Protein AF-A0A016VTB4-F1 (afdb_monomer)

pLDDT: mean 75.88, std 27.32, range [20.5, 98.12]

Solvent-accessible surface area (backbone atoms only — not comparable to full-atom values): 26942 Å² total; per-residue (Å²): 142,83,86,75,59,82,89,83,84,87,86,77,84,86,82,84,78,63,79,58,79,62,71,51,81,66,57,40,64,95,68,80,57,71,54,81,51,83,53,92,98,43,82,51,82,48,83,57,94,70,83,91,84,75,78,78,77,90,66,83,86,87,84,82,86,87,85,87,85,84,90,88,88,87,88,88,86,80,92,77,76,79,89,65,86,78,78,70,79,73,78,67,79,74,75,89,76,74,67,73,46,71,68,57,44,50,54,46,12,61,67,71,72,37,88,86,52,40,67,62,50,49,50,52,42,33,52,48,57,72,40,31,90,77,45,93,84,50,52,61,51,53,48,54,43,64,73,40,40,42,87,98,46,82,29,23,29,55,61,47,50,52,53,46,44,40,60,57,24,38,54,85,83,34,76,56,40,41,64,24,54,53,45,50,52,68,60,49,83,78,52,101,63,98,68,69,61,62,26,45,64,67,59,41,36,64,24,41,56,79,28,42,68,61,53,51,35,54,70,48,49,67,42,94,60,61,55,34,62,61,53,51,52,53,52,49,51,51,51,57,59,55,66,68,62,76,77,54,46,66,46,65,92,38,71,74,47,48,68,53,67,81,84,63,50,30,38,27,47,26,43,51,71,48,31,49,54,72,43,77,49,17,78,54,73,43,60,49,32,81,63,36,28,61,55,53,44,52,53,44,27,71,75,64,35,55,71,59,53,49,74,45,21,44,83,48,83,76,91,61,63,93,86,59,90,70,58,41,100,85,48,24,25,32,20,44,82,42,71,64,12,30,40,47,50,47,49,60,47,60,62,92,52,54,72,67,60,37,50,52,53,51,54,51,50,51,22,56,40,24,75,70,42,82,66,52,70,39,64,71,51,25,55,46,50,61,77,66,36,63,68,60,52,55,47,50,54,55,37,53,78,55,61,40,60,62,88,82,70,87,51,71,65,58,40,48,50,53,42,37,46,57,28,16,27,22,33,24,36,57,36,48,17,34,34,48,18,12,57,59,44,77,69,38,47,50,71,60,76,126

Radius of gyration: 27.77 Å; Cα contacts (8 Å, |Δi|>4): 540; chains: 1; bounding box: 71×55×86 Å

InterPro domains:
  IPR012338 Beta-lactamase/transpeptidase-like [G3DSA:3.40.710.10] (221-445)
  IPR012338 Beta-lactamase/transpeptidase-like [SSF56601] (241-444)
  IPR015868 Glutaminase [PF04960] (248-444)
  IPR015868 Glutaminase [PTHR12544] (130-443)
  IPR041541 Glutaminase, EF-hand domain [PF17959] (141-226)

Organism: NCBI:txid53326

Foldseek 3Di:
DDDDADDDDDDDDDDDDDQPPPWPFDFDDPDQDFDFDDDPNDTDGDRDPDPPPDDDPPPDDDDDDDDDDDDDDDDDDDDDDDPDDPDPPPPDDDDPPQFFDPVLQCQLCVLLVNRPCSSVLLVVLLVCLVCVVVDPPDHNLRSVQVSQDDPPDQWGFVVSLQSSVVSLQAHCPQPQLVQLVVLLVVVVVVDPDPPRSTGHSVSSSVSCVSNSVLSSCLSSLVDPDSNLVVVLVVVVVVQVVVLPPLDGAFDDLFPVRNPDDSSFTKAWAAALLGRIDIDGNQQDKDFCALVLLVVLLVLLCVVPNPVVLCVQAAPDDPVDDLPDLDPDPLLHHHHSSRLLSVLQSLLSQPVVDDLVVSLVSSLVSLCVLLVNDDKAFDPSQLVRCLVSVVVSVVSLVSSVVSVSHDPPNPDSSSSVSSSSRSSRIMDGNHSVNSSSNCVSNVNDRSSDPD

Secondary structure (DSSP, 8-state):
-------------SS--------SS---S----EEEEEETTEEEEEE--S-SS---------------------------------------------SPPHHHHHHHHHHHT-SSSHHHHHHHHHHHHHSTTT-TT--HHHHHHHHHBPTTSSEEEHHHHHHHHHHTT--TT-GGGHHHHHHHHHTTTT----STTEEEHHHHHHHHGGGHHHHHHHHTT-SSSS-HHHHHHHHHHHHHHHHT---S----SSHHHHTS-TT--EEEEE-TT--EEEEESTT--EE-GGGHHHHHHHHHHHHH-HHHHHTTS--S--SS-TT-----TTSS-S-TTSHHHHHHHHHHTTTTS-HHHHHHHHHHHHHHHTTT---EE-HHHHHHHHHT-HHHHHHHHHHHHTT-SPTT---HHHHHHHHHHHHTEEE-HHHHHHHHHHHHTTT--TT---

Mean predicted aligned error: 13.34 Å

Nearest PDB structures (foldseek):
  5w2j-assembly1_A  TM=9.713E-01  e=1.534E-25  Mus musculus
  8jub-assembly1_A  TM=9.696E-01  e=2.447E-25  Homo sapiens
  3uo9-assembly1_A  TM=9.655E-01  e=2.949E-25  Homo sapiens
  8jue-assembly1_A  TM=9.695E-01  e=5.164E-25  Homo sapiens
  8gwr-assembly1_B  TM=9.672E-01  e=4.489E-25  Homo sapiens

Structure (mmCIF, N/CA/C/O backbone):
data_AF-A0A016VTB4-F1
#
_entry.id   AF-A0A016VTB4-F1
#
loop_
_atom_site.group_PDB
_atom_site.id
_atom_site.type_symbol
_atom_site.label_atom_id
_atom_site.label_alt_id
_atom_site.label_comp_id
_atom_site.label_asym_id
_atom_site.label_entity_id
_atom_site.label_seq_id
_atom_site.pdbx_PDB_ins_code
_atom_site.Cartn_x
_atom_site.Cartn_y
_atom_site.Cartn_z
_atom_site.occupancy
_atom_site.B_iso_or_equiv
_atom_site.auth_seq_id
_atom_site.auth_comp_id
_atom_site.auth_asym_id
_atom_site.auth_atom_id
_atom_site.pdbx_PDB_model_num
ATOM 1 N N . MET A 1 1 ? 6.601 -22.824 -27.323 1.00 24.61 1 MET A N 1
ATOM 2 C CA . MET A 1 1 ? 5.830 -23.151 -26.105 1.00 24.61 1 MET A CA 1
ATOM 3 C C . MET A 1 1 ? 6.145 -22.096 -25.063 1.00 24.61 1 MET A C 1
ATOM 5 O O . MET A 1 1 ? 7.293 -21.993 -24.660 1.00 24.61 1 MET A O 1
ATOM 9 N N . GLY A 1 2 ? 5.178 -21.255 -24.713 1.00 29.14 2 GLY A N 1
ATOM 10 C CA . GLY A 1 2 ? 5.397 -20.142 -23.793 1.00 29.14 2 GLY A CA 1
ATOM 11 C C . GLY A 1 2 ? 4.200 -19.207 -23.803 1.00 29.14 2 GLY A C 1
ATOM 12 O O . GLY A 1 2 ? 4.287 -18.110 -24.342 1.00 29.14 2 GLY A O 1
ATOM 13 N N . GLU A 1 3 ? 3.075 -19.673 -23.266 1.00 24.16 3 GLU A N 1
ATOM 14 C CA . GLU A 1 3 ? 1.908 -18.825 -23.034 1.00 24.16 3 GLU A CA 1
ATOM 15 C C . GLU A 1 3 ? 2.013 -18.095 -21.690 1.00 24.16 3 GLU A C 1
ATOM 17 O O . GLU A 1 3 ? 2.706 -18.498 -20.752 1.00 24.16 3 GLU A O 1
ATOM 22 N N . VAL A 1 4 ? 1.386 -16.930 -21.672 1.00 27.09 4 VAL A N 1
ATOM 23 C CA . VAL A 1 4 ? 1.760 -15.736 -20.925 1.00 27.09 4 VAL A CA 1
ATOM 24 C C . VAL A 1 4 ? 0.678 -15.428 -19.898 1.00 27.09 4 VAL A C 1
ATOM 26 O O . VAL A 1 4 ? -0.499 -15.399 -20.239 1.00 27.09 4 VAL A O 1
ATOM 29 N N . GLY A 1 5 ? 1.074 -15.154 -18.653 1.00 24.75 5 GLY A N 1
ATOM 30 C CA . GLY A 1 5 ? 0.175 -14.598 -17.641 1.00 24.75 5 GLY A CA 1
ATOM 31 C C . GLY A 1 5 ? -0.123 -13.131 -17.946 1.00 24.75 5 GLY A C 1
ATOM 32 O O . GLY A 1 5 ? 0.800 -12.341 -18.139 1.00 24.75 5 GLY A O 1
ATOM 33 N N . VAL A 1 6 ? -1.405 -12.785 -18.010 1.00 23.91 6 VAL A N 1
ATOM 34 C CA . VAL A 1 6 ? -1.883 -11.425 -18.259 1.00 23.91 6 VAL A CA 1
ATOM 35 C C . VAL A 1 6 ? -2.179 -10.751 -16.918 1.00 23.91 6 VAL A C 1
ATOM 37 O O . VAL A 1 6 ? -3.010 -11.244 -16.162 1.00 23.91 6 VAL A O 1
ATOM 40 N N . SER A 1 7 ? -1.524 -9.624 -16.627 1.00 24.56 7 SER A N 1
ATOM 41 C CA . SER A 1 7 ? -1.943 -8.710 -15.555 1.00 24.56 7 SER A CA 1
ATOM 42 C C . SER A 1 7 ? -2.880 -7.664 -16.152 1.00 24.56 7 SER A C 1
ATOM 44 O O . SER A 1 7 ? -2.448 -6.847 -16.961 1.00 24.56 7 SER A O 1
ATOM 46 N N . PHE A 1 8 ? -4.152 -7.685 -15.754 1.00 22.67 8 PHE A N 1
ATOM 47 C CA . PHE A 1 8 ? -5.107 -6.607 -16.016 1.00 22.67 8 PHE A CA 1
ATOM 48 C C . PHE A 1 8 ? -5.340 -5.823 -14.720 1.00 22.67 8 PHE A C 1
ATOM 50 O O . PHE A 1 8 ? -5.770 -6.395 -13.721 1.00 22.67 8 PHE A O 1
ATOM 57 N N . GLN A 1 9 ? -5.081 -4.515 -14.744 1.00 26.67 9 GLN A N 1
ATOM 58 C CA . GLN A 1 9 ? -5.595 -3.562 -13.759 1.00 26.67 9 GLN A CA 1
ATOM 59 C C . GLN A 1 9 ? -6.748 -2.799 -14.414 1.00 26.67 9 GLN A C 1
ATOM 61 O O . GLN A 1 9 ? -6.544 -2.062 -15.374 1.00 26.67 9 GLN A O 1
ATOM 66 N N . LEU A 1 10 ? -7.964 -3.002 -13.910 1.00 22.45 10 LEU A N 1
ATOM 67 C CA . LEU A 1 10 ? -9.119 -2.164 -14.217 1.00 22.45 10 LEU A CA 1
ATOM 68 C C . LEU A 1 10 ? -9.136 -1.005 -13.213 1.00 22.45 10 LEU A C 1
ATOM 70 O O . LEU A 1 10 ? -9.395 -1.213 -12.031 1.00 22.45 10 LEU A O 1
ATOM 74 N N . LEU A 1 11 ? -8.839 0.204 -13.686 1.00 24.03 11 LEU A N 1
ATOM 75 C CA . LEU A 1 11 ? -9.132 1.460 -12.995 1.00 24.03 11 LEU A CA 1
ATOM 76 C C . LEU A 1 11 ? -10.415 2.017 -13.617 1.00 24.03 11 LEU A C 1
ATOM 78 O O . LEU A 1 11 ? -10.395 2.444 -14.767 1.00 24.03 11 LEU A O 1
ATOM 82 N N . PHE A 1 12 ? -11.518 2.015 -12.869 1.00 23.56 12 PHE A N 1
ATOM 83 C CA . PHE A 1 12 ? -12.698 2.800 -13.224 1.00 23.56 12 PHE A CA 1
ATOM 84 C C . PHE A 1 12 ? -13.004 3.801 -12.119 1.00 23.56 12 PHE A C 1
ATOM 86 O O . PHE A 1 12 ? -13.130 3.445 -10.951 1.00 23.56 12 PHE A O 1
ATOM 93 N N . GLY A 1 13 ? -13.061 5.066 -12.535 1.00 25.20 13 GLY A N 1
ATOM 94 C CA . GLY A 1 13 ? -13.389 6.213 -11.709 1.00 25.20 13 GLY A CA 1
ATOM 95 C C . GLY A 1 13 ? -14.847 6.262 -11.276 1.00 25.20 13 GLY A C 1
ATOM 96 O O . GLY A 1 13 ? -15.732 5.740 -11.947 1.00 25.20 13 GLY A O 1
ATOM 97 N N . CYS A 1 14 ? -15.024 7.002 -10.180 1.00 25.20 14 CYS A N 1
ATOM 98 C CA . CYS A 1 14 ? -16.266 7.400 -9.523 1.00 25.20 14 CYS A CA 1
ATOM 99 C C . CYS A 1 14 ? -16.942 6.265 -8.731 1.00 25.20 14 CYS A C 1
ATOM 101 O O . CYS A 1 14 ? -17.506 5.343 -9.301 1.00 25.20 14 CYS A O 1
ATOM 103 N N . TYR A 1 15 ? -16.906 6.417 -7.397 1.00 24.52 15 TYR A N 1
ATOM 104 C CA . TYR A 1 15 ? -17.363 5.510 -6.326 1.00 24.52 15 TYR A CA 1
ATOM 105 C C . TYR A 1 15 ? -16.358 4.405 -5.950 1.00 24.52 15 TYR A C 1
ATOM 107 O O . TYR A 1 15 ? -16.385 3.290 -6.456 1.00 24.52 15 TYR A O 1
ATOM 115 N N . TRP A 1 16 ? -15.437 4.731 -5.034 1.00 28.91 16 TRP A N 1
ATOM 116 C CA . TRP A 1 16 ? -14.280 3.889 -4.718 1.00 28.91 16 TRP A CA 1
ATOM 117 C C . TRP A 1 16 ? -14.431 3.119 -3.397 1.00 28.91 16 TRP A C 1
ATOM 119 O O . TRP A 1 16 ? -14.261 3.677 -2.315 1.00 28.91 16 TRP A O 1
ATOM 129 N N . VAL A 1 17 ? -14.624 1.801 -3.496 1.00 25.34 17 VAL A N 1
ATOM 130 C CA . VAL A 1 17 ? -13.932 0.836 -2.627 1.00 25.34 17 VAL A CA 1
ATOM 131 C C . VAL A 1 17 ? -12.827 0.236 -3.488 1.00 25.34 17 VAL A C 1
ATOM 133 O O . VAL A 1 17 ? -13.103 -0.524 -4.414 1.00 25.34 17 VAL A O 1
ATOM 136 N N . ALA A 1 18 ? -11.567 0.580 -3.222 1.00 26.72 18 ALA A N 1
ATOM 137 C CA . ALA A 1 18 ? -10.459 -0.120 -3.856 1.00 26.72 18 ALA A CA 1
ATOM 138 C C . ALA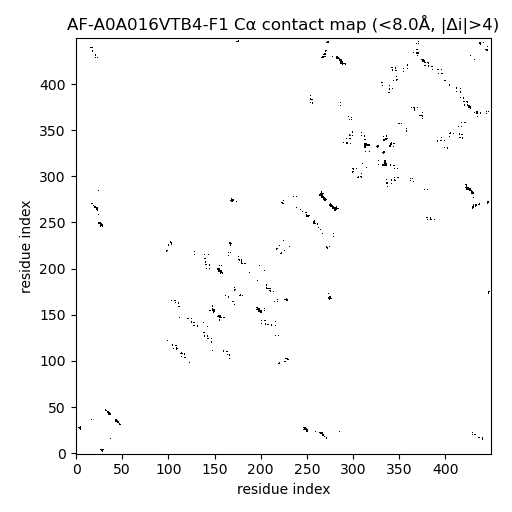 A 1 18 ? -10.285 -1.483 -3.186 1.00 26.72 18 ALA A C 1
ATOM 140 O O . ALA A 1 18 ? -9.655 -1.604 -2.136 1.00 26.72 18 ALA A O 1
ATOM 141 N N . VAL A 1 19 ? -10.826 -2.531 -3.801 1.00 27.44 19 VAL A N 1
ATOM 142 C CA . VAL A 1 19 ? -10.370 -3.891 -3.513 1.00 27.44 19 VAL A CA 1
ATOM 143 C C . VAL A 1 19 ? -9.121 -4.128 -4.350 1.00 27.44 19 VAL A C 1
ATOM 145 O O . VAL A 1 19 ? -9.171 -4.634 -5.468 1.00 27.44 19 VAL A O 1
ATOM 148 N N . GLY A 1 20 ? -7.974 -3.728 -3.803 1.00 27.30 20 GLY A N 1
ATOM 149 C CA . GLY A 1 20 ? -6.691 -4.231 -4.267 1.00 27.30 20 GLY A CA 1
ATOM 150 C C . GLY A 1 20 ? -6.580 -5.705 -3.892 1.00 27.30 20 GLY A C 1
ATOM 151 O O . GLY A 1 20 ? -6.100 -6.031 -2.811 1.00 27.30 20 GLY A O 1
ATOM 152 N N . LEU A 1 21 ? -7.030 -6.607 -4.765 1.00 26.52 21 LEU A N 1
ATOM 153 C CA . LEU A 1 21 ? -6.626 -8.012 -4.711 1.00 26.52 21 LEU A CA 1
ATOM 154 C C . LEU A 1 21 ? -5.139 -8.073 -5.085 1.00 26.52 21 LEU A C 1
ATOM 156 O O . LEU A 1 21 ? -4.773 -8.258 -6.243 1.00 26.52 21 LEU A O 1
ATOM 160 N N . LEU A 1 22 ? -4.271 -7.878 -4.093 1.00 29.36 22 LEU A N 1
ATOM 161 C CA . LEU A 1 22 ? -2.884 -8.320 -4.168 1.00 29.36 22 LEU A CA 1
ATOM 162 C C . LEU A 1 22 ? -2.903 -9.843 -4.115 1.00 29.36 22 LEU A C 1
ATOM 164 O O . LEU A 1 22 ? -2.883 -10.451 -3.049 1.00 29.36 22 LEU A O 1
ATOM 168 N N . LEU A 1 23 ? -3.020 -10.455 -5.289 1.00 29.34 23 LEU A N 1
ATOM 169 C CA . LEU A 1 23 ? -2.802 -11.881 -5.437 1.00 29.34 23 LEU A CA 1
ATOM 170 C C . LEU A 1 23 ? -1.332 -12.155 -5.095 1.00 29.34 23 LEU A C 1
ATOM 172 O O . LEU A 1 23 ? -0.429 -11.555 -5.682 1.00 29.34 23 LEU A O 1
ATOM 176 N N . GLY A 1 24 ? -1.116 -13.048 -4.124 1.00 27.47 24 GLY A N 1
ATOM 177 C CA . GLY A 1 24 ? 0.184 -13.656 -3.836 1.00 27.47 24 GLY A CA 1
ATOM 178 C C . GLY A 1 24 ? 0.817 -14.295 -5.083 1.00 27.47 24 GLY A C 1
ATOM 179 O O . GLY A 1 24 ? 0.216 -14.307 -6.159 1.00 27.47 24 GLY A O 1
ATOM 180 N N . PRO A 1 25 ? 2.055 -14.800 -4.963 1.00 26.14 25 PRO A N 1
ATOM 181 C CA . PRO A 1 25 ? 3.050 -14.806 -6.030 1.00 26.14 25 PRO A CA 1
ATOM 182 C C . PRO A 1 25 ? 2.494 -15.316 -7.365 1.00 26.14 25 PRO A C 1
ATOM 184 O O . PRO A 1 25 ? 2.031 -16.449 -7.476 1.00 26.14 25 PRO A O 1
ATOM 187 N N . TYR A 1 26 ? 2.563 -14.419 -8.354 1.00 40.44 26 TYR A N 1
ATOM 188 C CA . TYR A 1 26 ? 2.346 -14.594 -9.792 1.00 40.44 26 TYR A CA 1
ATOM 189 C C . TYR A 1 26 ? 2.201 -16.057 -10.248 1.00 40.44 26 TYR A C 1
ATOM 191 O O . TYR A 1 26 ? 3.192 -16.776 -10.391 1.00 40.44 26 TYR A O 1
ATOM 199 N N . ARG A 1 27 ? 0.965 -16.468 -10.557 1.00 36.56 27 ARG A N 1
ATOM 200 C CA . ARG A 1 27 ? 0.660 -17.754 -11.196 1.00 36.56 27 ARG A CA 1
ATOM 201 C C . ARG A 1 27 ? 0.261 -17.549 -12.665 1.00 36.56 27 ARG A C 1
ATOM 203 O O . ARG A 1 27 ? -0.539 -16.672 -12.976 1.00 36.56 27 ARG A O 1
ATOM 210 N N . LYS A 1 28 ? 0.834 -18.344 -13.578 1.00 34.91 28 LYS A N 1
ATOM 211 C CA . LYS A 1 28 ? 0.542 -18.334 -15.033 1.00 34.91 28 LYS A CA 1
ATOM 212 C C . LYS A 1 28 ? -0.555 -19.349 -15.411 1.00 34.91 28 LYS A C 1
ATOM 214 O O . LYS A 1 28 ? -0.455 -20.493 -14.984 1.00 34.91 28 LYS A O 1
ATOM 219 N N . GLY A 1 29 ? -1.516 -18.968 -16.265 1.00 34.00 29 GLY A N 1
ATOM 220 C CA . GLY A 1 29 ? -2.509 -19.854 -16.910 1.00 34.00 29 GLY A CA 1
ATOM 221 C C . GLY A 1 29 ? -3.745 -19.093 -17.439 1.00 34.00 29 GLY A C 1
ATOM 222 O O . GLY A 1 29 ? -3.950 -17.949 -17.026 1.00 34.00 29 GLY A O 1
ATOM 223 N N . PRO A 1 30 ? -4.563 -19.666 -18.349 1.00 27.83 30 PRO A N 1
ATOM 224 C CA . PRO A 1 30 ? -5.821 -19.058 -18.781 1.00 27.83 30 PRO A CA 1
ATOM 225 C C . PRO A 1 30 ? -6.853 -19.158 -17.648 1.00 27.83 30 PRO A C 1
ATOM 227 O O . PRO A 1 30 ? -7.612 -20.117 -17.561 1.00 27.83 30 PRO A O 1
ATOM 230 N N . CYS A 1 31 ? -6.865 -18.173 -16.751 1.00 31.36 31 CYS A N 1
ATOM 231 C CA . CYS A 1 31 ? -7.886 -18.079 -15.712 1.00 31.36 31 CYS A CA 1
ATOM 232 C C . CYS A 1 31 ? -9.256 -17.769 -16.327 1.00 31.36 31 CYS A C 1
ATOM 234 O O . CYS A 1 31 ? -9.394 -16.838 -17.124 1.00 31.36 31 CYS A O 1
ATOM 236 N N . LEU A 1 32 ? -10.293 -18.461 -15.849 1.00 28.86 32 LEU A N 1
ATOM 237 C CA . LEU A 1 32 ? -11.642 -17.899 -15.810 1.00 28.86 32 LEU A CA 1
ATOM 238 C C . LEU A 1 32 ? -11.569 -16.541 -15.097 1.00 28.86 32 LEU A C 1
ATOM 240 O O . LEU A 1 32 ? -11.292 -16.463 -13.900 1.00 28.86 32 LEU A O 1
ATOM 244 N N . GLN A 1 33 ? -11.777 -15.460 -15.846 1.00 29.53 33 GLN A N 1
ATOM 245 C CA . GLN A 1 33 ? -11.780 -14.107 -15.304 1.00 29.53 33 GLN A CA 1
ATOM 246 C C . GLN A 1 33 ? -13.085 -13.891 -14.532 1.00 29.53 33 GLN A C 1
ATOM 248 O O . GLN A 1 33 ? -14.138 -13.661 -15.123 1.00 29.53 33 GLN A O 1
ATOM 253 N N . LYS A 1 34 ? -13.021 -13.973 -13.200 1.00 29.03 34 LYS A N 1
ATOM 254 C CA . LYS A 1 34 ? -14.077 -13.456 -12.322 1.00 29.03 34 LYS A CA 1
ATOM 255 C C . LYS A 1 34 ? -13.751 -12.000 -12.005 1.00 29.03 34 LYS A C 1
ATOM 257 O O . LYS A 1 34 ? -12.851 -11.722 -11.218 1.00 29.03 34 LYS A O 1
ATOM 262 N N . VAL A 1 35 ? -14.469 -11.076 -12.636 1.00 30.56 35 VAL A N 1
ATOM 263 C CA . VAL A 1 35 ? -14.423 -9.652 -12.281 1.00 30.56 35 VAL A CA 1
ATOM 264 C C . VAL A 1 35 ? -15.498 -9.415 -11.226 1.00 30.56 35 VAL A C 1
ATOM 266 O O . VAL A 1 35 ? -16.677 -9.667 -11.474 1.00 30.56 35 VAL A O 1
ATOM 269 N N . VAL A 1 36 ? -15.090 -8.965 -10.040 1.00 31.92 36 VAL A N 1
ATOM 270 C CA . VAL A 1 36 ? -16.014 -8.532 -8.986 1.00 31.92 36 VAL A CA 1
ATOM 271 C C . VAL A 1 36 ? -16.207 -7.030 -9.142 1.00 31.92 36 VAL A C 1
ATOM 273 O O . VAL A 1 36 ? -15.283 -6.257 -8.899 1.00 31.92 36 VAL A O 1
ATOM 276 N N . LEU A 1 37 ? -17.395 -6.626 -9.587 1.00 29.72 37 LEU A N 1
ATOM 277 C CA . LEU A 1 37 ? -17.797 -5.223 -9.640 1.00 29.72 37 LEU A CA 1
ATOM 278 C C . LEU A 1 37 ? -18.577 -4.889 -8.367 1.00 29.72 37 LEU A C 1
ATOM 280 O O . LEU A 1 37 ? -19.498 -5.618 -7.994 1.00 29.72 37 LEU A O 1
ATOM 284 N N . PHE A 1 38 ? -18.204 -3.789 -7.715 1.00 34.38 38 PHE A N 1
ATOM 285 C CA . PHE A 1 38 ? -18.934 -3.237 -6.578 1.00 34.38 38 PHE A CA 1
ATOM 286 C C . PHE A 1 38 ? -19.823 -2.102 -7.082 1.00 34.38 38 PHE A C 1
ATOM 288 O O . PHE A 1 38 ? -19.328 -1.029 -7.413 1.00 34.38 38 PHE A O 1
ATOM 295 N N . GLU A 1 39 ? -21.132 -2.336 -7.139 1.00 30.42 39 GLU A N 1
ATOM 296 C CA . GLU A 1 39 ? -22.120 -1.304 -7.456 1.00 30.42 39 GLU A CA 1
ATOM 297 C C . GLU A 1 39 ? -23.162 -1.283 -6.333 1.00 30.42 39 GLU A C 1
ATOM 299 O O . GLU A 1 39 ? -23.810 -2.295 -6.078 1.00 30.42 39 GLU A O 1
ATOM 304 N N . ASN A 1 40 ? -23.284 -0.155 -5.620 1.00 31.72 40 ASN A N 1
ATOM 305 C CA . ASN A 1 40 ? -24.328 0.112 -4.619 1.00 31.72 40 ASN A CA 1
ATOM 306 C C . ASN A 1 40 ? -24.716 -1.104 -3.756 1.00 31.72 40 ASN A C 1
ATOM 308 O O . ASN A 1 40 ? -25.847 -1.586 -3.818 1.00 31.72 40 ASN A O 1
ATOM 312 N N . THR A 1 41 ? -23.784 -1.611 -2.939 1.00 34.06 41 THR A N 1
ATOM 313 C CA . THR A 1 41 ? -23.999 -2.732 -1.992 1.00 34.06 41 THR A CA 1
ATOM 314 C C . THR A 1 41 ? -24.398 -4.084 -2.612 1.00 34.06 41 THR A C 1
ATOM 316 O O . THR A 1 41 ? -24.688 -5.026 -1.880 1.00 34.06 41 THR A O 1
ATOM 319 N N . GLN A 1 42 ? -24.364 -4.230 -3.939 1.00 26.25 42 GLN A N 1
ATOM 320 C CA . GLN A 1 42 ? -24.649 -5.481 -4.645 1.00 26.25 42 GLN A CA 1
ATOM 321 C C . GLN A 1 42 ? -23.359 -6.067 -5.233 1.00 26.25 42 GLN A C 1
ATOM 323 O O . GLN A 1 42 ? -22.642 -5.408 -5.986 1.00 26.25 42 GLN A O 1
ATOM 328 N N . ILE A 1 43 ? -23.075 -7.331 -4.907 1.00 32.47 43 ILE A N 1
ATOM 329 C CA . ILE A 1 43 ? -22.000 -8.106 -5.535 1.00 32.47 43 ILE A CA 1
ATOM 330 C C . ILE A 1 43 ? -22.587 -8.789 -6.772 1.00 32.47 43 ILE A C 1
ATOM 332 O O . ILE A 1 43 ? -23.381 -9.722 -6.648 1.00 32.47 43 ILE A O 1
ATOM 336 N N . LYS A 1 44 ? -22.187 -8.361 -7.973 1.00 29.12 44 LYS A N 1
ATOM 337 C CA . LYS A 1 44 ? -22.453 -9.122 -9.204 1.00 29.12 44 LYS A CA 1
ATOM 338 C C . LYS A 1 44 ? -21.222 -9.937 -9.576 1.00 29.12 44 LYS A C 1
ATOM 340 O O . LYS A 1 44 ? -20.184 -9.384 -9.932 1.00 29.12 44 LYS A O 1
ATOM 345 N N . LEU A 1 45 ? -21.359 -11.261 -9.520 1.00 27.70 45 LEU A N 1
ATOM 346 C CA . LEU A 1 45 ? -20.359 -12.195 -10.027 1.00 27.70 45 LEU A CA 1
ATOM 347 C C . LEU A 1 45 ? -20.612 -12.410 -11.528 1.00 27.70 45 LEU A C 1
ATOM 349 O O . LEU A 1 45 ? -21.530 -13.133 -11.910 1.00 27.70 45 LEU A O 1
ATOM 353 N N . LEU A 1 46 ? -19.828 -11.763 -12.389 1.00 29.06 46 LEU A N 1
ATOM 354 C CA . LEU A 1 46 ? -19.877 -12.017 -13.830 1.00 29.06 46 LEU A CA 1
ATOM 355 C C . LEU A 1 46 ? -18.929 -13.170 -14.177 1.00 29.06 46 LEU A C 1
ATOM 357 O O . LEU A 1 46 ? -17.714 -13.066 -14.015 1.00 29.06 46 LEU A O 1
ATOM 361 N N . LEU A 1 47 ? -19.503 -14.277 -14.650 1.00 27.52 47 LEU A N 1
ATOM 362 C CA . LEU A 1 47 ? -18.771 -15.370 -15.285 1.00 27.52 47 LEU A CA 1
ATOM 363 C C . LEU A 1 47 ? -18.660 -15.049 -16.778 1.00 27.52 47 LEU A C 1
ATOM 365 O O . LEU A 1 47 ? -19.656 -15.122 -17.493 1.00 27.52 47 LEU A O 1
ATOM 369 N N . LEU A 1 48 ? -17.471 -14.670 -17.246 1.00 30.00 48 LEU A N 1
ATOM 370 C CA . LEU A 1 48 ? -17.222 -14.453 -18.672 1.00 30.00 48 LEU A CA 1
ATOM 371 C C . LEU A 1 48 ? -16.717 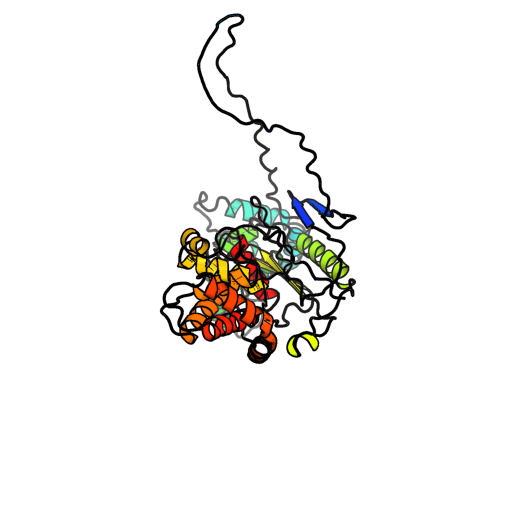-15.754 -19.314 1.00 30.00 48 LEU A C 1
ATOM 373 O O . LEU A 1 48 ? -15.652 -16.243 -18.929 1.00 30.00 48 LEU A O 1
ATOM 377 N N . PRO A 1 49 ? -17.429 -16.324 -20.302 1.00 26.84 49 PRO A N 1
ATOM 378 C CA . PRO A 1 49 ? -16.994 -17.529 -20.984 1.00 26.84 49 PRO A CA 1
ATOM 379 C C . PRO A 1 49 ? -16.359 -17.154 -22.330 1.00 26.84 49 PRO A C 1
ATOM 381 O O . PRO A 1 49 ? -17.030 -17.292 -23.342 1.00 26.84 49 PRO A O 1
ATOM 384 N N . THR A 1 50 ? -15.136 -16.596 -22.368 1.00 29.41 50 THR A N 1
ATOM 385 C CA . THR A 1 50 ? -14.194 -16.573 -23.533 1.00 29.41 50 THR A CA 1
ATOM 386 C C . THR A 1 50 ? -13.061 -15.541 -23.357 1.00 29.41 50 THR A C 1
ATOM 388 O O . THR A 1 50 ? -13.244 -14.547 -22.653 1.00 29.41 50 THR A O 1
ATOM 391 N N . PRO A 1 51 ? -11.887 -15.726 -24.007 1.00 29.59 51 PRO A N 1
ATOM 392 C CA . PRO A 1 51 ? -10.850 -14.698 -24.060 1.00 29.59 51 PRO A CA 1
ATOM 393 C C . PRO A 1 51 ? -11.352 -13.489 -24.862 1.00 29.59 51 PRO A C 1
ATOM 395 O O . PRO A 1 51 ? -11.776 -13.639 -26.009 1.00 29.59 51 PRO A O 1
ATOM 398 N N . LEU A 1 52 ? -11.277 -12.295 -24.265 1.00 34.34 52 LEU A N 1
ATOM 399 C CA . LEU A 1 52 ? -11.607 -10.985 -24.852 1.00 34.34 52 LEU A CA 1
ATOM 400 C C . LEU A 1 52 ? -10.709 -10.654 -26.067 1.00 34.34 52 LEU A C 1
ATOM 402 O O . LEU A 1 52 ? -9.848 -9.785 -26.020 1.00 34.34 52 LEU A O 1
ATOM 406 N N . SER A 1 53 ? -10.902 -11.369 -27.172 1.00 28.47 53 SER A N 1
ATOM 407 C CA . SER A 1 53 ? -10.359 -11.047 -28.500 1.00 28.47 53 SER A CA 1
ATOM 408 C C . SER A 1 53 ? -11.461 -10.719 -29.513 1.00 28.47 53 SER A C 1
ATOM 410 O O . SER A 1 53 ? -11.166 -10.317 -30.635 1.00 28.47 53 SER A O 1
ATOM 412 N N . ARG A 1 54 ? -12.737 -10.821 -29.117 1.00 28.48 54 ARG A N 1
ATOM 413 C CA . ARG A 1 54 ? -13.890 -10.333 -29.882 1.00 28.48 54 ARG A CA 1
ATOM 414 C C . ARG A 1 54 ? -14.974 -9.824 -28.938 1.00 28.48 54 ARG A C 1
ATOM 416 O O . ARG A 1 54 ? -15.886 -10.556 -28.579 1.00 28.48 54 ARG A O 1
ATOM 423 N N . PHE A 1 55 ? -14.871 -8.559 -28.556 1.00 24.89 55 PHE A N 1
ATOM 424 C CA . PHE A 1 55 ? -16.060 -7.760 -28.290 1.00 24.89 55 PHE A CA 1
ATOM 425 C C . PHE A 1 55 ? -16.129 -6.734 -29.418 1.00 24.89 55 PHE A C 1
ATOM 427 O O . PHE A 1 55 ? -15.410 -5.737 -29.412 1.00 24.89 55 PHE A O 1
ATOM 434 N N . GLU A 1 56 ? -16.936 -7.028 -30.436 1.00 23.50 56 GLU A N 1
ATOM 435 C CA . GLU A 1 56 ? -17.457 -5.977 -31.299 1.00 23.50 56 GLU A CA 1
ATOM 436 C C . GLU A 1 56 ? -18.345 -5.099 -30.417 1.00 23.50 56 GLU A C 1
ATOM 438 O O . GLU A 1 56 ? -19.333 -5.558 -29.841 1.00 23.50 56 GLU A O 1
ATOM 443 N N . LEU A 1 57 ? -17.961 -3.832 -30.277 1.00 26.58 57 LEU A N 1
ATOM 444 C CA . LEU A 1 57 ? -18.866 -2.779 -29.846 1.00 26.58 57 LEU A CA 1
ATOM 445 C C . LEU A 1 57 ? -20.051 -2.774 -30.816 1.00 26.58 57 LEU A C 1
ATOM 447 O O . LEU A 1 57 ? -19.966 -2.250 -31.924 1.00 26.58 57 LEU A O 1
ATOM 451 N N . LEU A 1 58 ? -21.171 -3.350 -30.387 1.00 23.62 58 LEU A N 1
ATOM 452 C CA . LEU A 1 58 ? -22.482 -3.125 -30.985 1.00 23.62 58 LEU A CA 1
ATOM 453 C C . LEU A 1 58 ? -22.949 -1.710 -30.606 1.00 23.62 58 LEU A C 1
ATOM 455 O O . LEU A 1 58 ? -23.871 -1.508 -29.825 1.00 23.62 58 LEU A O 1
ATOM 459 N N . LEU A 1 59 ? -22.263 -0.716 -31.166 1.00 27.11 59 LEU A N 1
ATOM 460 C CA . LEU A 1 59 ? -22.763 0.634 -31.372 1.00 27.11 59 LEU A CA 1
ATOM 461 C C . LEU A 1 59 ? -22.482 0.959 -32.842 1.00 27.11 59 LEU A C 1
ATOM 463 O O . LEU A 1 59 ? -21.358 1.268 -33.230 1.00 27.11 59 LEU A O 1
ATOM 467 N N . GLY A 1 60 ? -23.513 0.785 -33.670 1.00 22.28 60 GLY A N 1
ATOM 468 C CA . GLY A 1 60 ? -23.499 1.152 -35.084 1.00 22.28 60 GLY A CA 1
ATOM 469 C C . GLY A 1 60 ? -23.290 2.660 -35.316 1.00 22.28 60 GLY A C 1
ATOM 470 O O . GLY A 1 60 ? -23.303 3.450 -34.373 1.00 22.28 60 GLY A O 1
ATOM 471 N N . PRO A 1 61 ? -23.075 3.067 -36.578 1.00 29.23 61 PRO A N 1
ATOM 472 C CA . PRO A 1 61 ? -22.035 4.020 -36.944 1.00 29.23 61 PRO A CA 1
ATOM 473 C C . PRO A 1 61 ? -22.553 5.447 -37.134 1.00 29.23 61 PRO A C 1
ATOM 475 O O . PRO A 1 61 ? -23.608 5.650 -37.721 1.00 29.23 61 PRO A O 1
ATOM 478 N N . PHE A 1 62 ? -21.730 6.437 -36.788 1.00 23.33 62 PHE A N 1
ATOM 479 C CA . PHE A 1 62 ? -21.704 7.715 -37.503 1.00 23.33 62 PHE A CA 1
ATOM 480 C C . PHE A 1 62 ? -20.252 8.173 -37.669 1.00 23.33 62 PHE A C 1
ATOM 482 O O . PHE A 1 62 ? -19.685 8.868 -36.833 1.00 23.33 62 PHE A O 1
ATOM 489 N N . LEU A 1 63 ? -19.651 7.753 -38.783 1.00 24.55 63 LEU A N 1
ATOM 490 C CA . LEU A 1 63 ? -18.550 8.463 -39.425 1.00 24.55 63 LEU A CA 1
ATOM 491 C C . LEU A 1 63 ? -19.134 9.228 -40.614 1.00 24.55 63 LEU A C 1
ATOM 493 O O . LEU A 1 63 ? -19.782 8.621 -41.462 1.00 24.55 63 LEU A O 1
ATOM 497 N N . SER A 1 64 ? -18.842 10.523 -40.723 1.00 23.14 64 SER A N 1
ATOM 498 C CA . SER A 1 64 ? -18.596 11.151 -42.024 1.00 23.14 64 SER A CA 1
ATOM 499 C C . SER A 1 64 ? -17.824 12.456 -41.858 1.00 23.14 64 SER A C 1
ATOM 501 O O . SER A 1 64 ? -18.175 13.321 -41.062 1.00 23.14 64 SER A O 1
ATOM 503 N N . PHE A 1 65 ? -16.771 12.559 -42.658 1.00 23.52 65 PHE A N 1
ATOM 504 C CA . PHE A 1 65 ? -15.871 13.688 -42.842 1.00 23.52 65 PHE A CA 1
ATOM 505 C C . PHE A 1 65 ? -16.512 14.891 -43.567 1.00 23.52 65 PHE A C 1
ATOM 507 O O . PHE A 1 65 ? -17.435 14.734 -44.365 1.00 23.52 65 PHE A O 1
ATOM 514 N N . SER A 1 66 ? -15.817 16.030 -43.430 1.00 23.17 66 SER A N 1
ATOM 515 C CA . SER A 1 66 ? -15.511 17.062 -44.447 1.00 23.17 66 SER A CA 1
ATOM 516 C C . SER A 1 66 ? -16.278 18.401 -44.482 1.00 23.17 66 SER A C 1
ATOM 518 O O . SER A 1 66 ? -17.408 18.553 -44.039 1.00 23.17 66 SER A O 1
ATOM 520 N N . HIS A 1 67 ? -15.509 19.380 -44.966 1.00 24.95 67 HIS A N 1
ATOM 521 C CA . HIS A 1 67 ? -15.584 20.841 -44.937 1.00 24.95 67 HIS A CA 1
ATOM 522 C C . HIS A 1 67 ? -16.806 21.556 -45.571 1.00 24.95 67 HIS A C 1
ATOM 524 O O . HIS A 1 67 ? -17.356 21.114 -46.570 1.00 24.95 67 HIS A O 1
ATOM 530 N N . HIS A 1 68 ? -16.994 22.800 -45.087 1.00 24.33 68 HIS A N 1
ATOM 531 C CA . HIS A 1 68 ? -17.408 24.042 -45.781 1.00 24.33 68 HIS A CA 1
ATOM 532 C C . HIS A 1 68 ? -18.903 24.419 -46.008 1.00 24.33 68 HIS A C 1
ATOM 534 O O . HIS A 1 68 ? -19.637 23.795 -46.762 1.00 24.33 68 HIS A O 1
ATOM 540 N N . THR A 1 69 ? -19.214 25.636 -45.510 1.00 22.77 69 THR A N 1
ATOM 541 C CA . THR A 1 69 ? -20.080 26.732 -46.046 1.00 22.77 69 THR A CA 1
ATOM 542 C C . THR A 1 69 ? -21.616 26.785 -45.854 1.00 22.77 69 THR A C 1
ATOM 544 O O . THR A 1 69 ? -22.353 25.972 -46.383 1.00 22.77 69 THR A O 1
ATOM 547 N N . LEU A 1 70 ? -22.029 27.907 -45.222 1.00 22.86 70 LEU A N 1
ATOM 548 C CA . LEU A 1 70 ? -23.141 28.855 -45.503 1.00 22.86 70 LEU A CA 1
ATOM 549 C C . LEU A 1 70 ? -24.642 28.446 -45.398 1.00 22.86 70 LEU A C 1
ATOM 551 O O . LEU A 1 70 ? -25.118 27.514 -46.027 1.00 22.86 70 LEU A O 1
ATOM 555 N N . LEU A 1 71 ? -25.373 29.283 -44.629 1.00 20.50 71 LEU A N 1
ATOM 556 C CA . LEU A 1 71 ? -26.835 29.555 -44.540 1.00 20.50 71 LEU A CA 1
ATOM 557 C C . LEU A 1 71 ? -27.567 29.708 -45.907 1.00 20.50 71 LEU A C 1
ATOM 559 O O . LEU A 1 71 ? -26.875 29.859 -46.912 1.00 20.50 71 LEU A O 1
ATOM 563 N N . PRO A 1 72 ? -28.901 29.990 -45.974 1.00 40.16 72 PRO A N 1
ATOM 564 C CA . PRO A 1 72 ? -30.077 29.656 -45.129 1.00 40.16 72 PRO A CA 1
ATOM 565 C C . PRO A 1 72 ? -31.290 29.164 -45.977 1.00 40.16 72 PRO A C 1
ATOM 567 O O . PRO A 1 72 ? -31.209 29.173 -47.196 1.00 40.16 72 PRO A O 1
ATOM 570 N N . LEU A 1 73 ? -32.441 28.828 -45.363 1.00 24.73 73 LEU A N 1
ATOM 571 C CA . LEU A 1 73 ? -33.805 29.189 -45.835 1.00 24.73 73 LEU A CA 1
ATOM 572 C C . LEU A 1 73 ? -34.875 28.823 -44.766 1.00 24.73 73 LEU A C 1
ATOM 574 O O . LEU A 1 73 ? -34.920 27.709 -44.255 1.00 24.73 73 LEU A O 1
ATOM 578 N N . LEU A 1 74 ? -35.688 29.823 -44.405 1.00 22.42 74 LEU A N 1
ATOM 579 C CA . LEU A 1 74 ? -36.793 29.904 -43.414 1.00 22.42 74 LEU A CA 1
ATOM 580 C C . LEU A 1 74 ? -38.171 29.542 -44.065 1.00 22.42 74 LEU A C 1
ATOM 582 O O . LEU A 1 74 ? -38.197 29.410 -45.286 1.00 22.42 74 LEU A O 1
ATOM 586 N N . PRO A 1 75 ? -39.356 29.682 -43.406 1.00 29.73 75 PRO A N 1
ATOM 587 C CA . PRO A 1 75 ? -39.913 29.128 -42.145 1.00 29.73 75 PRO A CA 1
ATOM 588 C C . PRO A 1 75 ? -41.416 28.712 -42.364 1.00 29.73 75 PRO A C 1
ATOM 590 O O . PRO A 1 75 ? -41.775 28.422 -43.502 1.00 29.73 75 PRO A O 1
ATOM 593 N N . PRO A 1 76 ? -42.386 28.863 -41.423 1.00 32.47 76 PRO A N 1
ATOM 594 C CA . PRO A 1 76 ? -42.473 28.584 -39.976 1.00 32.47 76 PRO A CA 1
ATOM 595 C C . PRO A 1 76 ? -43.607 27.570 -39.659 1.00 32.47 76 PRO A C 1
ATOM 597 O O . PRO A 1 76 ? -44.483 27.361 -40.487 1.00 32.47 76 PRO A O 1
ATOM 600 N N . LEU A 1 77 ? -43.689 27.038 -38.430 1.00 24.02 77 LEU A N 1
ATOM 601 C CA . LEU A 1 77 ? -44.953 26.940 -37.668 1.00 24.02 77 LEU A CA 1
ATOM 602 C C . LEU A 1 77 ? -44.706 26.415 -36.241 1.00 24.02 77 LEU A C 1
ATOM 604 O O . LEU A 1 77 ? -43.936 25.488 -36.026 1.00 24.02 77 LEU A O 1
ATOM 608 N N . LEU A 1 78 ? -45.443 27.023 -35.306 1.00 25.22 78 LEU A N 1
ATOM 609 C CA . LEU A 1 78 ? -45.631 26.693 -33.885 1.00 25.22 78 LEU A CA 1
ATOM 610 C C . LEU A 1 78 ? -44.563 27.186 -32.889 1.00 25.22 78 LEU A C 1
ATOM 612 O O . LEU A 1 78 ? -43.592 26.522 -32.541 1.00 25.22 78 LEU A O 1
ATOM 616 N N . ARG A 1 79 ? -44.867 28.374 -32.343 1.00 23.31 79 ARG A N 1
ATOM 617 C CA . ARG A 1 79 ? -44.429 28.868 -31.031 1.00 23.31 79 ARG A CA 1
ATOM 618 C C . ARG A 1 79 ? -44.636 27.793 -29.957 1.00 23.31 79 ARG A C 1
ATOM 620 O O . ARG A 1 79 ? -45.775 27.417 -29.688 1.00 23.31 79 ARG A O 1
ATOM 627 N N . ALA A 1 80 ? -43.568 27.430 -29.257 1.00 25.73 80 ALA A N 1
ATOM 628 C CA . ALA A 1 80 ? -43.637 26.809 -27.942 1.00 25.73 80 ALA A CA 1
ATOM 629 C C . ALA A 1 80 ? -42.697 27.531 -26.967 1.00 25.73 80 ALA A C 1
ATOM 631 O O . ALA A 1 80 ? -41.690 28.124 -27.345 1.00 25.73 80 ALA A O 1
ATOM 632 N N . ARG A 1 81 ? -43.163 27.548 -25.724 1.00 24.50 81 ARG A N 1
ATOM 633 C CA . ARG A 1 81 ? -42.761 28.363 -24.578 1.00 24.50 81 ARG A CA 1
ATOM 634 C C . ARG A 1 81 ? -41.314 28.115 -24.124 1.00 24.50 81 ARG A C 1
ATOM 636 O O . ARG A 1 81 ? -40.741 27.071 -24.405 1.00 24.50 81 ARG A O 1
ATOM 643 N N . HIS A 1 82 ? -40.793 29.088 -23.370 1.00 24.58 82 HIS A N 1
ATOM 644 C CA . HIS A 1 82 ? -39.649 28.990 -22.453 1.00 24.58 82 HIS A CA 1
ATOM 645 C C . HIS A 1 82 ? -39.351 27.551 -21.987 1.00 24.58 82 HIS A C 1
ATOM 647 O O . HIS A 1 82 ? -40.286 26.893 -21.517 1.00 24.58 82 HIS A O 1
ATOM 653 N N . PRO A 1 83 ? -38.083 27.092 -21.992 1.00 26.78 83 PRO A N 1
ATOM 654 C CA . PRO A 1 83 ? -37.713 25.883 -21.278 1.00 26.78 83 PRO A CA 1
ATOM 655 C C . PRO A 1 83 ? -37.853 26.161 -19.781 1.00 26.78 83 PRO A C 1
ATOM 657 O O . PRO A 1 83 ? -36.988 26.729 -19.118 1.00 26.78 83 PRO A O 1
ATOM 660 N N . SER A 1 84 ? -39.027 25.800 -19.280 1.00 24.11 84 SER A N 1
ATOM 661 C CA . SER A 1 84 ? -39.260 25.480 -17.886 1.00 24.11 84 SER A CA 1
ATOM 662 C C . SER A 1 84 ? -38.334 24.320 -17.543 1.00 24.11 84 SER A C 1
ATOM 664 O O . SER A 1 84 ? -38.140 23.425 -18.365 1.00 24.11 84 SER A O 1
ATOM 666 N N . GLN A 1 85 ? -37.764 24.378 -16.344 1.00 28.48 85 GLN A N 1
ATOM 667 C CA . GLN A 1 85 ? -37.050 23.308 -15.656 1.00 28.48 85 GLN A CA 1
ATOM 668 C C . GLN A 1 85 ? -37.489 21.911 -16.128 1.00 28.48 85 GLN A C 1
ATOM 670 O O . GLN A 1 85 ? -38.514 21.388 -15.692 1.00 28.48 85 GLN A O 1
ATOM 675 N N . MET A 1 86 ? -36.706 21.294 -17.016 1.00 23.67 86 MET A N 1
ATOM 676 C CA . MET A 1 86 ? -36.745 19.847 -17.163 1.00 23.67 86 MET A CA 1
ATOM 677 C C . MET A 1 86 ? -35.963 19.285 -15.988 1.00 23.67 86 MET A C 1
ATOM 679 O O . MET A 1 86 ? -34.734 19.304 -15.960 1.00 23.67 86 MET A O 1
ATOM 683 N N . ASN A 1 87 ? -36.732 18.846 -14.996 1.00 25.88 87 ASN A N 1
ATOM 684 C CA . ASN A 1 87 ? -36.306 17.960 -13.931 1.00 25.88 87 ASN A CA 1
ATOM 685 C C . ASN A 1 87 ? -35.572 16.761 -14.541 1.00 25.88 87 ASN A C 1
ATOM 687 O O . ASN A 1 87 ? -36.194 15.801 -14.993 1.00 25.88 87 ASN A O 1
ATOM 691 N N . MET A 1 88 ? -34.242 16.811 -14.512 1.00 24.02 88 MET A N 1
ATOM 692 C CA . MET A 1 88 ? -33.456 15.597 -14.348 1.00 24.02 88 MET A CA 1
ATOM 693 C C . MET A 1 88 ? -33.937 14.963 -13.040 1.00 24.02 88 MET A C 1
ATOM 695 O O . MET A 1 88 ? -33.967 15.668 -12.025 1.00 24.02 88 MET A O 1
ATOM 699 N N . PRO A 1 89 ? -34.363 13.690 -13.027 1.00 26.30 89 PRO A N 1
ATOM 700 C CA . PRO A 1 89 ? -34.627 13.024 -11.769 1.00 26.30 89 PRO A CA 1
ATOM 701 C C . PRO A 1 89 ? -33.319 13.068 -10.985 1.00 26.30 89 PRO A C 1
ATOM 703 O O . PRO A 1 89 ? -32.317 12.489 -11.404 1.00 26.30 89 PRO A O 1
ATOM 706 N N . PHE A 1 90 ? -33.326 13.813 -9.877 1.00 26.88 90 PHE A N 1
ATOM 707 C CA . PHE A 1 90 ? -32.373 13.617 -8.799 1.00 26.88 90 PHE A CA 1
ATOM 708 C C . PHE A 1 90 ? -32.368 12.113 -8.536 1.00 26.88 90 PHE A C 1
ATOM 710 O O . PHE A 1 90 ? -33.351 11.568 -8.030 1.00 26.88 90 PHE A O 1
ATOM 717 N N . LEU A 1 91 ? -31.301 11.439 -8.970 1.00 28.34 91 LEU A N 1
ATOM 718 C CA . LEU A 1 91 ? -30.997 10.090 -8.529 1.00 28.34 91 LEU A CA 1
ATOM 719 C C . LEU A 1 91 ? -31.032 10.154 -7.009 1.00 28.34 91 LEU A C 1
ATOM 721 O O . LEU A 1 91 ? -30.326 10.961 -6.403 1.00 28.34 91 LEU A O 1
ATOM 725 N N . GLY A 1 92 ? -32.004 9.425 -6.466 1.00 28.38 92 GLY A N 1
ATOM 726 C CA . GLY A 1 92 ? -32.531 9.628 -5.133 1.00 28.38 92 GLY A CA 1
ATOM 727 C C . GLY A 1 92 ? -31.431 9.737 -4.094 1.00 28.38 92 GLY A C 1
ATOM 728 O O . GLY A 1 92 ? -30.431 9.022 -4.139 1.00 28.38 92 GLY A O 1
ATOM 729 N N . GLN A 1 93 ? -31.671 10.627 -3.134 1.00 29.11 93 GLN A N 1
ATOM 730 C CA . GLN A 1 93 ? -31.103 10.497 -1.805 1.00 29.11 93 GLN A CA 1
ATOM 731 C C . GLN A 1 93 ? -31.134 9.017 -1.420 1.00 29.11 93 GLN A C 1
ATOM 733 O O . GLN A 1 93 ? -32.193 8.383 -1.461 1.00 29.11 93 GLN A O 1
ATOM 738 N N . SER A 1 94 ? -29.969 8.467 -1.085 1.00 29.45 94 SER A N 1
ATOM 739 C CA . SER A 1 94 ? -29.891 7.206 -0.365 1.00 29.45 94 SER A CA 1
ATOM 740 C C . SER A 1 94 ? -30.910 7.261 0.780 1.00 29.45 94 SER A C 1
ATOM 742 O O . SER A 1 94 ? -30.967 8.286 1.470 1.00 29.45 94 SER A O 1
ATOM 744 N N . PRO A 1 95 ? -31.737 6.224 1.002 1.00 29.06 95 PRO A N 1
ATOM 745 C CA . PRO A 1 95 ? -32.563 6.194 2.200 1.00 29.06 95 PRO A CA 1
ATOM 746 C C . PRO A 1 95 ? -31.631 6.284 3.421 1.00 29.06 95 PRO A C 1
ATOM 748 O O . PRO A 1 95 ? -30.483 5.836 3.334 1.00 29.06 95 PRO A O 1
ATOM 751 N N . PRO A 1 96 ? -32.072 6.859 4.551 1.00 33.75 96 PRO A N 1
ATOM 752 C CA . PRO A 1 96 ? -31.222 6.993 5.723 1.00 33.75 96 PRO A CA 1
ATOM 753 C C . PRO A 1 96 ? -30.901 5.590 6.240 1.00 33.75 96 PRO A C 1
ATOM 755 O O . PRO A 1 96 ? -31.730 4.951 6.881 1.00 33.75 96 PRO A O 1
ATOM 758 N N . SER A 1 97 ? -29.705 5.076 5.961 1.00 46.69 97 SER A N 1
ATOM 759 C CA . SER A 1 97 ? -29.188 3.900 6.661 1.00 46.69 97 SER A CA 1
ATOM 760 C C . SER A 1 97 ? -28.293 4.358 7.815 1.00 46.69 97 SER A C 1
ATOM 762 O O . SER A 1 97 ? -27.126 3.989 7.901 1.00 46.69 97 SER A O 1
ATOM 764 N N . GLU A 1 98 ? -28.838 5.205 8.690 1.00 53.19 98 GLU A N 1
ATOM 765 C CA . GLU A 1 98 ? -28.162 5.688 9.907 1.00 53.19 98 GLU A CA 1
ATOM 766 C C . GLU A 1 98 ? -28.132 4.625 11.023 1.00 53.19 98 GLU A C 1
ATOM 768 O O . GLU A 1 98 ? -27.431 4.774 12.021 1.00 53.19 98 GLU A O 1
ATOM 773 N N . ALA A 1 99 ? -28.857 3.513 10.864 1.00 64.19 99 ALA A N 1
ATOM 774 C CA . ALA A 1 99 ? -28.891 2.440 11.849 1.00 64.19 99 ALA A CA 1
ATOM 775 C C . ALA A 1 99 ? -27.731 1.448 11.659 1.00 64.19 99 ALA A C 1
ATOM 777 O O . ALA A 1 99 ? -27.489 0.941 10.562 1.00 64.19 99 ALA A O 1
ATOM 778 N N . HIS A 1 100 ? -27.040 1.113 12.752 1.00 74.88 100 HIS A N 1
ATOM 779 C CA . HIS A 1 100 ? -26.099 -0.007 12.774 1.00 74.88 100 HIS A CA 1
ATOM 780 C C . HIS A 1 100 ? -26.792 -1.313 12.361 1.00 74.88 100 HIS A C 1
ATOM 782 O O . HIS A 1 100 ? -27.930 -1.574 12.758 1.00 74.88 100 HIS A O 1
ATOM 788 N N . SER A 1 101 ? -26.085 -2.176 11.624 1.00 78.19 101 SER A N 1
ATOM 789 C CA . SER A 1 101 ? -26.602 -3.504 11.286 1.00 78.19 101 SER A CA 1
ATOM 790 C C . SER A 1 101 ? -26.894 -4.322 12.550 1.00 78.19 101 SER A C 1
ATOM 792 O O . SER A 1 101 ? -26.218 -4.177 13.574 1.00 78.19 101 SER A O 1
ATOM 794 N N . GLN A 1 102 ? -27.869 -5.235 12.482 1.00 77.44 102 GLN A N 1
ATOM 795 C CA . GLN A 1 102 ? -28.206 -6.103 13.618 1.00 77.44 102 GLN A CA 1
ATOM 796 C C . GLN A 1 102 ? -26.992 -6.916 14.094 1.00 77.44 102 GLN A C 1
ATOM 798 O O . GLN A 1 102 ? -26.822 -7.138 15.290 1.00 77.44 102 GLN A O 1
ATOM 803 N N . HIS A 1 103 ? -26.120 -7.323 13.168 1.00 76.75 103 HIS A N 1
ATOM 804 C CA . HIS A 1 103 ? -24.876 -8.013 13.493 1.00 76.75 103 HIS A CA 1
ATOM 805 C C . HIS A 1 103 ? -23.922 -7.126 14.309 1.00 76.75 103 HIS A C 1
ATOM 807 O O . HIS A 1 103 ? -23.437 -7.560 15.354 1.00 76.75 103 HIS A O 1
ATOM 813 N N . ASN A 1 104 ? -23.715 -5.870 13.891 1.00 79.25 104 ASN A N 1
ATOM 814 C CA . ASN A 1 104 ? -22.887 -4.911 14.627 1.00 79.25 104 ASN A CA 1
ATOM 815 C C . ASN A 1 104 ? -23.475 -4.621 16.017 1.00 79.25 104 ASN A C 1
ATOM 817 O O . ASN A 1 104 ? -22.751 -4.634 17.009 1.00 79.25 104 ASN A O 1
ATOM 821 N N . LEU A 1 105 ? -24.793 -4.414 16.113 1.00 82.69 105 LEU A N 1
ATOM 822 C CA . LEU A 1 105 ? -25.476 -4.181 17.389 1.00 82.69 105 LEU A CA 1
ATOM 823 C C . LEU A 1 105 ? -25.352 -5.371 18.346 1.00 82.69 105 LEU A C 1
ATOM 825 O O . LEU A 1 105 ? -25.127 -5.167 19.539 1.00 82.69 105 LEU A O 1
ATOM 829 N N . ASN A 1 106 ? -25.456 -6.601 17.835 1.00 81.25 106 ASN A N 1
ATOM 830 C CA . ASN A 1 106 ? -25.259 -7.810 18.632 1.00 81.25 106 ASN A CA 1
ATOM 831 C C . ASN A 1 106 ? -23.814 -7.904 19.145 1.00 81.25 106 ASN A C 1
ATOM 833 O O . ASN A 1 106 ? -23.613 -8.112 20.340 1.00 81.25 106 ASN A O 1
ATOM 837 N N . ALA A 1 107 ? -22.818 -7.673 18.281 1.00 82.19 107 ALA A N 1
ATOM 838 C CA . ALA A 1 107 ? -21.405 -7.689 18.666 1.00 82.19 107 ALA A CA 1
ATOM 839 C C . ALA A 1 107 ? -21.087 -6.628 19.735 1.00 82.19 107 ALA A C 1
ATOM 841 O O . ALA A 1 107 ? -20.462 -6.927 20.753 1.00 82.19 107 ALA A O 1
ATOM 842 N N . ILE A 1 108 ? -21.576 -5.396 19.554 1.00 83.31 108 ILE A N 1
ATOM 843 C CA . ILE A 1 108 ? -21.438 -4.324 20.550 1.00 83.31 108 ILE A CA 1
ATOM 844 C C . ILE A 1 108 ? -22.148 -4.716 21.849 1.00 83.31 108 ILE A C 1
ATOM 846 O O . ILE A 1 108 ? -21.602 -4.513 22.933 1.00 83.31 108 ILE A O 1
ATOM 850 N N . GLY A 1 109 ? -23.342 -5.307 21.771 1.00 82.38 109 GLY A N 1
ATOM 851 C CA . GLY A 1 109 ? -24.091 -5.706 22.958 1.00 82.38 109 GLY A CA 1
ATOM 852 C C . GLY A 1 109 ? -23.446 -6.822 23.763 1.00 82.38 109 GLY A C 1
ATOM 853 O O . GLY A 1 109 ? -23.489 -6.783 24.996 1.00 82.38 109 GLY A O 1
ATOM 854 N N . GLU A 1 110 ? -22.767 -7.751 23.098 1.00 83.31 110 GLU A N 1
ATOM 855 C CA . GLU A 1 110 ? -21.907 -8.735 23.749 1.00 83.31 110 GLU A CA 1
ATOM 856 C C . GLU A 1 110 ? -20.704 -8.068 24.425 1.00 83.31 110 GLU A C 1
ATOM 858 O O . GLU A 1 110 ? -20.466 -8.312 25.605 1.00 83.31 110 GLU A O 1
ATOM 863 N N . ILE A 1 111 ? -19.998 -7.158 23.742 1.00 83.06 111 ILE A N 1
ATOM 864 C CA . ILE A 1 111 ? -18.833 -6.449 24.308 1.00 83.06 111 ILE A CA 1
ATOM 865 C C . ILE A 1 111 ? -19.225 -5.599 25.527 1.00 83.06 111 ILE A C 1
ATOM 867 O O . ILE A 1 111 ? -18.509 -5.556 26.535 1.00 83.06 111 ILE A O 1
ATOM 871 N N . LEU A 1 112 ? -20.366 -4.912 25.456 1.00 83.25 112 LEU A N 1
ATOM 872 C CA . LEU A 1 112 ? -20.856 -4.057 26.533 1.00 83.25 112 LEU A CA 1
ATOM 873 C C . LEU A 1 112 ? -21.502 -4.848 27.680 1.00 83.25 112 LEU A C 1
ATOM 875 O O . LEU A 1 112 ? -21.664 -4.277 28.762 1.00 83.25 112 LEU A O 1
ATOM 879 N N . ASN A 1 113 ? -21.794 -6.143 27.495 1.00 80.69 113 ASN A N 1
ATOM 880 C CA . ASN A 1 113 ? -22.632 -6.975 28.369 1.00 80.69 113 ASN A CA 1
ATOM 881 C C . AS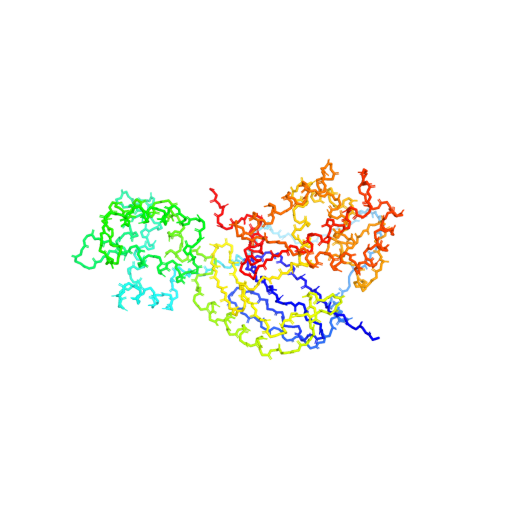N A 1 113 ? -24.053 -6.403 28.553 1.00 80.69 113 ASN A C 1
ATOM 883 O O . ASN A 1 113 ? -24.595 -6.393 29.657 1.00 80.69 113 ASN A O 1
ATOM 887 N N . ARG A 1 114 ? -24.663 -5.899 27.474 1.00 73.44 114 ARG A N 1
ATOM 888 C CA . ARG A 1 114 ? -26.007 -5.296 27.462 1.00 73.44 114 ARG A CA 1
ATOM 889 C C . ARG A 1 114 ? -26.805 -5.895 26.294 1.00 73.44 114 ARG A C 1
ATOM 891 O O . ARG A 1 114 ? -26.711 -5.426 25.170 1.00 73.44 114 ARG A O 1
ATOM 898 N N . LYS A 1 115 ? -27.573 -6.966 26.528 1.00 56.66 115 LYS A N 1
ATOM 899 C CA . LYS A 1 115 ? -28.194 -7.746 25.433 1.00 56.66 115 LYS A CA 1
ATOM 900 C C . LYS A 1 115 ? -29.512 -7.177 24.880 1.00 56.66 115 LYS A C 1
ATOM 902 O O . LYS A 1 115 ? -29.866 -7.507 23.758 1.00 56.66 115 LYS A O 1
ATOM 907 N N . THR A 1 116 ? -30.232 -6.332 25.623 1.00 56.38 116 THR A N 1
ATOM 908 C CA . THR A 1 116 ? -31.614 -5.926 25.272 1.00 56.38 116 THR A CA 1
ATOM 909 C C . THR A 1 116 ? -31.829 -4.431 25.018 1.00 56.38 116 THR A C 1
ATOM 911 O O . THR A 1 116 ? -32.893 -4.062 24.535 1.00 56.38 116 THR A O 1
ATOM 914 N N . SER A 1 117 ? -30.845 -3.560 25.271 1.00 67.38 117 SER A N 1
ATOM 915 C CA . SER A 1 117 ? -31.006 -2.095 25.136 1.00 67.38 117 SER A CA 1
ATOM 916 C C . SER A 1 117 ? -29.949 -1.398 24.275 1.00 67.38 117 SER A C 1
ATOM 918 O O . SER A 1 117 ? -29.968 -0.177 24.145 1.00 67.38 117 SER A O 1
ATOM 920 N N . VAL A 1 118 ? -29.024 -2.138 23.660 1.00 78.94 118 VAL A N 1
ATOM 921 C CA . VAL A 1 118 ? -27.864 -1.529 22.985 1.00 78.94 118 VAL A CA 1
ATOM 922 C C . VAL A 1 118 ? -28.234 -0.745 21.742 1.00 78.94 118 VAL A C 1
ATOM 924 O O . VAL A 1 118 ? -27.657 0.313 21.536 1.00 78.94 118 VAL A O 1
ATOM 927 N N . ALA A 1 119 ? -29.249 -1.167 20.988 1.00 75.88 119 ALA A N 1
ATOM 928 C CA . ALA A 1 119 ? -29.760 -0.374 19.872 1.00 75.88 119 ALA A CA 1
ATOM 929 C C . ALA A 1 119 ? -30.247 1.014 20.327 1.00 75.88 119 ALA A C 1
ATOM 931 O O . ALA A 1 119 ? -29.878 2.022 19.736 1.00 75.88 119 ALA A O 1
ATOM 932 N N . GLN A 1 120 ? -31.012 1.077 21.422 1.00 77.50 120 GLN A N 1
ATOM 933 C CA . GLN A 1 120 ? -31.516 2.340 21.972 1.00 77.50 120 GLN A CA 1
ATOM 934 C C . GLN A 1 120 ? -30.392 3.205 22.552 1.00 77.50 120 GLN A C 1
ATOM 936 O O . GLN A 1 120 ? -30.393 4.416 22.357 1.00 77.50 120 GLN A O 1
ATOM 941 N N . ILE A 1 121 ? -29.436 2.598 23.262 1.00 80.12 121 ILE A N 1
ATOM 942 C CA . ILE A 1 121 ? -28.295 3.319 23.844 1.00 80.12 121 ILE A CA 1
ATOM 943 C C . ILE A 1 121 ? -27.406 3.882 22.731 1.00 80.12 121 ILE A C 1
ATOM 945 O O . ILE A 1 121 ? -27.103 5.068 22.757 1.00 80.12 121 ILE A O 1
ATOM 949 N N . MET A 1 122 ? -27.050 3.063 21.736 1.00 83.75 122 MET A N 1
ATOM 950 C CA . MET A 1 122 ? -26.275 3.508 20.576 1.00 83.75 122 MET A CA 1
ATOM 951 C C . MET A 1 122 ? -27.008 4.619 19.829 1.00 83.75 122 MET A C 1
ATOM 953 O O . MET A 1 122 ? -26.400 5.644 19.563 1.00 83.75 122 MET A O 1
ATOM 957 N N . SER A 1 123 ? -28.314 4.476 19.572 1.00 82.44 123 SER A N 1
ATOM 958 C CA . SER A 1 123 ? -29.114 5.518 18.915 1.00 82.44 123 SER A CA 1
ATOM 959 C C . SER A 1 123 ? -29.055 6.851 19.665 1.00 82.44 123 SER A C 1
ATOM 961 O O . SER A 1 123 ? -28.830 7.879 19.039 1.00 82.44 123 SER A O 1
ATOM 963 N N . LYS A 1 124 ? -29.192 6.840 20.999 1.00 82.25 124 LYS A N 1
ATOM 964 C CA . LYS A 1 124 ? -29.079 8.054 21.825 1.00 82.25 124 LYS A CA 1
ATOM 965 C C . LYS A 1 124 ? -27.677 8.655 21.789 1.00 82.25 124 LYS A C 1
ATOM 967 O O . LYS A 1 124 ? -27.537 9.870 21.703 1.00 82.25 124 LYS A O 1
ATOM 972 N N . THR A 1 125 ? -26.637 7.823 21.859 1.00 83.44 125 THR A N 1
ATOM 973 C CA . THR A 1 125 ? -25.251 8.296 21.756 1.00 83.44 125 THR A CA 1
ATOM 974 C C . THR A 1 125 ? -24.985 8.901 20.378 1.00 83.44 125 THR A C 1
ATOM 976 O O . THR A 1 125 ? -24.375 9.958 20.300 1.00 83.44 125 THR A O 1
ATOM 979 N N . VAL A 1 126 ? -25.468 8.282 19.300 1.00 83.31 126 VAL A N 1
ATOM 980 C CA . VAL A 1 126 ? -25.327 8.789 17.925 1.00 83.31 126 VAL A CA 1
ATOM 981 C C . VAL A 1 126 ? -26.054 10.118 17.743 1.00 83.31 126 VAL A C 1
ATOM 983 O O . VAL A 1 126 ? -25.456 11.058 17.227 1.00 83.31 126 VAL A O 1
ATOM 986 N N . GLU A 1 127 ? -27.294 10.224 18.221 1.00 83.25 127 GLU A N 1
ATOM 987 C CA . GLU A 1 127 ? -28.065 11.472 18.216 1.00 83.25 127 GLU A CA 1
ATOM 988 C C . GLU A 1 127 ? -27.318 12.578 18.978 1.00 83.25 127 GLU A C 1
ATOM 990 O O . GLU A 1 127 ? -27.071 13.653 18.434 1.00 83.25 127 GLU A O 1
ATOM 995 N N . GLY A 1 128 ? -26.834 12.279 20.188 1.00 80.19 128 GLY A N 1
ATOM 996 C CA . GLY A 1 128 ? -26.012 13.209 20.962 1.00 80.19 128 GLY A CA 1
ATOM 997 C C . GLY A 1 128 ? -24.730 13.626 20.234 1.00 80.19 128 GLY A C 1
ATOM 998 O O . GLY A 1 128 ? -24.394 14.804 20.223 1.00 80.19 128 GLY A O 1
ATOM 999 N N . LEU A 1 129 ? -24.026 12.691 19.587 1.00 82.50 129 LEU A N 1
ATOM 1000 C CA . LEU A 1 129 ? -22.797 12.978 18.837 1.00 82.50 129 LEU A CA 1
ATOM 1001 C C . LEU A 1 129 ? -23.057 13.818 17.578 1.00 82.50 129 LEU A C 1
ATOM 1003 O O . LEU A 1 129 ? -22.186 14.588 17.176 1.00 82.50 129 LEU A O 1
ATOM 1007 N N . ASN A 1 130 ? -24.227 13.685 16.953 1.00 81.56 130 ASN A N 1
ATOM 1008 C CA . ASN A 1 130 ? -24.629 14.509 15.812 1.00 81.56 130 ASN A CA 1
ATOM 1009 C C . ASN A 1 130 ? -24.972 15.946 16.231 1.00 81.56 130 ASN A C 1
ATOM 1011 O O . ASN A 1 130 ? -24.626 16.878 15.508 1.00 81.56 130 ASN A O 1
ATOM 1015 N N . HIS A 1 131 ? -25.562 16.125 17.415 1.00 79.75 131 HIS A N 1
ATOM 1016 C CA . HIS A 1 131 ? -25.970 17.428 17.956 1.00 79.75 131 HIS A CA 1
ATOM 1017 C C . HIS A 1 131 ? -24.997 18.008 18.996 1.00 79.75 131 HIS A C 1
ATOM 1019 O O . HIS A 1 131 ? -25.301 19.014 19.635 1.00 79.75 131 HIS A O 1
ATOM 1025 N N . ALA A 1 132 ? -23.808 17.422 19.165 1.00 68.12 132 ALA A N 1
ATOM 1026 C CA . ALA A 1 132 ? -22.857 17.815 20.210 1.00 68.12 132 ALA A CA 1
ATOM 1027 C C . ALA A 1 132 ? -22.386 19.280 20.104 1.00 68.12 132 ALA A C 1
ATOM 1029 O O . ALA A 1 132 ? -21.964 19.863 21.096 1.00 68.12 132 ALA A O 1
ATOM 1030 N N . TYR A 1 133 ? -22.468 19.889 18.915 1.00 60.62 133 TYR A N 1
ATOM 1031 C CA . TYR A 1 133 ? -22.155 21.309 18.705 1.00 60.62 133 TYR A CA 1
ATOM 1032 C C . TYR A 1 133 ? -23.337 22.253 18.994 1.00 60.62 133 TYR A C 1
ATOM 1034 O O . TYR A 1 133 ? -23.136 23.455 19.158 1.00 60.62 133 TYR A O 1
ATOM 1042 N N . GLU A 1 134 ? -24.561 21.725 19.052 1.00 64.12 134 GLU A N 1
ATOM 1043 C CA . GLU A 1 134 ? -25.800 22.472 19.310 1.00 64.12 134 GLU A CA 1
ATOM 1044 C C . GLU A 1 134 ? -26.210 22.390 20.790 1.00 64.12 134 GLU A C 1
ATOM 1046 O O . GLU A 1 134 ? -26.779 23.332 21.347 1.00 64.12 134 GLU A O 1
ATOM 1051 N N . LEU A 1 135 ? -25.876 21.276 21.446 1.00 56.88 135 LEU A N 1
ATOM 1052 C CA . LEU A 1 135 ? -26.121 21.021 22.860 1.00 56.88 135 LEU A CA 1
ATOM 1053 C C . LEU A 1 135 ? -25.007 21.650 23.712 1.00 56.88 135 LEU A C 1
ATOM 1055 O O . LEU A 1 135 ? -23.851 21.248 23.644 1.00 56.88 135 LEU A O 1
ATOM 1059 N N . ARG A 1 136 ? -25.353 22.629 24.557 1.00 55.72 136 ARG A N 1
ATOM 1060 C CA . ARG A 1 136 ? -24.391 23.314 25.447 1.00 55.72 136 ARG A CA 1
ATOM 1061 C C . ARG A 1 136 ? -23.892 22.462 26.624 1.00 55.72 136 ARG A C 1
ATOM 1063 O O . ARG A 1 136 ? -22.918 22.856 27.259 1.00 55.72 136 ARG A O 1
ATOM 1070 N N . ASP A 1 137 ? -24.528 21.323 26.903 1.00 58.72 137 ASP A N 1
ATOM 1071 C CA . ASP A 1 137 ? -24.409 20.648 28.203 1.00 58.72 137 ASP A CA 1
ATOM 1072 C C . ASP A 1 137 ? -23.569 19.354 28.203 1.00 58.72 137 ASP A C 1
ATOM 1074 O O . ASP A 1 137 ? -23.309 18.806 29.274 1.00 58.72 137 ASP A O 1
ATOM 1078 N N . SER A 1 138 ? -23.130 18.814 27.057 1.00 72.56 138 SER A N 1
ATOM 1079 C CA . SER A 1 138 ? -22.328 17.571 27.035 1.00 72.56 138 SER A CA 1
ATOM 1080 C C . SER A 1 138 ? -21.366 17.493 25.852 1.00 72.56 138 SER A C 1
ATOM 1082 O O . SER A 1 138 ? -21.779 17.600 24.700 1.00 72.56 138 SER A O 1
ATOM 1084 N N . SER A 1 139 ? -20.080 17.265 26.140 1.00 87.75 139 SER A N 1
ATOM 1085 C CA . SER A 1 139 ? -19.055 17.062 25.107 1.00 87.75 139 SER A CA 1
ATOM 1086 C C . SER A 1 139 ? -19.180 15.677 24.443 1.00 87.75 139 SER A C 1
ATOM 1088 O O . SER A 1 139 ? -19.715 14.751 25.066 1.00 87.75 139 SER A O 1
ATOM 1090 N N . PRO A 1 140 ? -18.669 15.477 23.210 1.00 90.06 140 PRO A N 1
ATOM 1091 C CA . PRO A 1 140 ? -18.579 14.149 22.599 1.00 90.06 140 PRO A CA 1
ATOM 1092 C C . PRO A 1 140 ? -17.920 13.112 23.517 1.00 90.06 140 PRO A C 1
ATOM 1094 O O . PRO A 1 140 ? -18.356 11.965 23.585 1.00 90.06 140 PRO A O 1
ATOM 1097 N N . GLU A 1 141 ? -16.903 13.520 24.274 1.00 94.31 141 GLU A N 1
ATOM 1098 C CA . GLU A 1 141 ? -16.205 12.667 25.225 1.00 94.31 141 GLU A CA 1
ATOM 1099 C C . GLU A 1 141 ? -17.103 12.233 26.391 1.00 94.31 141 GLU A C 1
ATOM 1101 O O . GLU A 1 141 ? -17.001 11.088 26.831 1.00 94.31 141 GLU A O 1
ATOM 1106 N N . ASP A 1 142 ? -18.007 13.101 26.865 1.00 92.19 142 ASP A N 1
ATOM 1107 C CA . ASP A 1 142 ? -18.985 12.754 27.908 1.00 92.19 142 ASP A CA 1
ATOM 1108 C C . ASP A 1 142 ? -19.982 11.702 27.411 1.00 92.19 142 ASP A C 1
ATOM 1110 O O . ASP A 1 142 ? -20.236 10.713 28.099 1.00 92.19 142 ASP A O 1
ATOM 1114 N N . LEU A 1 143 ? -20.485 11.867 26.185 1.00 91.75 143 LEU A N 1
ATOM 1115 C CA . LEU A 1 143 ? -21.411 10.917 25.563 1.00 91.75 143 LEU A CA 1
ATOM 1116 C C . LEU A 1 143 ? -20.762 9.543 25.354 1.00 91.75 143 LEU A C 1
ATOM 1118 O O . LEU A 1 143 ? -21.390 8.505 25.584 1.00 91.75 143 LEU A O 1
ATOM 1122 N N . ILE A 1 144 ? -19.494 9.528 24.933 1.00 93.94 144 ILE A N 1
ATOM 1123 C CA . ILE A 1 144 ? -18.719 8.294 24.775 1.00 93.94 144 ILE A CA 1
ATOM 1124 C C . ILE A 1 144 ? -18.449 7.669 26.148 1.00 93.94 144 ILE A C 1
ATOM 1126 O O . ILE A 1 144 ? -18.616 6.460 26.303 1.00 93.94 144 ILE A O 1
ATOM 1130 N N . PHE A 1 145 ? -18.086 8.457 27.162 1.00 94.38 145 PHE A N 1
ATOM 1131 C CA . PHE A 1 145 ? -17.915 7.948 28.523 1.00 94.38 145 PHE A CA 1
ATOM 1132 C C . PHE A 1 145 ? -19.182 7.243 29.021 1.00 94.38 145 PHE A C 1
ATOM 1134 O O . PHE A 1 145 ? -19.114 6.097 29.466 1.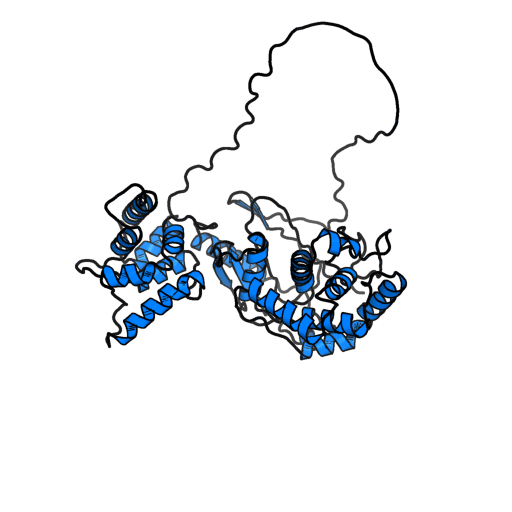00 94.38 145 PHE A O 1
ATOM 1141 N N . ASP A 1 146 ? -20.348 7.879 28.887 1.00 91.56 146 ASP A N 1
ATOM 1142 C CA . ASP A 1 146 ? -21.618 7.324 29.364 1.00 91.56 146 ASP A CA 1
ATOM 1143 C C . ASP A 1 146 ? -22.000 6.020 28.638 1.00 91.56 146 ASP A C 1
ATOM 1145 O O . ASP A 1 146 ? -22.550 5.096 29.252 1.00 91.56 146 ASP A O 1
ATOM 1149 N N . LEU A 1 147 ? -21.636 5.884 27.356 1.00 91.12 147 LEU A N 1
ATOM 1150 C CA . LEU A 1 147 ? -21.802 4.638 26.602 1.00 91.12 147 LEU A CA 1
ATOM 1151 C C . LEU A 1 147 ? -21.006 3.481 27.234 1.00 91.12 147 LEU A C 1
ATOM 1153 O O . LEU A 1 147 ? -21.539 2.374 27.382 1.00 91.12 147 LEU A O 1
ATOM 1157 N N . PHE A 1 148 ? -19.760 3.740 27.642 1.00 92.44 148 PHE A N 1
ATOM 1158 C CA . PHE A 1 148 ? -18.828 2.740 28.183 1.00 92.44 148 PHE A CA 1
ATOM 1159 C C . PHE A 1 148 ? -18.790 2.661 29.720 1.00 92.44 148 PHE A C 1
ATOM 1161 O O . PHE A 1 148 ? -18.062 1.824 30.269 1.00 92.44 148 PHE A O 1
ATOM 1168 N N . LYS A 1 149 ? -19.600 3.470 30.414 1.00 92.00 149 LYS A N 1
ATOM 1169 C CA . LYS A 1 149 ? -19.743 3.484 31.874 1.00 92.00 149 LYS A CA 1
ATOM 1170 C C . LYS A 1 149 ? -20.200 2.129 32.417 1.00 92.00 149 LYS A C 1
ATOM 1172 O O . LYS A 1 149 ? -21.140 1.502 31.910 1.00 92.00 149 LYS A O 1
ATOM 1177 N N . MET A 1 150 ? -19.546 1.665 33.476 1.00 88.00 150 MET A N 1
ATOM 1178 C CA . MET A 1 150 ? -19.900 0.422 34.153 1.00 88.00 150 MET A CA 1
ATOM 1179 C C . MET A 1 150 ? -21.156 0.600 35.022 1.00 88.00 150 MET A C 1
ATOM 1181 O O . MET A 1 150 ? -21.330 1.643 35.651 1.00 88.00 150 MET A O 1
ATOM 1185 N N . PRO A 1 151 ? -22.048 -0.406 35.101 1.00 83.12 151 PRO A N 1
ATOM 1186 C CA . PRO A 1 151 ? -23.185 -0.346 36.015 1.00 83.12 151 PRO A CA 1
ATOM 1187 C C . PRO A 1 151 ? -22.711 -0.156 37.461 1.00 83.12 151 PRO A C 1
ATOM 1189 O O . PRO A 1 151 ? -21.810 -0.863 37.908 1.00 83.12 151 PRO A O 1
ATOM 1192 N N . ASN A 1 152 ? -23.337 0.772 38.189 1.00 81.25 152 ASN A N 1
ATOM 1193 C CA . ASN A 1 152 ? -23.073 1.056 39.608 1.00 81.25 152 ASN A CA 1
ATOM 1194 C C . ASN A 1 152 ? -21.654 1.563 39.937 1.00 81.25 152 ASN A C 1
ATOM 1196 O O . ASN A 1 152 ? -21.256 1.541 41.099 1.00 81.25 152 ASN A O 1
ATOM 1200 N N . LYS A 1 153 ? -20.897 2.034 38.940 1.00 83.56 153 LYS A N 1
ATOM 1201 C CA . LYS A 1 153 ? -19.599 2.694 39.123 1.00 83.56 153 LYS A CA 1
ATOM 1202 C C . LYS A 1 153 ? -19.556 3.983 38.316 1.00 83.56 153 LYS A C 1
ATOM 1204 O O . LYS A 1 153 ? -20.126 4.032 37.228 1.00 83.56 153 LYS A O 1
ATOM 1209 N N . ASP A 1 154 ? -18.855 5.003 38.802 1.00 88.31 154 ASP A N 1
ATOM 1210 C CA . ASP A 1 154 ? -18.584 6.221 38.022 1.00 88.31 154 ASP A CA 1
ATOM 1211 C C . ASP A 1 154 ? -17.287 6.108 37.205 1.00 88.31 154 ASP A C 1
ATOM 1213 O O . ASP A 1 154 ? -16.466 7.016 37.140 1.00 88.31 154 ASP A O 1
ATOM 1217 N N . GLU A 1 155 ? -17.107 4.941 36.587 1.00 91.56 155 GLU A N 1
ATOM 1218 C CA . GLU A 1 155 ? -15.930 4.585 35.801 1.00 91.56 155 GLU A CA 1
ATOM 1219 C C . GLU A 1 155 ? -16.368 3.947 34.481 1.00 91.56 155 GLU A C 1
ATOM 1221 O O . GLU A 1 155 ? -17.353 3.197 34.436 1.00 91.56 155 GLU A O 1
ATOM 1226 N N . ALA A 1 156 ? -15.619 4.198 33.412 1.00 92.44 156 ALA A N 1
ATOM 1227 C CA . ALA A 1 156 ? -15.836 3.604 32.097 1.00 92.44 156 ALA A CA 1
ATOM 1228 C C . ALA A 1 156 ? -14.679 2.684 31.705 1.00 92.44 156 ALA A C 1
ATOM 1230 O O . ALA A 1 156 ? -13.530 2.907 32.078 1.00 92.44 156 ALA A O 1
ATOM 1231 N N . SER A 1 157 ? -14.985 1.636 30.937 1.00 92.06 157 SER A N 1
ATOM 1232 C CA . SER A 1 157 ? -13.975 0.671 30.491 1.00 92.06 157 SER A CA 1
ATOM 1233 C C . SER A 1 157 ? -13.396 1.060 29.132 1.00 92.06 157 SER A C 1
ATOM 1235 O O . SER A 1 157 ? -14.051 0.887 28.099 1.00 92.06 157 SER A O 1
ATOM 1237 N N . ILE A 1 158 ? -12.138 1.507 29.114 1.00 91.75 158 ILE A N 1
ATOM 1238 C CA . ILE A 1 158 ? -11.419 1.813 27.864 1.00 91.75 158 ILE A CA 1
ATOM 1239 C C . ILE A 1 158 ? -11.181 0.543 27.030 1.00 91.75 158 ILE A C 1
ATOM 1241 O O . ILE A 1 158 ? -11.288 0.562 25.806 1.00 91.75 158 ILE A O 1
ATOM 1245 N N . SER A 1 159 ? -10.983 -0.613 27.674 1.00 90.38 159 SER A N 1
ATOM 1246 C CA . SER A 1 159 ? -10.824 -1.890 26.969 1.00 90.38 159 SER A CA 1
ATOM 1247 C C . SER A 1 159 ? -12.082 -2.290 26.192 1.00 90.38 159 SER A C 1
ATOM 1249 O O . SER A 1 159 ? -11.979 -2.904 25.128 1.00 90.38 159 SER A O 1
ATOM 1251 N N . LYS A 1 160 ? -13.283 -1.950 26.689 1.00 92.69 160 LYS A N 1
ATOM 1252 C CA . LYS A 1 160 ? -14.530 -2.151 25.933 1.00 92.69 160 LYS A CA 1
ATOM 1253 C C . LYS A 1 160 ? -14.606 -1.220 24.726 1.00 92.69 160 LYS A C 1
ATOM 1255 O O . LYS A 1 160 ? -15.005 -1.688 23.662 1.00 92.69 160 LYS A O 1
ATOM 1260 N N . LEU A 1 161 ? -14.183 0.040 24.861 1.00 94.31 161 LEU A N 1
ATOM 1261 C CA . LEU A 1 161 ? -14.085 0.967 23.728 1.00 94.31 161 LEU A CA 1
ATOM 1262 C C . LEU A 1 161 ? -13.169 0.403 22.637 1.00 94.31 161 LEU A C 1
ATOM 1264 O O . LEU A 1 161 ? -13.590 0.303 21.489 1.00 94.31 161 LEU A O 1
ATOM 1268 N N . ILE A 1 162 ? -11.969 -0.058 22.994 1.00 94.12 162 ILE A N 1
ATOM 1269 C CA . ILE A 1 162 ? -11.017 -0.650 22.041 1.00 94.12 162 ILE A CA 1
ATOM 1270 C C . ILE A 1 162 ? -11.623 -1.864 21.323 1.00 94.12 162 ILE A C 1
ATOM 1272 O O . ILE A 1 162 ? -11.533 -1.974 20.099 1.00 94.12 162 ILE A O 1
ATOM 1276 N N . LYS A 1 163 ? -12.305 -2.757 22.055 1.00 93.44 163 LYS A N 1
ATOM 1277 C CA . LYS A 1 163 ? -13.010 -3.905 21.458 1.00 93.44 163 LYS A CA 1
ATOM 1278 C C . LYS A 1 163 ? -14.110 -3.470 20.486 1.00 93.44 163 LYS A C 1
ATOM 1280 O O . LYS A 1 163 ? -14.248 -4.082 19.428 1.00 93.44 163 LYS A O 1
ATOM 1285 N N . VAL A 1 164 ? -14.867 -2.421 20.816 1.00 94.00 164 VAL A N 1
ATOM 1286 C CA . VAL A 1 164 ? -15.889 -1.861 19.919 1.00 94.00 164 VAL A CA 1
ATOM 1287 C C . VAL A 1 164 ? -15.245 -1.267 18.660 1.00 94.00 164 VAL A C 1
ATOM 1289 O O . VAL A 1 164 ? -15.651 -1.629 17.559 1.00 94.00 164 VAL A O 1
ATOM 1292 N N . LEU A 1 165 ? -14.195 -0.449 18.780 1.00 95.44 165 LEU A N 1
ATOM 1293 C CA . LEU A 1 165 ? -13.459 0.087 17.622 1.00 95.44 165 LEU A CA 1
ATOM 1294 C C . LEU A 1 165 ? -12.910 -1.027 16.715 1.00 95.44 165 LEU A C 1
ATOM 1296 O O . LEU A 1 165 ? -13.018 -0.944 15.490 1.00 95.44 165 LEU A O 1
ATOM 1300 N N . LYS A 1 166 ? -12.412 -2.118 17.307 1.00 94.50 166 LYS A N 1
ATOM 1301 C CA . LYS A 1 166 ? -11.958 -3.307 16.573 1.00 94.50 166 LYS A CA 1
ATOM 1302 C C . LYS A 1 166 ? -13.080 -3.993 15.799 1.00 94.50 166 LYS A C 1
ATOM 1304 O O . LYS A 1 166 ? -12.843 -4.471 14.692 1.00 94.50 166 LYS A O 1
ATOM 1309 N N . SER A 1 167 ? -14.299 -4.009 16.338 1.00 93.38 167 SER A N 1
ATOM 1310 C CA . SER A 1 167 ? -15.474 -4.546 15.639 1.00 93.38 167 SER A CA 1
ATOM 1311 C C . SER A 1 167 ? -15.856 -3.725 14.397 1.00 93.38 167 SER A C 1
ATOM 1313 O O . SER A 1 167 ? -16.367 -4.284 13.431 1.00 93.38 167 SER A O 1
ATOM 1315 N N . PHE A 1 168 ? -15.506 -2.434 14.372 1.00 94.50 168 PHE A N 1
ATOM 1316 C CA . PHE A 1 168 ? -15.614 -1.568 13.192 1.00 94.50 168 PHE A CA 1
ATOM 1317 C C . PHE A 1 168 ? -14.426 -1.686 12.222 1.00 94.50 168 PHE A C 1
ATOM 1319 O O . PHE A 1 168 ? -14.408 -1.020 11.188 1.00 94.50 168 PHE A O 1
ATOM 1326 N N . GLY A 1 169 ? -13.437 -2.531 12.528 1.00 95.12 169 GLY A N 1
ATOM 1327 C CA . GLY A 1 169 ? -12.266 -2.776 11.683 1.00 95.12 169 GLY A CA 1
ATOM 1328 C C . GLY A 1 169 ? -11.059 -1.889 11.970 1.00 95.12 169 GLY A C 1
ATOM 1329 O O . GLY A 1 169 ? -10.041 -2.041 11.295 1.00 95.12 169 GLY A O 1
ATOM 1330 N N . LEU A 1 170 ? -11.133 -0.997 12.962 1.00 95.94 170 LEU A N 1
ATOM 1331 C CA . LEU A 1 170 ? -10.001 -0.167 13.376 1.00 95.94 170 LEU A CA 1
ATOM 1332 C C . LEU A 1 170 ? -9.052 -0.972 14.271 1.00 95.94 170 LEU A C 1
ATOM 1334 O O . LEU A 1 170 ? -9.477 -1.675 15.186 1.00 95.94 170 LEU A O 1
ATOM 1338 N N . ARG A 1 171 ? -7.747 -0.887 14.013 1.00 93.25 171 ARG A N 1
ATOM 1339 C CA . ARG A 1 171 ? -6.735 -1.633 14.776 1.00 93.25 171 ARG A CA 1
ATOM 1340 C C . ARG A 1 171 ? -6.174 -0.789 15.911 1.00 93.25 171 ARG A C 1
ATOM 1342 O O . ARG A 1 171 ? -6.071 0.422 15.794 1.00 93.25 171 ARG A O 1
ATOM 1349 N N . GLU A 1 172 ? -5.716 -1.442 16.973 1.00 92.12 172 GLU A N 1
ATOM 1350 C CA . GLU A 1 172 ? -5.028 -0.761 18.081 1.00 92.12 172 GLU A CA 1
ATOM 1351 C C . GLU A 1 172 ? -3.744 -0.052 17.629 1.00 92.12 172 GLU A C 1
ATOM 1353 O O . GLU A 1 172 ? -3.378 0.987 18.166 1.00 92.12 172 GLU A O 1
ATOM 1358 N N . SER A 1 173 ? -3.091 -0.596 16.600 1.00 90.88 173 SER A N 1
ATOM 1359 C CA . SER A 1 173 ? -1.906 -0.020 15.966 1.00 90.88 173 SER A CA 1
ATOM 1360 C C . SER A 1 173 ? -2.221 1.101 14.966 1.00 90.88 173 SER A C 1
ATOM 1362 O O . SER A 1 173 ? -1.328 1.502 14.224 1.00 90.88 173 SER A O 1
ATOM 1364 N N . ASP A 1 174 ? -3.473 1.566 14.869 1.00 92.62 174 ASP A N 1
ATOM 1365 C CA . ASP A 1 174 ? -3.835 2.700 14.014 1.00 92.62 174 ASP A CA 1
ATOM 1366 C C . ASP A 1 174 ? -3.086 3.960 14.486 1.00 92.62 174 ASP A C 1
ATOM 1368 O O . ASP A 1 174 ? -3.255 4.369 15.639 1.00 92.62 174 ASP A O 1
ATOM 1372 N N . PRO A 1 175 ? -2.277 4.615 13.630 1.00 90.81 175 PRO A N 1
ATOM 1373 C CA . PRO A 1 175 ? -1.516 5.799 14.026 1.00 90.81 175 PRO A CA 1
ATOM 1374 C C . PRO A 1 175 ? -2.376 6.942 14.587 1.00 90.81 175 PRO A C 1
ATOM 1376 O O . PRO A 1 175 ? -1.899 7.695 15.435 1.00 90.81 175 PRO A O 1
ATOM 1379 N N . ARG A 1 176 ? -3.650 7.051 14.178 1.00 91.81 176 ARG A N 1
ATOM 1380 C CA . ARG A 1 176 ? -4.604 8.051 14.699 1.00 91.81 176 ARG A CA 1
ATOM 1381 C C . ARG A 1 176 ? -5.052 7.763 16.133 1.00 91.81 176 ARG A C 1
ATOM 1383 O O . ARG A 1 176 ? -5.534 8.665 16.811 1.00 91.81 176 ARG A O 1
ATOM 1390 N N . LEU A 1 177 ? -4.907 6.519 16.591 1.00 94.00 177 LEU A N 1
ATOM 1391 C CA . LEU A 1 177 ? -5.184 6.090 17.964 1.00 94.00 177 LEU A CA 1
ATOM 1392 C C . LEU A 1 177 ? -3.930 6.107 18.848 1.00 94.00 177 LEU A C 1
ATOM 1394 O O . LEU A 1 177 ? -4.043 5.910 20.054 1.00 94.00 177 LEU A O 1
ATOM 1398 N N . ARG A 1 178 ? -2.739 6.366 18.288 1.00 93.44 178 ARG A N 1
ATOM 1399 C CA . ARG A 1 178 ? -1.461 6.271 19.011 1.00 93.44 178 ARG A CA 1
ATOM 1400 C C . ARG A 1 178 ? -1.444 7.085 20.305 1.00 93.44 178 ARG A C 1
ATOM 1402 O O . ARG A 1 178 ? -1.107 6.534 21.343 1.00 93.44 178 ARG A O 1
ATOM 1409 N N . HIS A 1 179 ? -1.854 8.352 20.260 1.00 93.75 179 HIS A N 1
ATOM 1410 C CA . HIS A 1 179 ? -1.846 9.217 21.445 1.00 93.75 179 HIS A CA 1
ATOM 1411 C C . HIS A 1 179 ? -2.844 8.769 22.521 1.00 93.75 179 HIS A C 1
ATOM 1413 O O . HIS A 1 179 ? -2.533 8.846 23.706 1.00 93.75 179 HIS A O 1
ATOM 1419 N N . MET A 1 180 ? -4.006 8.236 22.127 1.00 94.12 180 MET A N 1
ATOM 1420 C CA . MET A 1 180 ? -4.938 7.605 23.068 1.00 94.12 180 MET A CA 1
ATOM 1421 C C . MET A 1 180 ? -4.292 6.383 23.738 1.00 94.12 180 MET A C 1
ATOM 1423 O O . MET A 1 180 ? -4.367 6.240 24.955 1.00 94.12 180 MET A O 1
ATOM 1427 N N . MET A 1 181 ? -3.610 5.531 22.963 1.00 92.62 181 MET A N 1
ATOM 1428 C CA . MET A 1 181 ? -2.928 4.341 23.489 1.00 92.62 181 MET A CA 1
ATOM 1429 C C . MET A 1 181 ? -1.739 4.688 24.396 1.00 92.62 181 MET A C 1
ATOM 1431 O O . MET A 1 181 ? -1.525 4.016 25.400 1.00 92.62 181 MET A O 1
ATOM 1435 N N . GLU A 1 182 ? -0.974 5.733 24.076 1.00 92.38 182 GLU A N 1
ATOM 1436 C CA . GLU A 1 182 ? 0.107 6.255 24.925 1.00 92.38 182 GLU A CA 1
ATOM 1437 C C . GLU A 1 182 ? -0.439 6.766 26.266 1.00 92.38 182 GLU A C 1
ATOM 1439 O O . GLU A 1 182 ? 0.090 6.404 27.315 1.00 92.38 182 GLU A O 1
ATOM 1444 N N . LYS A 1 183 ? -1.540 7.533 26.250 1.00 90.88 183 LYS A N 1
ATOM 1445 C CA . LYS A 1 183 ? -2.207 7.994 27.477 1.00 90.88 183 LYS A CA 1
ATOM 1446 C C . LYS A 1 183 ? -2.768 6.845 28.309 1.00 90.88 183 LYS A C 1
ATOM 1448 O O . LYS A 1 183 ? -2.622 6.848 29.526 1.00 90.88 183 LYS A O 1
ATOM 1453 N N . MET A 1 184 ? -3.376 5.851 27.662 1.00 88.81 184 MET A N 1
ATOM 1454 C CA . MET A 1 184 ? -3.871 4.654 28.346 1.00 88.81 184 MET A CA 1
ATOM 1455 C C . MET A 1 184 ? -2.744 3.959 29.122 1.00 88.81 184 MET A C 1
ATOM 1457 O O . MET A 1 184 ? -2.922 3.672 30.300 1.00 88.81 184 MET A O 1
ATOM 1461 N N . LYS A 1 185 ? -1.573 3.782 28.496 1.00 86.62 185 LYS A N 1
ATOM 1462 C CA . LYS A 1 185 ? -0.385 3.212 29.149 1.00 86.62 185 LYS A CA 1
ATOM 1463 C C . LYS A 1 185 ? 0.171 4.096 30.262 1.00 86.62 185 LYS A C 1
ATOM 1465 O O . LYS A 1 185 ? 0.607 3.583 31.274 1.00 86.62 185 LYS A O 1
ATOM 1470 N N . SER A 1 186 ? 0.119 5.422 30.136 1.00 86.00 186 SER A N 1
ATOM 1471 C CA . SER A 1 186 ? 0.563 6.291 31.239 1.00 86.00 186 SER A CA 1
ATOM 1472 C C . SER A 1 186 ? -0.296 6.163 32.502 1.00 86.00 186 SER A C 1
ATOM 1474 O O . SER A 1 186 ? 0.161 6.507 33.582 1.00 86.00 186 SER A O 1
ATOM 1476 N N . PHE A 1 187 ? -1.527 5.657 32.376 1.00 82.38 187 PHE A N 1
ATOM 1477 C CA . PHE A 1 187 ? -2.394 5.352 33.513 1.00 82.38 187 PHE A CA 1
ATOM 1478 C C . PHE A 1 187 ? -2.237 3.908 34.022 1.00 82.38 187 PHE A C 1
ATOM 1480 O O . PHE A 1 187 ? -2.807 3.592 35.061 1.00 82.38 187 PHE A O 1
ATOM 1487 N N . GLU A 1 188 ? -1.500 3.044 33.306 1.00 71.06 188 GLU A N 1
ATOM 1488 C CA . GLU A 1 188 ? -1.179 1.665 33.714 1.00 71.06 188 GLU A CA 1
ATOM 1489 C C . GLU A 1 188 ? -0.171 1.626 34.864 1.00 71.06 188 GLU A C 1
ATOM 1491 O O . GLU A 1 188 ? -0.327 0.823 35.778 1.00 71.06 188 GLU A O 1
ATOM 1496 N N . ASP A 1 189 ? 0.828 2.510 34.842 1.00 58.91 189 ASP A N 1
ATOM 1497 C CA . ASP A 1 189 ? 1.938 2.498 35.804 1.00 58.91 189 ASP A CA 1
ATOM 1498 C C . ASP A 1 189 ? 1.534 2.953 37.227 1.00 58.91 189 ASP A C 1
ATOM 1500 O O . ASP A 1 189 ? 2.321 2.812 38.164 1.00 58.91 189 ASP A O 1
ATOM 1504 N N . ASP A 1 190 ? 0.309 3.465 37.406 1.00 56.69 190 ASP A N 1
ATOM 1505 C CA . ASP A 1 190 ? -0.206 3.973 38.685 1.00 56.69 190 ASP A CA 1
ATOM 1506 C C . ASP A 1 190 ? -1.000 2.931 39.511 1.00 56.69 190 ASP A C 1
ATOM 1508 O O . ASP A 1 190 ? -1.262 3.185 40.688 1.00 56.69 190 ASP A O 1
ATOM 1512 N N . ASP A 1 191 ? -1.403 1.780 38.945 1.00 53.00 191 ASP A N 1
ATOM 1513 C CA . ASP A 1 191 ? -2.293 0.810 39.617 1.00 53.00 191 ASP A CA 1
ATOM 1514 C C . ASP A 1 191 ? -1.854 -0.654 39.374 1.00 53.00 191 ASP A C 1
ATOM 1516 O O . ASP A 1 191 ? -1.977 -1.197 38.277 1.00 53.00 191 ASP A O 1
ATOM 1520 N N . ASP A 1 192 ? -1.387 -1.326 40.433 1.00 47.97 192 ASP A N 1
ATOM 1521 C CA . ASP A 1 192 ? -0.807 -2.691 40.446 1.00 47.97 192 ASP A CA 1
ATOM 1522 C C . ASP A 1 192 ? -1.854 -3.821 40.251 1.00 47.97 192 ASP A C 1
ATOM 1524 O O . ASP A 1 192 ? -1.605 -4.998 40.514 1.00 47.97 192 ASP A O 1
ATOM 1528 N N . ASP A 1 193 ? -3.072 -3.485 39.817 1.00 50.69 193 ASP A N 1
ATOM 1529 C CA . ASP A 1 193 ? -4.207 -4.404 39.786 1.00 50.69 193 ASP A CA 1
ATOM 1530 C C . ASP A 1 193 ? -4.808 -4.498 38.374 1.00 50.69 193 ASP A C 1
ATOM 1532 O O . ASP A 1 193 ? -5.542 -3.632 37.897 1.00 50.69 193 ASP A O 1
ATOM 1536 N N . ALA A 1 194 ? -4.516 -5.617 37.706 1.00 50.62 194 ALA A N 1
ATOM 1537 C CA . ALA A 1 194 ? -4.909 -5.984 36.343 1.00 50.62 194 ALA A CA 1
ATOM 1538 C C . ALA A 1 194 ? -6.433 -6.206 36.152 1.00 50.62 194 ALA A C 1
ATOM 1540 O O . ALA A 1 194 ? -6.878 -7.229 35.620 1.00 50.62 194 ALA A O 1
ATOM 1541 N N . ARG A 1 195 ? -7.277 -5.261 36.581 1.00 52.09 195 ARG A N 1
ATOM 1542 C CA . ARG A 1 195 ? -8.743 -5.356 36.542 1.00 52.09 195 ARG A CA 1
ATOM 1543 C C . ARG A 1 195 ? -9.348 -4.345 35.563 1.00 52.09 195 ARG A C 1
ATOM 1545 O O . ARG A 1 195 ? -9.912 -3.331 35.946 1.00 52.09 195 ARG A O 1
ATOM 1552 N N . ASN A 1 196 ? -9.348 -4.708 34.278 1.00 59.78 196 ASN A N 1
ATOM 1553 C CA . ASN A 1 196 ? -10.225 -4.140 33.238 1.00 59.78 196 ASN A CA 1
ATOM 1554 C C . ASN A 1 196 ? -10.177 -2.606 33.046 1.00 59.78 196 ASN A C 1
ATOM 1556 O O . ASN A 1 196 ? -11.247 -2.031 32.860 1.00 59.78 196 ASN A O 1
ATOM 1560 N N . PHE A 1 197 ? -8.999 -1.961 33.060 1.00 77.50 197 PHE A N 1
ATOM 1561 C CA . PHE A 1 197 ? -8.779 -0.534 32.723 1.00 77.50 197 PHE A CA 1
ATOM 1562 C C . PHE A 1 197 ? -10.014 0.362 32.861 1.00 77.50 197 PHE A C 1
ATOM 1564 O O . PHE A 1 197 ? -10.586 0.855 31.877 1.00 77.50 197 PHE A O 1
ATOM 1571 N N . LEU A 1 198 ? -10.479 0.467 34.103 1.00 88.19 198 LEU A N 1
ATOM 1572 C CA . LEU A 1 198 ? -11.580 1.330 34.477 1.00 88.19 198 LEU A CA 1
ATOM 1573 C C . LEU A 1 198 ? -10.993 2.707 34.746 1.00 88.19 198 LEU A C 1
ATOM 1575 O O . LEU A 1 198 ? -10.093 2.852 35.563 1.00 88.19 198 LEU A O 1
ATOM 1579 N N . LEU A 1 199 ? -11.481 3.708 34.025 1.00 90.31 199 LEU A N 1
ATOM 1580 C CA . LEU A 1 199 ? -11.033 5.084 34.174 1.00 90.31 199 LEU A CA 1
ATOM 1581 C C . LEU A 1 199 ? -12.175 5.922 34.740 1.00 90.31 199 LEU A C 1
ATOM 1583 O O . LEU A 1 199 ? -13.327 5.770 34.319 1.00 90.31 199 LEU A O 1
ATOM 1587 N N . SER A 1 200 ? -11.844 6.830 35.660 1.00 92.25 200 SER A N 1
ATOM 1588 C CA . SER A 1 200 ? -12.755 7.900 36.071 1.00 92.25 200 SER A CA 1
ATOM 1589 C C . SER A 1 200 ? -13.146 8.758 34.864 1.00 92.25 200 SER A C 1
ATOM 1591 O O . SER A 1 200 ? -12.472 8.736 33.829 1.00 92.25 200 SER A O 1
ATOM 1593 N N . ARG A 1 201 ? -14.225 9.538 34.989 1.00 93.00 201 ARG A N 1
ATOM 1594 C CA . ARG A 1 201 ? -14.704 10.419 33.911 1.00 93.00 201 ARG A CA 1
ATOM 1595 C C . ARG A 1 201 ? -13.594 11.292 33.329 1.00 93.00 201 ARG A C 1
ATOM 1597 O O . ARG A 1 201 ? -13.398 11.282 32.117 1.00 93.00 201 ARG A O 1
ATOM 1604 N N . ASP A 1 202 ? -12.833 11.974 34.176 1.00 92.19 202 ASP A N 1
ATOM 1605 C CA . ASP A 1 202 ? -11.786 12.892 33.721 1.00 92.19 202 ASP A CA 1
ATOM 1606 C C . ASP A 1 202 ? -10.637 12.157 33.018 1.00 92.19 202 ASP A C 1
ATOM 1608 O O . ASP A 1 202 ? -10.279 12.523 31.897 1.00 92.19 202 ASP A O 1
ATOM 1612 N N . LYS A 1 203 ? -10.132 11.057 33.605 1.00 92.81 203 LYS A N 1
ATOM 1613 C CA . LYS A 1 203 ? -9.066 10.240 32.994 1.00 92.81 203 LYS A CA 1
ATOM 1614 C C . LYS A 1 203 ? -9.509 9.629 31.661 1.00 92.81 203 LYS A C 1
ATOM 1616 O O . LYS A 1 203 ? -8.736 9.591 30.706 1.00 92.81 203 LYS A O 1
ATOM 1621 N N . PHE A 1 204 ? -10.758 9.168 31.562 1.00 94.06 204 PHE A N 1
ATOM 1622 C CA . PHE A 1 204 ? -11.296 8.597 30.326 1.00 94.06 204 PHE A CA 1
ATOM 1623 C C . PHE A 1 204 ? -11.391 9.649 29.220 1.00 94.06 204 PHE A C 1
ATOM 1625 O O . PHE A 1 204 ? -10.913 9.407 28.113 1.00 94.06 204 PHE A O 1
ATOM 1632 N N . LYS A 1 205 ? -11.969 10.821 29.519 1.00 94.75 205 LYS A N 1
ATOM 1633 C CA . LYS A 1 205 ? -12.075 11.934 28.564 1.00 94.75 205 LYS A CA 1
ATOM 1634 C C . LYS A 1 205 ? -10.695 12.364 28.091 1.00 94.75 205 LYS A C 1
ATOM 1636 O O . LYS A 1 205 ? -10.467 12.462 26.889 1.00 94.75 205 LYS A O 1
ATOM 1641 N N . GLU A 1 206 ? -9.761 12.539 29.023 1.00 94.31 206 GLU A N 1
ATOM 1642 C CA . GLU A 1 206 ? -8.382 12.888 28.708 1.00 94.31 206 GLU A CA 1
ATOM 1643 C C . GLU A 1 206 ? -7.715 11.853 27.782 1.00 94.31 206 GLU A C 1
ATOM 1645 O O . GLU A 1 206 ? -6.976 12.238 26.867 1.00 94.31 206 GLU A O 1
ATOM 1650 N N . CYS A 1 207 ? -7.973 10.562 28.016 1.00 94.19 207 CYS A N 1
ATOM 1651 C CA . CYS A 1 207 ? -7.447 9.458 27.219 1.00 94.19 207 CYS A CA 1
ATOM 1652 C C . CYS A 1 207 ? -7.964 9.502 25.777 1.00 94.19 207 CYS A C 1
ATOM 1654 O O . CYS A 1 207 ? -7.166 9.420 24.845 1.00 94.19 207 CYS A O 1
ATOM 1656 N N . ILE A 1 208 ? -9.278 9.655 25.578 1.00 95.50 208 ILE A N 1
ATOM 1657 C CA . ILE A 1 208 ? -9.896 9.564 24.245 1.00 95.50 208 ILE A CA 1
ATOM 1658 C C . ILE A 1 208 ? -9.835 10.864 23.443 1.00 95.50 208 ILE A C 1
ATOM 1660 O O . ILE A 1 208 ? -9.940 10.814 22.218 1.00 95.50 208 ILE A O 1
ATOM 1664 N N . HIS A 1 209 ? -9.657 12.012 24.105 1.00 95.12 209 HIS A N 1
ATOM 1665 C CA . HIS A 1 209 ? -9.683 13.337 23.482 1.00 95.12 209 HIS A CA 1
ATOM 1666 C C . HIS A 1 209 ? -8.812 13.451 22.213 1.00 95.12 209 HIS A C 1
ATOM 1668 O O . HIS A 1 209 ? -9.333 13.903 21.192 1.00 95.12 209 HIS A O 1
ATOM 1674 N N . PRO A 1 210 ? -7.550 12.959 22.175 1.00 95.12 210 PRO A N 1
ATOM 1675 C CA . PRO A 1 210 ? -6.713 13.034 20.972 1.00 95.12 210 PRO A CA 1
ATOM 1676 C C . PRO A 1 210 ? -7.289 12.319 19.740 1.00 95.12 210 PRO A C 1
ATOM 1678 O O . PRO A 1 210 ? -6.883 12.605 18.617 1.00 95.12 210 PRO A O 1
ATOM 1681 N N . SER A 1 211 ? -8.213 11.378 19.940 1.00 95.75 211 SER A N 1
ATOM 1682 C CA . SER A 1 211 ? -8.782 10.526 18.892 1.00 95.75 211 SER A CA 1
ATOM 1683 C C . SER A 1 211 ? -10.313 10.610 18.825 1.00 95.75 211 SER A C 1
ATOM 1685 O O . SER A 1 211 ? -10.945 9.814 18.123 1.00 95.75 211 SER A O 1
ATOM 1687 N N . VAL A 1 212 ? -10.928 11.573 19.526 1.00 94.56 212 VAL A N 1
ATOM 1688 C CA . VAL A 1 212 ? -12.387 11.655 19.714 1.00 94.56 212 VAL A CA 1
ATOM 1689 C C . VAL A 1 212 ? -13.148 11.748 18.394 1.00 94.56 212 VAL A C 1
ATOM 1691 O O . VAL A 1 212 ? -14.218 11.159 18.259 1.00 94.56 212 VAL A O 1
ATOM 1694 N N . GLN A 1 213 ? -12.583 12.419 17.387 1.00 92.69 213 GLN A N 1
ATOM 1695 C CA . GLN A 1 213 ? -13.208 12.562 16.071 1.00 92.69 213 GLN A CA 1
ATOM 1696 C C . GLN A 1 213 ? -13.354 11.213 15.355 1.00 92.69 213 GLN A C 1
ATOM 1698 O O . GLN A 1 213 ? -14.446 10.883 14.892 1.00 92.69 213 GLN A O 1
ATOM 1703 N N . LEU A 1 214 ? -12.286 10.405 15.324 1.00 94.25 214 LEU A N 1
ATOM 1704 C CA . LEU A 1 214 ? -12.301 9.069 14.721 1.00 94.25 214 LEU A CA 1
ATOM 1705 C C . LEU A 1 214 ? -13.243 8.132 15.484 1.00 94.25 214 LEU A C 1
ATOM 1707 O O . LEU A 1 214 ? -14.034 7.413 14.875 1.00 94.25 214 LEU A O 1
ATOM 1711 N N . ILE A 1 215 ? -13.191 8.171 16.818 1.00 95.62 215 ILE A N 1
ATOM 1712 C CA . ILE A 1 215 ? -14.075 7.373 17.676 1.00 95.62 215 ILE A CA 1
ATOM 1713 C C . ILE A 1 215 ? -15.537 7.742 17.405 1.00 95.62 215 ILE A C 1
ATOM 1715 O O . ILE A 1 215 ? -16.368 6.862 17.193 1.00 95.62 215 ILE A O 1
ATOM 1719 N N . SER A 1 216 ? -15.844 9.038 17.338 1.00 93.44 216 SER A N 1
ATOM 1720 C CA . SER A 1 216 ? -17.189 9.536 17.047 1.00 93.44 216 SER A CA 1
ATOM 1721 C C . SER A 1 216 ? -17.647 9.161 15.640 1.00 93.44 216 SER A C 1
ATOM 1723 O O . SER A 1 216 ? -18.814 8.841 15.444 1.00 93.44 216 SER A O 1
ATOM 1725 N N . GLN A 1 217 ? -16.767 9.191 14.636 1.00 92.56 217 GLN A N 1
ATOM 1726 C CA . GLN A 1 217 ? -17.093 8.732 13.281 1.00 92.56 217 GLN A CA 1
ATOM 1727 C C . GLN A 1 217 ? -17.441 7.235 13.271 1.00 92.56 217 GLN A C 1
ATOM 1729 O O . GLN A 1 217 ? -18.458 6.849 12.696 1.00 92.56 217 GLN A O 1
ATOM 1734 N N . ALA A 1 218 ? -16.645 6.405 13.951 1.00 92.88 218 ALA A N 1
ATOM 1735 C CA . ALA A 1 218 ? -16.884 4.967 14.049 1.00 92.88 218 ALA A CA 1
ATOM 1736 C C . ALA A 1 218 ? -18.194 4.647 14.788 1.00 92.88 218 ALA A C 1
ATOM 1738 O O . ALA A 1 218 ? -19.019 3.887 14.283 1.00 92.88 218 ALA A O 1
ATOM 1739 N N . LEU A 1 219 ? -18.425 5.273 15.947 1.00 91.88 219 LEU A N 1
ATOM 1740 C CA . LEU A 1 219 ? -19.641 5.069 16.742 1.00 91.88 219 LEU A CA 1
ATOM 1741 C C . LEU A 1 219 ? -20.906 5.560 16.035 1.00 91.88 219 LEU A C 1
ATOM 1743 O O . LEU A 1 219 ? -21.963 4.996 16.271 1.00 91.88 219 LEU A O 1
ATOM 1747 N N . ARG A 1 220 ? -20.803 6.552 15.144 1.00 89.12 220 ARG A N 1
ATOM 1748 C CA . ARG A 1 220 ? -21.908 7.006 14.284 1.00 89.12 220 ARG A CA 1
ATOM 1749 C C . ARG A 1 220 ? -22.121 6.152 13.037 1.00 89.12 220 ARG A C 1
ATOM 1751 O O . ARG A 1 220 ? -22.957 6.493 12.214 1.00 89.12 220 ARG A O 1
ATOM 1758 N N . ASN A 1 221 ? -21.382 5.051 12.878 1.00 88.81 221 ASN A N 1
ATOM 1759 C CA . ASN A 1 221 ? -21.463 4.194 11.693 1.00 88.81 221 ASN A CA 1
ATOM 1760 C C . ASN A 1 221 ? -21.088 4.928 10.384 1.00 88.81 221 ASN A C 1
ATOM 1762 O O . ASN A 1 221 ? -21.527 4.535 9.308 1.00 88.81 221 ASN A O 1
ATOM 1766 N N . HIS A 1 222 ? -20.276 5.989 10.470 1.00 91.56 222 HIS A N 1
ATOM 1767 C CA . HIS A 1 222 ? -19.886 6.857 9.348 1.00 91.56 222 HIS A CA 1
ATOM 1768 C C . HIS A 1 222 ? -18.525 6.478 8.735 1.00 91.56 222 HIS A C 1
ATOM 1770 O O . HIS A 1 222 ? -17.836 7.321 8.158 1.00 91.56 222 HIS A O 1
ATOM 1776 N N . LEU A 1 223 ? -18.097 5.227 8.899 1.00 91.44 223 LEU A N 1
ATOM 1777 C CA . LEU A 1 223 ? -16.980 4.680 8.128 1.00 91.44 223 LEU A CA 1
ATOM 1778 C C . LEU A 1 223 ? -17.504 4.188 6.773 1.00 91.44 223 LEU A C 1
ATOM 1780 O O . LEU A 1 223 ? -18.659 3.780 6.660 1.00 91.44 223 LEU A O 1
ATOM 1784 N N . ILE A 1 224 ? -16.644 4.181 5.761 1.00 93.00 224 ILE A N 1
ATOM 1785 C CA . ILE A 1 224 ? -16.973 3.894 4.362 1.00 93.00 224 ILE A CA 1
ATOM 1786 C C . ILE A 1 224 ? -17.599 2.511 4.169 1.00 93.00 224 ILE A C 1
ATOM 1788 O O . ILE A 1 224 ? -18.402 2.327 3.256 1.00 93.00 224 ILE A O 1
ATOM 1792 N N . ILE A 1 225 ? -17.280 1.546 5.041 1.00 93.00 225 ILE A N 1
ATOM 1793 C CA . ILE A 1 225 ? -17.984 0.263 5.139 1.00 93.00 225 ILE A CA 1
ATOM 1794 C C . ILE A 1 225 ? -18.654 0.166 6.520 1.00 93.00 225 ILE A C 1
ATOM 1796 O O . ILE A 1 225 ? -18.020 -0.285 7.480 1.00 93.00 225 ILE A O 1
ATOM 1800 N N . PRO A 1 226 ? -19.943 0.538 6.638 1.00 88.69 226 PRO A N 1
ATOM 1801 C CA . PRO A 1 226 ? -20.655 0.527 7.917 1.00 88.69 226 PRO A CA 1
ATOM 1802 C C . PRO A 1 226 ? -20.850 -0.893 8.484 1.00 88.69 226 PRO A C 1
ATOM 1804 O O . PRO A 1 226 ? -20.576 -1.172 9.653 1.00 88.69 226 PRO A O 1
ATOM 1807 N N . SER A 1 227 ? -21.254 -1.850 7.642 1.00 90.56 227 SER A N 1
ATOM 1808 C CA . SER A 1 227 ? -21.471 -3.259 8.022 1.00 90.56 227 SER A CA 1
ATOM 1809 C C . SER A 1 227 ? -20.183 -4.089 7.959 1.00 90.56 227 SER A C 1
ATOM 1811 O O . SER A 1 227 ? -20.112 -5.105 7.267 1.00 90.56 227 SER A O 1
ATOM 1813 N N . TRP A 1 228 ? -19.144 -3.654 8.679 1.00 92.75 228 TRP A N 1
ATOM 1814 C CA . TRP A 1 228 ? -17.801 -4.239 8.597 1.00 92.75 228 TRP A CA 1
ATOM 1815 C C . TRP A 1 228 ? -17.751 -5.757 8.844 1.00 92.75 228 TRP A C 1
ATOM 1817 O O . TRP A 1 228 ? -17.082 -6.476 8.102 1.00 92.75 228 TRP A O 1
ATOM 1827 N N . GLY A 1 229 ? -18.474 -6.264 9.851 1.00 90.31 229 GLY A N 1
ATOM 1828 C CA . GLY A 1 229 ? -18.492 -7.697 10.170 1.00 90.31 229 GLY A CA 1
ATOM 1829 C C . GLY A 1 229 ? -19.079 -8.563 9.049 1.00 90.31 229 GLY A C 1
ATOM 1830 O O . GLY A 1 229 ? -18.499 -9.587 8.687 1.00 90.31 229 GLY A O 1
ATOM 1831 N N . GLU A 1 230 ? -20.185 -8.119 8.447 1.00 91.62 230 GLU A N 1
ATOM 1832 C CA . GLU A 1 230 ? -20.823 -8.804 7.315 1.00 91.62 230 GLU A CA 1
ATOM 1833 C C . GLU A 1 230 ? -19.927 -8.782 6.073 1.00 91.62 230 GLU A C 1
ATOM 1835 O O . GLU A 1 230 ? -19.697 -9.823 5.454 1.00 91.62 230 GLU A O 1
ATOM 1840 N N . PHE A 1 231 ? -19.339 -7.620 5.772 1.00 94.38 231 PHE A N 1
ATOM 1841 C CA . PHE A 1 231 ? -18.355 -7.471 4.703 1.00 94.38 231 PHE A CA 1
ATOM 1842 C C . PHE A 1 231 ? -17.181 -8.444 4.884 1.00 94.38 231 PHE A C 1
ATOM 1844 O O . PHE A 1 231 ? -16.835 -9.184 3.964 1.00 94.38 231 PHE A O 1
ATOM 1851 N N . CYS A 1 232 ? -16.610 -8.525 6.090 1.00 95.94 232 CYS A N 1
ATOM 1852 C CA . CYS A 1 232 ? -15.540 -9.476 6.391 1.00 95.94 232 CYS A CA 1
ATOM 1853 C C . CYS A 1 232 ? -15.977 -10.935 6.194 1.00 95.94 232 CYS A C 1
ATOM 1855 O O . CYS A 1 232 ? -15.180 -11.741 5.715 1.00 95.94 232 CYS A O 1
ATOM 1857 N N . GLY A 1 233 ? -17.222 -11.284 6.534 1.00 95.50 233 GLY A N 1
ATOM 1858 C CA . GLY A 1 233 ? -17.786 -12.615 6.291 1.00 95.50 233 GLY A CA 1
ATOM 1859 C C . GLY A 1 233 ? -17.853 -12.971 4.801 1.00 95.50 233 GLY A C 1
ATOM 1860 O O . GLY A 1 233 ? -17.465 -14.075 4.407 1.00 95.50 233 GLY A O 1
ATOM 1861 N N . GLN A 1 234 ? -18.266 -12.022 3.959 1.00 96.62 234 GLN A N 1
ATOM 1862 C CA . GLN A 1 234 ? -18.292 -12.196 2.504 1.00 96.62 234 GLN A CA 1
ATOM 1863 C C . GLN A 1 234 ? -16.878 -12.321 1.920 1.00 96.62 234 GLN A C 1
ATOM 1865 O O . GLN A 1 234 ? -16.605 -13.262 1.175 1.00 96.62 234 GLN A O 1
ATOM 1870 N N . ILE A 1 235 ? -15.946 -11.445 2.315 1.00 97.19 235 ILE A N 1
ATOM 1871 C CA . ILE A 1 235 ? -14.543 -11.527 1.875 1.00 97.19 235 ILE A CA 1
ATOM 1872 C C . ILE A 1 235 ? -13.901 -12.844 2.319 1.00 97.19 235 ILE A C 1
ATOM 1874 O O . ILE A 1 235 ? -13.170 -13.452 1.541 1.00 97.19 235 ILE A O 1
ATOM 1878 N N . LYS A 1 236 ? -14.198 -13.329 3.531 1.00 98.00 236 LYS A N 1
ATOM 1879 C CA . LYS A 1 236 ? -13.719 -14.634 4.001 1.00 98.00 236 LYS A CA 1
ATOM 1880 C C . LYS A 1 236 ? -14.237 -15.775 3.125 1.00 98.00 236 LYS A C 1
ATOM 1882 O O . LYS A 1 236 ? -13.471 -16.672 2.798 1.00 98.00 236 LYS A O 1
ATOM 1887 N N . THR A 1 237 ? -15.505 -15.728 2.721 1.00 98.00 237 THR A N 1
ATOM 1888 C CA . THR A 1 237 ? -16.089 -16.731 1.816 1.00 98.00 237 THR A CA 1
ATOM 1889 C C . THR A 1 237 ? -15.348 -16.745 0.477 1.00 98.00 237 THR A C 1
ATOM 1891 O O . THR A 1 237 ? -14.880 -17.797 0.052 1.00 98.00 237 THR A O 1
ATOM 1894 N N . ILE A 1 238 ? -15.122 -15.569 -0.122 1.00 97.62 238 ILE A N 1
ATOM 1895 C CA . ILE A 1 238 ? -14.335 -15.426 -1.361 1.00 97.62 238 ILE A CA 1
ATOM 1896 C C . ILE A 1 238 ? -12.901 -15.940 -1.169 1.00 97.62 238 ILE A C 1
ATOM 1898 O O . ILE A 1 238 ? -12.368 -16.634 -2.032 1.00 97.62 238 ILE A O 1
ATOM 1902 N N . PHE A 1 239 ? -12.267 -15.615 -0.041 1.00 97.62 239 PHE A N 1
ATOM 1903 C CA . PHE A 1 239 ? -10.918 -16.073 0.278 1.00 97.62 239 PHE A CA 1
ATOM 1904 C C . PHE A 1 239 ? -10.830 -17.604 0.309 1.00 97.62 239 PHE A C 1
ATOM 1906 O O . PHE A 1 239 ? -9.908 -18.154 -0.295 1.00 97.62 239 PHE A O 1
ATOM 1913 N N . GLU A 1 240 ? -11.771 -18.281 0.975 1.00 97.81 240 GLU A N 1
ATOM 1914 C CA . GLU A 1 240 ? -11.791 -19.746 1.058 1.00 97.81 240 GLU A CA 1
ATOM 1915 C C . GLU A 1 240 ? -12.116 -20.389 -0.296 1.00 97.81 240 GLU A C 1
ATOM 1917 O O . GLU A 1 240 ? -11.459 -21.356 -0.672 1.00 97.81 240 GLU A O 1
ATOM 1922 N N . GLU A 1 241 ? -13.046 -19.829 -1.078 1.00 97.12 241 GLU A N 1
ATOM 1923 C CA . GLU A 1 241 ? -13.329 -20.303 -2.442 1.00 97.12 241 GLU A CA 1
ATOM 1924 C C . GLU A 1 241 ? -12.093 -20.207 -3.348 1.00 97.12 241 GLU A C 1
ATOM 1926 O O . GLU A 1 241 ? -11.730 -21.173 -4.021 1.00 97.12 241 GLU A O 1
ATOM 1931 N N . CYS A 1 242 ? -11.407 -19.061 -3.343 1.00 96.38 242 CYS A N 1
ATOM 1932 C CA . CYS A 1 242 ? -10.204 -18.845 -4.148 1.00 96.38 242 CYS A CA 1
ATOM 1933 C C . CYS A 1 242 ? -9.020 -19.700 -3.678 1.00 96.38 242 CYS A C 1
ATOM 1935 O O . CYS A 1 242 ? -8.222 -20.141 -4.503 1.00 96.38 242 CYS A O 1
ATOM 1937 N N . LYS A 1 243 ? -8.913 -19.992 -2.375 1.00 94.69 243 LYS A N 1
ATOM 1938 C CA . LYS A 1 243 ? -7.853 -20.843 -1.807 1.00 94.69 243 LYS A CA 1
ATOM 1939 C C . LYS A 1 243 ? -7.862 -22.267 -2.377 1.00 94.69 243 LYS A C 1
ATOM 1941 O O . LYS A 1 243 ? -6.813 -22.917 -2.425 1.00 94.69 243 LYS A O 1
ATOM 1946 N N . LEU A 1 244 ? -9.028 -22.753 -2.808 1.00 95.38 244 LEU A N 1
ATOM 1947 C CA . LEU A 1 244 ? -9.186 -24.071 -3.432 1.00 95.38 244 LEU A CA 1
ATOM 1948 C C . LEU A 1 244 ? -8.631 -24.124 -4.863 1.00 95.38 244 LEU A C 1
ATOM 1950 O O . LEU A 1 244 ? -8.394 -25.213 -5.383 1.00 95.38 244 LEU A O 1
ATOM 1954 N N . ILE A 1 245 ? -8.381 -22.975 -5.496 1.00 94.88 245 ILE A N 1
ATOM 1955 C CA . ILE A 1 245 ? -7.826 -22.906 -6.848 1.00 94.88 245 ILE A CA 1
ATOM 1956 C C . ILE A 1 245 ? -6.314 -23.173 -6.781 1.00 94.88 245 ILE A C 1
ATOM 1958 O O . ILE A 1 245 ? -5.496 -22.318 -6.427 1.00 94.88 245 ILE A O 1
ATOM 1962 N N . LYS A 1 246 ? -5.926 -24.401 -7.130 1.00 93.50 246 LYS A N 1
ATOM 1963 C CA . LYS A 1 246 ? -4.527 -24.871 -7.135 1.00 93.50 246 LYS A CA 1
ATOM 1964 C C . LYS A 1 246 ? -3.850 -24.796 -8.506 1.00 93.50 246 LYS A C 1
ATOM 1966 O O . LYS A 1 246 ? -2.735 -25.276 -8.666 1.00 93.50 246 LYS A O 1
ATOM 1971 N N . GLU A 1 247 ? -4.507 -24.175 -9.479 1.00 92.12 247 GLU A N 1
ATOM 1972 C CA . GLU A 1 247 ? -3.967 -23.976 -10.823 1.00 92.12 247 GLU A CA 1
ATOM 1973 C C . GLU A 1 247 ? -2.786 -22.991 -10.851 1.00 92.12 247 GLU A C 1
ATOM 1975 O O . GLU A 1 247 ? -2.615 -22.148 -9.960 1.00 92.12 247 GLU A O 1
ATOM 1980 N N . GLY A 1 248 ? -2.000 -23.097 -11.926 1.00 90.75 248 GLY A N 1
ATOM 1981 C CA . GLY A 1 248 ? -0.858 -22.250 -12.245 1.00 90.75 248 GLY A CA 1
ATOM 1982 C C . GLY A 1 248 ? 0.491 -22.785 -11.762 1.00 90.75 248 GLY A C 1
ATOM 1983 O O . GLY A 1 248 ? 0.602 -23.861 -11.182 1.00 90.75 248 GLY A O 1
ATOM 1984 N N . SER A 1 249 ? 1.557 -22.041 -12.050 1.00 89.00 249 SER A N 1
ATOM 1985 C CA . SER A 1 249 ? 2.925 -22.397 -11.655 1.00 89.00 249 SER A CA 1
ATOM 1986 C C . SER A 1 249 ? 3.656 -21.184 -11.105 1.00 89.00 249 SER A C 1
ATOM 1988 O O . SER A 1 249 ? 3.476 -20.077 -11.620 1.00 89.00 249 SER A O 1
ATOM 1990 N N . VAL A 1 250 ? 4.487 -21.411 -10.085 1.00 90.94 250 VAL A N 1
ATOM 1991 C CA . VAL A 1 250 ? 5.394 -20.390 -9.548 1.00 90.94 250 VAL A CA 1
ATOM 1992 C C . VAL A 1 250 ? 6.350 -19.902 -10.636 1.00 90.94 250 VAL A C 1
ATOM 1994 O O . VAL A 1 250 ? 6.687 -20.635 -11.569 1.00 90.94 250 VAL A O 1
ATOM 1997 N N . ALA A 1 251 ? 6.791 -18.652 -10.537 1.00 88.00 251 ALA A N 1
ATOM 1998 C CA . ALA A 1 251 ? 7.790 -18.117 -11.448 1.00 88.00 251 ALA A CA 1
ATOM 1999 C C . ALA A 1 251 ? 9.147 -18.800 -11.215 1.00 88.00 251 ALA A C 1
ATOM 2001 O O . ALA A 1 251 ? 9.664 -18.795 -10.106 1.00 88.00 251 ALA A O 1
ATOM 2002 N N . THR A 1 252 ? 9.736 -19.368 -12.268 1.00 90.25 252 THR A N 1
ATOM 2003 C CA . THR A 1 252 ? 10.960 -20.186 -12.171 1.00 90.25 252 THR A CA 1
ATOM 2004 C C . THR A 1 252 ? 12.182 -19.582 -12.858 1.00 90.25 252 THR A C 1
ATOM 2006 O O . THR A 1 252 ? 13.222 -20.228 -12.928 1.00 90.25 252 THR A O 1
ATOM 2009 N N . TYR A 1 253 ? 12.080 -18.353 -13.374 1.00 86.94 253 TYR A N 1
ATOM 2010 C CA . TYR A 1 253 ? 13.166 -17.725 -14.135 1.00 86.94 253 TYR A CA 1
ATOM 2011 C C . TYR A 1 253 ? 14.334 -17.251 -13.250 1.00 86.94 253 TYR A C 1
ATOM 2013 O O . TYR A 1 253 ? 15.444 -17.118 -13.752 1.00 86.94 253 TYR A O 1
ATOM 2021 N N . ILE A 1 254 ? 14.106 -17.078 -11.940 1.00 89.00 254 ILE A N 1
ATOM 2022 C CA . ILE A 1 254 ? 15.159 -16.912 -10.928 1.00 89.00 254 ILE A CA 1
ATOM 2023 C C . ILE A 1 254 ? 14.950 -17.858 -9.732 1.00 89.00 254 ILE A C 1
ATOM 2025 O O . ILE A 1 254 ? 13.802 -18.171 -9.387 1.00 89.00 254 ILE A O 1
ATOM 2029 N N . PRO A 1 255 ? 16.024 -18.293 -9.042 1.00 91.31 255 PRO A N 1
ATOM 2030 C CA . PRO A 1 255 ? 15.927 -19.246 -7.933 1.00 91.31 255 PRO A CA 1
ATOM 2031 C C . PRO A 1 255 ? 15.056 -18.784 -6.755 1.00 91.31 255 PRO A C 1
ATOM 2033 O O . PRO A 1 255 ? 14.388 -19.604 -6.130 1.00 91.31 255 PRO A O 1
ATOM 2036 N N . GLN A 1 256 ? 15.053 -17.488 -6.433 1.00 91.06 256 GLN A N 1
ATOM 2037 C CA . GLN A 1 256 ? 14.335 -16.914 -5.286 1.00 91.06 256 GLN A CA 1
ATOM 2038 C C . GLN A 1 256 ? 12.817 -17.015 -5.458 1.00 91.06 256 GLN A C 1
ATOM 2040 O O . GLN A 1 256 ? 12.101 -17.210 -4.476 1.00 91.06 256 GLN A O 1
ATOM 2045 N N . LEU A 1 257 ? 12.335 -16.927 -6.701 1.00 88.50 257 LEU A N 1
ATOM 2046 C CA . LEU A 1 257 ? 10.925 -17.122 -7.032 1.00 88.50 257 LEU A CA 1
ATOM 2047 C C . LEU A 1 257 ? 10.590 -18.607 -7.208 1.00 88.50 257 LEU A C 1
ATOM 2049 O O . LEU A 1 257 ? 9.540 -19.053 -6.754 1.00 88.50 257 LEU A O 1
ATOM 2053 N N . ALA A 1 258 ? 11.511 -19.394 -7.776 1.00 90.06 258 ALA A N 1
ATOM 2054 C CA . ALA A 1 258 ? 11.309 -20.826 -7.999 1.00 90.06 258 ALA A CA 1
ATOM 2055 C C . ALA A 1 258 ? 11.127 -21.618 -6.693 1.00 90.06 258 ALA A C 1
ATOM 2057 O O . ALA A 1 258 ? 10.459 -22.648 -6.677 1.00 90.06 258 ALA A O 1
ATOM 2058 N N . ARG A 1 259 ? 11.740 -21.145 -5.600 1.00 90.19 259 ARG A N 1
ATOM 2059 C CA . ARG A 1 259 ? 11.679 -21.767 -4.267 1.00 90.19 259 ARG A CA 1
ATOM 2060 C C . ARG A 1 259 ? 10.433 -21.389 -3.465 1.00 90.19 259 ARG A C 1
ATOM 2062 O O . ARG A 1 259 ? 10.280 -21.881 -2.349 1.00 90.19 259 ARG A O 1
ATOM 2069 N N . GLN A 1 260 ? 9.577 -20.507 -3.982 1.00 90.88 260 GLN A N 1
ATOM 2070 C CA . GLN A 1 260 ? 8.361 -20.112 -3.275 1.00 90.88 260 GLN A CA 1
ATOM 2071 C C . GLN A 1 260 ? 7.415 -21.303 -3.134 1.00 90.88 260 GLN A C 1
ATOM 2073 O O . GLN A 1 260 ? 7.214 -22.068 -4.077 1.00 90.88 260 GLN A O 1
ATOM 2078 N N . ASN A 1 261 ? 6.820 -21.448 -1.950 1.00 92.75 261 ASN A N 1
ATOM 2079 C CA . ASN A 1 261 ? 5.829 -22.487 -1.716 1.00 92.75 261 ASN A CA 1
ATOM 2080 C C . ASN A 1 261 ? 4.534 -22.127 -2.477 1.00 92.75 261 ASN A C 1
ATOM 2082 O O . ASN A 1 261 ? 3.940 -21.086 -2.180 1.00 92.75 261 ASN A O 1
ATOM 2086 N N . PRO A 1 262 ? 4.071 -22.960 -3.432 1.00 92.94 262 PRO A N 1
ATOM 2087 C CA . PRO A 1 262 ? 2.864 -22.679 -4.204 1.00 92.94 262 PRO A CA 1
ATOM 2088 C C . PRO A 1 262 ? 1.601 -22.614 -3.340 1.00 92.94 262 PRO A C 1
ATOM 2090 O O . PRO A 1 262 ? 0.624 -22.009 -3.769 1.00 92.94 262 PRO A O 1
ATOM 2093 N N . ASP A 1 263 ? 1.598 -23.194 -2.138 1.00 93.31 263 ASP A N 1
ATOM 2094 C CA . ASP A 1 263 ? 0.435 -23.202 -1.248 1.00 93.31 263 ASP A CA 1
ATOM 2095 C C . ASP A 1 263 ? 0.253 -21.923 -0.422 1.00 93.31 263 ASP A C 1
ATOM 2097 O O . ASP A 1 263 ? -0.786 -21.784 0.226 1.00 93.31 263 ASP A O 1
ATOM 2101 N N . ILE A 1 264 ? 1.205 -20.983 -0.476 1.00 94.31 264 ILE A N 1
ATOM 2102 C CA . ILE A 1 264 ? 1.085 -19.684 0.198 1.00 94.31 264 ILE A CA 1
ATOM 2103 C C . ILE A 1 264 ? -0.059 -18.884 -0.434 1.00 94.31 264 ILE A C 1
ATOM 2105 O O . ILE A 1 264 ? -0.060 -18.609 -1.638 1.00 94.31 264 ILE A O 1
ATOM 2109 N N . TRP A 1 265 ? -1.018 -18.474 0.395 1.00 95.75 265 TRP A N 1
ATOM 2110 C CA . TRP A 1 265 ? -2.184 -17.698 -0.019 1.00 95.75 265 TRP A CA 1
ATOM 2111 C C . TRP A 1 265 ? -2.574 -16.695 1.067 1.00 95.75 265 TRP A C 1
ATOM 2113 O O . TRP A 1 265 ? -3.026 -17.067 2.151 1.00 95.75 265 TRP A O 1
ATOM 2123 N N . GLY A 1 266 ? -2.404 -15.408 0.767 1.00 96.38 266 GLY A N 1
ATOM 2124 C CA . GLY A 1 266 ? -2.702 -14.302 1.672 1.00 96.38 266 GLY A CA 1
ATOM 2125 C C . GLY A 1 266 ? -3.618 -13.275 1.018 1.00 96.38 266 GLY A C 1
ATOM 2126 O O . GLY A 1 266 ? -3.542 -13.039 -0.186 1.00 96.38 266 GLY A O 1
ATOM 2127 N N . LEU A 1 267 ? -4.480 -12.660 1.825 1.00 97.88 267 LEU A N 1
ATOM 2128 C CA . LEU A 1 267 ? -5.343 -11.555 1.420 1.00 97.88 267 LEU A CA 1
ATOM 2129 C C . LEU A 1 267 ? -5.396 -10.522 2.542 1.00 97.88 267 LEU A C 1
ATOM 2131 O O . LEU A 1 267 ? -5.548 -10.880 3.708 1.00 97.88 267 LEU A O 1
ATOM 2135 N N . SER A 1 268 ? -5.319 -9.244 2.183 1.00 98.12 268 SER A N 1
ATOM 2136 C CA . SER A 1 268 ? -5.496 -8.126 3.108 1.00 98.12 268 SER A CA 1
ATOM 2137 C C . SER A 1 268 ? -6.335 -7.038 2.459 1.00 98.12 268 SER A C 1
ATOM 2139 O O . SER A 1 268 ? -6.147 -6.721 1.289 1.00 98.12 268 SER A O 1
ATOM 2141 N N . ILE A 1 269 ? -7.226 -6.442 3.244 1.00 97.56 269 ILE A N 1
ATOM 2142 C CA . ILE A 1 269 ? -8.024 -5.274 2.874 1.00 97.56 269 ILE A CA 1
ATOM 2143 C C . ILE A 1 269 ? -7.669 -4.130 3.820 1.00 97.56 269 ILE A C 1
ATOM 2145 O O . ILE A 1 269 ? -7.547 -4.333 5.030 1.00 97.56 269 ILE A O 1
ATOM 2149 N N . CYS A 1 270 ? -7.537 -2.930 3.259 1.00 96.62 270 CYS A N 1
ATOM 2150 C CA . CYS A 1 270 ? -7.477 -1.668 3.982 1.00 96.62 270 CYS A CA 1
ATOM 2151 C C . CYS A 1 270 ? -8.415 -0.682 3.278 1.00 96.62 270 CYS A C 1
ATOM 2153 O O . CYS A 1 270 ? -8.287 -0.478 2.072 1.00 96.62 270 CYS A O 1
ATOM 2155 N N . THR A 1 271 ? -9.386 -0.115 3.993 1.00 96.50 271 THR A N 1
ATOM 2156 C CA . THR A 1 271 ? -10.280 0.907 3.429 1.00 96.50 271 THR A CA 1
ATOM 2157 C C . THR A 1 271 ? -9.668 2.300 3.547 1.00 96.50 271 THR A C 1
ATOM 2159 O O . THR A 1 271 ? -8.723 2.518 4.306 1.00 96.50 271 THR A O 1
ATOM 2162 N N . ILE A 1 272 ? -10.246 3.274 2.838 1.00 93.12 272 ILE A N 1
ATOM 2163 C CA . ILE A 1 272 ? -9.831 4.682 2.930 1.00 93.12 272 ILE A CA 1
ATOM 2164 C C . ILE A 1 272 ? -10.032 5.286 4.330 1.00 93.12 272 ILE A C 1
ATOM 2166 O O . ILE A 1 272 ? -9.378 6.265 4.661 1.00 93.12 272 ILE A O 1
ATOM 2170 N N . ASP A 1 273 ? -10.872 4.675 5.172 1.00 93.69 273 ASP A N 1
ATOM 2171 C CA . ASP A 1 273 ? -11.059 5.069 6.574 1.00 93.69 273 ASP A CA 1
ATOM 2172 C C . ASP A 1 273 ? -10.177 4.277 7.551 1.00 93.69 273 ASP A C 1
ATOM 2174 O O . ASP A 1 273 ? -10.251 4.488 8.763 1.00 93.69 273 ASP A O 1
ATOM 2178 N N . GLY A 1 274 ? -9.325 3.374 7.057 1.00 93.50 274 GLY A N 1
ATOM 2179 C CA . GLY A 1 274 ? -8.407 2.579 7.874 1.00 93.50 274 GLY A CA 1
ATOM 2180 C C . GLY A 1 274 ? -9.012 1.307 8.474 1.00 93.50 274 GLY A C 1
ATOM 2181 O O . GLY A 1 274 ? -8.419 0.725 9.383 1.00 93.50 274 GLY A O 1
ATOM 2182 N N . GLN A 1 275 ? -10.172 0.852 7.985 1.00 96.06 275 GLN A N 1
ATOM 2183 C CA . GLN A 1 275 ? -10.734 -0.444 8.382 1.00 96.06 275 GLN A CA 1
ATOM 2184 C C . GLN A 1 275 ? -9.921 -1.567 7.732 1.00 96.06 275 GLN A C 1
ATOM 2186 O O . GLN A 1 275 ? -9.664 -1.525 6.525 1.00 96.06 275 GLN A O 1
ATOM 2191 N N . ARG A 1 276 ? -9.492 -2.565 8.515 1.00 96.75 276 ARG A N 1
ATOM 2192 C CA . ARG A 1 276 ? -8.541 -3.589 8.054 1.00 96.75 276 ARG A CA 1
ATOM 2193 C C . ARG A 1 276 ? -8.922 -5.006 8.456 1.00 96.75 276 ARG A C 1
ATOM 2195 O O . ARG A 1 276 ? -9.204 -5.279 9.621 1.00 96.75 276 ARG A O 1
ATOM 2202 N N . VAL A 1 277 ? -8.846 -5.932 7.502 1.00 97.19 277 VAL A N 1
ATOM 2203 C CA . VAL A 1 277 ? -9.018 -7.380 7.716 1.00 97.19 277 VAL A CA 1
ATOM 2204 C C . VAL A 1 277 ? -8.032 -8.146 6.843 1.00 97.19 277 VAL A C 1
ATOM 2206 O O . VAL A 1 277 ? -7.732 -7.719 5.730 1.00 97.19 277 VAL A O 1
ATOM 2209 N N . SER A 1 278 ? -7.527 -9.267 7.353 1.00 97.31 278 SER A N 1
ATOM 2210 C CA . SER A 1 278 ? -6.554 -10.102 6.652 1.00 97.31 278 SER A CA 1
ATOM 2211 C C . SER A 1 278 ? -6.835 -11.587 6.878 1.00 97.31 278 SER A C 1
ATOM 2213 O O . SER A 1 278 ? -7.309 -11.975 7.947 1.00 97.31 278 SER A O 1
ATOM 2215 N N . PHE A 1 279 ? -6.525 -12.413 5.880 1.00 97.94 279 PHE A N 1
ATOM 2216 C CA . PHE A 1 279 ? -6.741 -13.860 5.874 1.00 97.94 279 PHE A CA 1
ATOM 2217 C C . PHE A 1 279 ? -5.524 -14.590 5.289 1.00 97.94 279 PHE A C 1
ATOM 2219 O O . PHE A 1 279 ? -4.855 -14.073 4.393 1.00 97.94 279 PHE A O 1
ATOM 2226 N N . GLY A 1 280 ? -5.240 -15.792 5.796 1.00 97.75 280 GLY A N 1
ATOM 2227 C CA . GLY A 1 280 ? -4.152 -16.643 5.301 1.00 97.75 280 GLY A CA 1
ATOM 2228 C C . GLY A 1 280 ? -2.748 -16.139 5.636 1.00 97.75 280 GLY A C 1
ATOM 2229 O O . GLY A 1 280 ? -2.511 -15.603 6.717 1.00 97.75 280 GLY A O 1
ATOM 2230 N N . ASP A 1 281 ? -1.822 -16.297 4.694 1.00 97.06 281 ASP A N 1
ATOM 2231 C CA . ASP A 1 281 ? -0.388 -16.012 4.844 1.00 97.06 281 ASP A CA 1
ATOM 2232 C C . ASP A 1 281 ? -0.049 -14.521 4.654 1.00 97.06 281 ASP A C 1
ATOM 2234 O O . ASP A 1 281 ? 0.954 -14.144 4.052 1.00 97.06 281 ASP A O 1
ATOM 2238 N N . TYR A 1 282 ? -0.905 -13.631 5.156 1.00 96.56 282 TYR A N 1
ATOM 2239 C CA . TYR A 1 282 ? -0.867 -12.199 4.851 1.00 96.56 282 TYR A CA 1
ATOM 2240 C C . TYR A 1 282 ? 0.369 -11.453 5.383 1.00 96.56 282 TYR A C 1
ATOM 2242 O O . TYR A 1 282 ? 0.663 -10.357 4.901 1.00 96.56 282 TYR A O 1
ATOM 2250 N N . LYS A 1 283 ? 1.084 -12.025 6.362 1.00 95.69 283 LYS A N 1
ATOM 2251 C CA . LYS A 1 283 ? 2.333 -11.473 6.923 1.00 95.69 283 LYS A CA 1
ATOM 2252 C C . LYS A 1 283 ? 3.593 -11.992 6.236 1.00 95.69 283 LYS A C 1
ATOM 2254 O O . LYS A 1 283 ? 4.682 -11.556 6.597 1.00 95.69 283 LYS A O 1
ATOM 2259 N N . MET A 1 284 ? 3.470 -12.927 5.293 1.00 94.44 284 MET A N 1
ATOM 2260 C CA . MET A 1 284 ? 4.634 -13.431 4.573 1.00 94.44 284 MET A CA 1
ATOM 2261 C C . MET A 1 284 ? 5.200 -12.323 3.679 1.00 94.44 284 MET A C 1
ATOM 2263 O O . MET A 1 284 ? 4.447 -11.760 2.877 1.00 94.44 284 MET A O 1
ATOM 2267 N N . PRO A 1 285 ? 6.493 -11.981 3.816 1.00 94.56 285 PRO A N 1
ATOM 2268 C CA . PRO A 1 285 ? 7.112 -10.984 2.964 1.00 94.56 285 PRO A CA 1
ATOM 2269 C C . PRO A 1 285 ? 7.296 -11.528 1.544 1.00 94.56 285 PRO A C 1
ATOM 2271 O O . PRO A 1 285 ? 7.618 -12.701 1.347 1.00 94.56 285 PRO A O 1
ATOM 2274 N N . PHE A 1 286 ? 7.111 -10.663 0.553 1.00 94.31 286 PHE A N 1
ATOM 2275 C CA . PHE A 1 286 ? 7.381 -10.949 -0.853 1.00 94.31 286 PHE A CA 1
ATOM 2276 C C . PHE A 1 286 ? 7.893 -9.698 -1.573 1.00 94.31 286 PHE A C 1
ATOM 2278 O O . PHE A 1 286 ? 7.579 -8.567 -1.192 1.00 94.31 286 PHE A O 1
ATOM 2285 N N . CYS A 1 287 ? 8.673 -9.895 -2.640 1.00 94.94 287 CYS A N 1
ATOM 2286 C CA . CYS A 1 287 ? 9.122 -8.792 -3.485 1.00 94.94 287 CYS A CA 1
ATOM 2287 C C . CYS A 1 287 ? 7.944 -8.198 -4.271 1.00 94.94 287 CYS A C 1
ATOM 2289 O O . CYS A 1 287 ? 7.186 -8.932 -4.906 1.00 94.94 287 CYS A O 1
ATOM 2291 N N . VAL A 1 288 ? 7.827 -6.870 -4.279 1.00 93.94 288 VAL A N 1
ATOM 2292 C CA . VAL A 1 288 ? 6.746 -6.121 -4.941 1.00 93.94 288 VAL A CA 1
ATOM 2293 C C . VAL A 1 288 ? 6.734 -6.371 -6.456 1.00 93.94 288 VAL A C 1
ATOM 2295 O O . VAL A 1 288 ? 5.666 -6.406 -7.073 1.00 93.94 288 VAL A O 1
ATOM 2298 N N . GLN A 1 289 ? 7.903 -6.599 -7.064 1.00 93.94 289 GLN A N 1
ATOM 2299 C CA . GLN A 1 289 ? 8.037 -6.935 -8.482 1.00 93.94 289 GLN A CA 1
ATOM 2300 C C . GLN A 1 289 ? 7.333 -5.894 -9.365 1.00 93.94 289 GLN A C 1
ATOM 2302 O O . GLN A 1 289 ? 7.342 -4.709 -9.048 1.00 93.94 289 GLN A O 1
ATOM 2307 N N . SER A 1 290 ? 6.701 -6.293 -10.472 1.00 94.12 290 SER A N 1
ATOM 2308 C CA . SER A 1 290 ? 6.066 -5.352 -11.412 1.00 94.12 290 SER A CA 1
ATOM 2309 C C . SER A 1 290 ? 4.941 -4.496 -10.819 1.00 94.12 290 SER A C 1
ATOM 2311 O O . SER A 1 290 ? 4.566 -3.510 -11.447 1.00 94.12 290 SER A O 1
ATOM 2313 N N . VAL A 1 291 ? 4.429 -4.810 -9.624 1.00 94.88 291 VAL A N 1
ATOM 2314 C CA . VAL A 1 291 ? 3.488 -3.924 -8.919 1.00 94.88 291 VAL A CA 1
ATOM 2315 C C . VAL A 1 291 ? 4.153 -2.577 -8.584 1.00 94.88 291 VAL A C 1
ATOM 2317 O O . VAL A 1 291 ? 3.475 -1.552 -8.536 1.00 94.88 291 VAL A O 1
ATOM 2320 N N . SER A 1 292 ? 5.486 -2.542 -8.459 1.00 95.56 292 SER A N 1
ATOM 2321 C CA . SER A 1 292 ? 6.266 -1.331 -8.174 1.00 95.56 292 SER A CA 1
ATOM 2322 C C . SER A 1 292 ? 6.102 -0.258 -9.248 1.00 95.56 292 SER A C 1
ATOM 2324 O O . SER A 1 292 ? 6.192 0.926 -8.949 1.00 95.56 292 SER A O 1
ATOM 2326 N N . LYS A 1 293 ? 5.795 -0.647 -10.494 1.00 97.12 293 LYS A N 1
ATOM 2327 C CA . LYS A 1 293 ? 5.645 0.272 -11.631 1.00 97.12 293 LYS A CA 1
ATOM 2328 C C . LYS A 1 293 ? 4.574 1.334 -11.381 1.00 97.12 293 LYS A C 1
ATOM 2330 O O . LYS A 1 293 ? 4.811 2.507 -11.651 1.00 97.12 293 LYS A O 1
ATOM 2335 N N . ALA A 1 294 ? 3.429 0.930 -10.826 1.00 96.12 294 ALA A N 1
ATOM 2336 C CA . ALA A 1 294 ? 2.327 1.842 -10.528 1.00 96.12 294 ALA A CA 1
ATOM 2337 C C . ALA A 1 294 ? 2.704 2.845 -9.426 1.00 96.12 294 ALA A C 1
ATOM 2339 O O . ALA A 1 294 ? 2.445 4.039 -9.559 1.00 96.12 294 ALA A O 1
ATOM 2340 N N . PHE A 1 295 ? 3.370 2.373 -8.369 1.00 96.75 295 PHE A N 1
ATOM 2341 C CA . PHE A 1 295 ? 3.825 3.229 -7.274 1.00 96.75 295 PHE A CA 1
ATOM 2342 C C . PHE A 1 295 ? 4.948 4.170 -7.710 1.00 96.75 295 PHE A C 1
ATOM 2344 O O . PHE A 1 295 ? 4.885 5.358 -7.421 1.00 96.75 295 PHE A O 1
ATOM 2351 N N . ASN A 1 296 ? 5.934 3.676 -8.461 1.00 97.62 296 ASN A N 1
ATOM 2352 C CA . ASN A 1 296 ? 7.025 4.496 -8.981 1.00 97.62 296 ASN A CA 1
ATOM 2353 C C . ASN A 1 296 ? 6.485 5.586 -9.909 1.00 97.62 296 ASN A C 1
ATOM 2355 O O . ASN A 1 296 ? 6.870 6.740 -9.768 1.00 97.62 296 ASN A O 1
ATOM 2359 N N . TYR A 1 297 ? 5.550 5.251 -10.804 1.00 97.88 297 TYR A N 1
ATOM 2360 C CA . TYR A 1 297 ? 4.869 6.245 -11.630 1.00 97.88 297 TYR A CA 1
ATOM 2361 C C . TYR A 1 297 ? 4.166 7.306 -10.778 1.00 97.88 297 TYR A C 1
ATOM 2363 O O . TYR A 1 297 ? 4.419 8.488 -10.976 1.00 97.88 297 TYR A O 1
ATOM 2371 N N . ALA A 1 298 ? 3.368 6.906 -9.781 1.00 96.50 298 ALA A N 1
ATOM 2372 C CA . ALA A 1 298 ? 2.696 7.852 -8.890 1.00 96.50 298 ALA A CA 1
ATOM 2373 C C . ALA A 1 298 ? 3.686 8.775 -8.153 1.00 96.50 298 ALA A C 1
ATOM 2375 O O . ALA A 1 298 ? 3.460 9.982 -8.080 1.00 96.50 298 ALA A O 1
ATOM 2376 N N . ILE A 1 299 ? 4.802 8.225 -7.662 1.00 96.75 299 ILE A N 1
ATOM 2377 C CA . ILE A 1 299 ? 5.865 8.980 -6.985 1.00 96.75 299 ILE A CA 1
ATOM 2378 C C . ILE A 1 299 ? 6.478 10.016 -7.931 1.00 96.75 299 ILE A C 1
ATOM 2380 O O . ILE A 1 299 ? 6.522 11.198 -7.598 1.00 96.75 299 ILE A O 1
ATOM 2384 N N . VAL A 1 300 ? 6.913 9.607 -9.127 1.00 97.38 300 VAL A N 1
ATOM 2385 C CA . VAL A 1 300 ? 7.559 10.525 -10.081 1.00 97.38 300 VAL A CA 1
ATOM 2386 C C . VAL A 1 300 ? 6.580 11.569 -10.604 1.00 97.38 300 VAL A C 1
ATOM 2388 O O . VAL A 1 300 ? 6.933 12.740 -10.705 1.00 97.38 300 VAL A O 1
ATOM 2391 N N . SER A 1 301 ? 5.342 11.179 -10.904 1.00 97.06 301 SER A N 1
ATOM 2392 C CA . SER A 1 301 ? 4.307 12.112 -11.353 1.00 97.06 301 SER A CA 1
ATOM 2393 C C . SER A 1 301 ? 3.939 13.128 -10.277 1.00 97.06 301 SER A C 1
ATOM 2395 O O . SER A 1 301 ? 3.672 14.278 -10.615 1.00 97.06 301 SER A O 1
ATOM 2397 N N . SER A 1 302 ? 3.961 12.742 -8.997 1.00 95.56 302 SER A N 1
ATOM 2398 C CA . SER A 1 302 ? 3.777 13.683 -7.888 1.00 95.56 302 SER A CA 1
ATOM 2399 C C . SER A 1 302 ? 4.967 14.630 -7.718 1.00 95.56 302 SER A C 1
ATOM 2401 O O . SER A 1 302 ? 4.771 15.761 -7.285 1.00 95.56 302 SER A O 1
ATOM 2403 N N . ASP A 1 303 ? 6.183 14.172 -8.019 1.00 96.12 303 ASP A N 1
ATOM 2404 C CA . ASP A 1 303 ? 7.414 14.944 -7.827 1.00 96.12 303 ASP A CA 1
ATOM 2405 C C . ASP A 1 303 ? 7.676 15.939 -8.969 1.00 96.12 303 ASP A C 1
ATOM 2407 O O . ASP A 1 303 ? 8.057 17.084 -8.737 1.00 96.12 303 ASP A O 1
ATOM 2411 N N . LEU A 1 304 ? 7.456 15.507 -10.214 1.00 96.88 304 LEU A N 1
ATOM 2412 C CA . LEU A 1 304 ? 7.825 16.251 -11.426 1.00 96.88 304 LEU A CA 1
ATOM 2413 C C . LEU A 1 304 ? 6.621 16.764 -12.228 1.00 96.88 304 LEU A C 1
ATOM 2415 O O . LEU A 1 304 ? 6.796 17.533 -13.172 1.00 96.88 304 LEU A O 1
ATOM 2419 N N . GLY A 1 305 ? 5.407 16.343 -11.873 1.00 97.44 305 GLY A N 1
ATOM 2420 C CA . GLY A 1 305 ? 4.192 16.599 -12.640 1.00 97.44 305 GLY A CA 1
ATOM 2421 C C . GLY A 1 305 ? 3.965 15.565 -13.747 1.00 97.44 305 GLY A C 1
ATOM 2422 O O . GLY A 1 305 ? 4.889 15.147 -14.449 1.00 97.44 305 GLY A O 1
ATOM 2423 N N . ALA A 1 306 ? 2.706 15.159 -13.927 1.00 96.12 306 ALA A N 1
ATOM 2424 C CA . ALA A 1 306 ? 2.328 14.143 -14.910 1.00 96.12 306 ALA A CA 1
ATOM 2425 C C . ALA A 1 306 ? 2.700 14.543 -16.349 1.00 96.12 306 ALA A C 1
ATOM 2427 O O . ALA A 1 306 ? 3.236 13.716 -17.084 1.00 96.12 306 ALA A O 1
ATOM 2428 N N . ASP A 1 307 ? 2.503 15.809 -16.725 1.00 97.62 307 ASP A N 1
ATOM 2429 C CA . ASP A 1 307 ? 2.830 16.310 -18.067 1.00 97.62 307 ASP A CA 1
ATOM 2430 C C . ASP A 1 307 ? 4.322 16.163 -18.390 1.00 97.62 307 ASP A C 1
ATOM 2432 O O . ASP A 1 307 ? 4.694 15.746 -19.490 1.00 97.62 307 ASP A O 1
ATOM 2436 N N . PHE A 1 308 ? 5.194 16.444 -17.415 1.00 97.75 308 PHE A N 1
ATOM 2437 C CA . PHE A 1 308 ? 6.634 16.268 -17.584 1.00 97.75 308 PHE A CA 1
ATOM 2438 C C . PHE A 1 308 ? 6.992 14.792 -17.745 1.00 97.75 308 PHE A C 1
ATOM 2440 O O . PHE A 1 308 ? 7.723 14.440 -18.671 1.00 97.75 308 PHE A O 1
ATOM 2447 N N . VAL A 1 309 ? 6.443 13.910 -16.904 1.00 97.88 309 VAL A N 1
ATOM 2448 C CA . VAL A 1 309 ? 6.656 12.458 -17.025 1.00 97.88 309 VAL A CA 1
ATOM 2449 C C . VAL A 1 309 ? 6.226 11.965 -18.406 1.00 97.88 309 VAL A C 1
ATOM 2451 O O . VAL A 1 309 ? 6.980 11.260 -19.081 1.00 97.88 309 VAL A O 1
ATOM 2454 N N . HIS A 1 310 ? 5.066 12.406 -18.888 1.00 97.62 310 HIS A N 1
ATOM 2455 C CA . HIS A 1 310 ? 4.535 11.989 -20.182 1.00 97.62 310 HIS A CA 1
ATOM 2456 C C . HIS A 1 310 ? 5.200 12.650 -21.399 1.00 97.62 310 HIS A C 1
ATOM 2458 O O . HIS A 1 310 ? 5.017 12.225 -22.549 1.00 97.62 310 HIS A O 1
ATOM 2464 N N . SER A 1 311 ? 6.099 13.610 -21.172 1.00 96.88 311 SER A N 1
ATOM 2465 C CA . SER A 1 311 ? 7.055 14.012 -22.202 1.00 96.88 311 SER A CA 1
ATOM 2466 C C . SER A 1 311 ? 8.049 12.887 -22.550 1.00 96.88 311 SER A C 1
ATOM 2468 O O . SER A 1 311 ? 8.535 12.869 -23.679 1.00 96.88 311 SER A O 1
ATOM 2470 N N . TYR A 1 312 ? 8.236 11.886 -21.676 1.00 97.44 312 TYR A N 1
ATOM 2471 C CA . TYR A 1 312 ? 9.142 10.742 -21.876 1.00 97.44 312 TYR A CA 1
ATOM 2472 C C . TYR A 1 312 ? 8.442 9.393 -22.096 1.00 97.44 312 TYR A C 1
ATOM 2474 O O . TYR A 1 312 ? 9.009 8.508 -22.735 1.00 97.44 312 TYR A O 1
ATOM 2482 N N . VAL A 1 313 ? 7.218 9.213 -21.594 1.00 97.12 313 VAL A N 1
ATOM 2483 C CA . VAL A 1 313 ? 6.457 7.953 -21.693 1.00 97.12 313 VAL A CA 1
ATOM 2484 C C . VAL A 1 313 ? 5.011 8.214 -22.119 1.00 97.12 313 VAL A C 1
ATOM 2486 O O . VAL A 1 313 ? 4.405 9.198 -21.714 1.00 97.12 313 VAL A O 1
ATOM 2489 N N . GLY A 1 314 ? 4.435 7.348 -22.949 1.00 95.38 314 GLY A N 1
ATOM 2490 C CA . GLY A 1 314 ? 3.044 7.459 -23.386 1.00 95.38 314 GLY A CA 1
ATOM 2491 C C . GLY A 1 314 ? 2.023 7.138 -22.285 1.00 95.38 314 GLY A C 1
ATOM 2492 O O . GLY A 1 314 ? 2.369 6.921 -21.122 1.00 95.38 314 GLY A O 1
ATOM 2493 N N . HIS A 1 315 ? 0.748 7.103 -22.672 1.00 92.38 315 HIS A N 1
ATOM 2494 C CA . HIS A 1 315 ? -0.387 6.788 -21.791 1.00 92.38 315 HIS A CA 1
ATOM 2495 C C . HIS A 1 315 ? -1.100 5.488 -22.183 1.00 92.38 315 HIS A C 1
ATOM 2497 O O . HIS A 1 315 ? -1.779 4.875 -21.364 1.00 92.38 315 HIS A O 1
ATOM 2503 N N . GLU A 1 316 ? -0.956 5.080 -23.443 1.00 90.56 316 GLU A N 1
ATOM 2504 C CA . GLU A 1 316 ? -1.841 4.116 -24.083 1.00 90.56 316 GLU A CA 1
ATOM 2505 C C . GLU A 1 316 ? -1.322 2.677 -23.941 1.00 90.56 316 GLU A C 1
ATOM 2507 O O . GLU A 1 316 ? -0.109 2.435 -23.843 1.00 90.56 316 GLU A O 1
ATOM 2512 N N . PRO A 1 317 ? -2.209 1.670 -23.950 1.00 87.31 317 PRO A N 1
ATOM 2513 C CA . PRO A 1 317 ? -1.784 0.288 -24.093 1.00 87.31 317 PRO A CA 1
ATOM 2514 C C . PRO A 1 317 ? -1.062 0.096 -25.433 1.00 87.31 317 PRO A C 1
ATOM 2516 O O . PRO A 1 317 ? -1.402 0.707 -26.443 1.00 87.31 317 PRO A O 1
ATOM 2519 N N . SER A 1 318 ? -0.074 -0.799 -25.471 1.00 82.19 318 SER A N 1
ATOM 2520 C CA . SER A 1 318 ? 0.665 -1.063 -26.712 1.00 82.19 318 SER A CA 1
ATOM 2521 C C . SER A 1 318 ? -0.171 -1.792 -27.769 1.00 82.19 318 SER A C 1
ATOM 2523 O O . SER A 1 318 ? 0.165 -1.746 -28.949 1.00 82.19 318 SER A O 1
ATOM 2525 N N . GLY A 1 319 ? -1.213 -2.529 -27.359 1.00 79.25 319 GLY A N 1
ATOM 2526 C CA . GLY A 1 319 ? -1.934 -3.469 -28.231 1.00 79.25 319 GLY A CA 1
ATOM 2527 C C . GLY A 1 319 ? -1.064 -4.635 -28.729 1.00 79.25 319 GLY A C 1
ATOM 2528 O O . GLY A 1 319 ? -1.482 -5.399 -29.596 1.00 79.25 319 GLY A O 1
ATOM 2529 N N . ARG A 1 320 ? 0.154 -4.766 -28.190 1.00 76.69 320 ARG A N 1
ATOM 2530 C CA . ARG A 1 320 ? 1.165 -5.771 -28.530 1.00 76.69 320 ARG A CA 1
ATOM 2531 C C . ARG A 1 320 ? 1.346 -6.748 -27.379 1.00 76.69 320 ARG A C 1
ATOM 2533 O O . ARG A 1 320 ? 0.949 -6.482 -26.243 1.00 76.69 320 ARG A O 1
ATOM 2540 N N . LEU A 1 321 ? 1.992 -7.877 -27.655 1.00 73.81 321 LEU A N 1
ATOM 2541 C CA . LEU A 1 321 ? 2.385 -8.797 -26.592 1.00 73.81 321 LEU A CA 1
ATOM 2542 C C . LEU A 1 321 ? 3.366 -8.095 -25.648 1.00 73.81 321 LEU A C 1
ATOM 2544 O O . LEU A 1 321 ? 4.280 -7.409 -26.092 1.00 73.81 321 LEU A O 1
ATOM 2548 N N . PHE A 1 322 ? 3.243 -8.327 -24.340 1.00 64.31 322 PHE A N 1
ATOM 2549 C CA . PHE A 1 322 ? 4.152 -7.727 -23.351 1.00 64.31 322 PHE A CA 1
ATOM 2550 C C . PHE A 1 322 ? 5.637 -8.122 -23.556 1.00 64.31 322 PHE A C 1
ATOM 2552 O O . PHE A 1 322 ? 6.512 -7.412 -23.075 1.00 64.31 322 PHE A O 1
ATOM 2559 N N . ASN A 1 323 ? 5.882 -9.245 -24.259 1.00 64.50 323 ASN A N 1
ATOM 2560 C CA . ASN A 1 323 ? 7.072 -9.723 -25.002 1.00 64.50 323 ASN A CA 1
ATOM 2561 C C . ASN A 1 323 ? 7.814 -8.728 -25.898 1.00 64.50 323 ASN A C 1
ATOM 2563 O O . ASN A 1 323 ? 9.043 -8.749 -26.012 1.00 64.50 323 ASN A O 1
ATOM 2567 N N . GLU A 1 324 ? 7.057 -7.902 -26.593 1.00 77.19 324 GLU A N 1
ATOM 2568 C CA . GLU A 1 324 ? 7.560 -7.211 -27.765 1.00 77.19 324 GLU A CA 1
ATOM 2569 C C . GLU A 1 324 ? 8.422 -6.020 -27.342 1.00 77.19 324 GLU A C 1
ATOM 2571 O O . GLU A 1 324 ? 8.086 -5.282 -26.414 1.00 77.19 324 GLU A O 1
ATOM 2576 N N . ILE A 1 325 ? 9.585 -5.874 -27.976 1.00 79.31 325 ILE A N 1
ATOM 2577 C CA . ILE A 1 325 ? 10.421 -4.683 -27.828 1.00 79.31 325 ILE A CA 1
ATOM 2578 C C . ILE A 1 325 ? 9.883 -3.682 -28.844 1.00 79.31 325 ILE A C 1
ATOM 2580 O O . ILE A 1 325 ? 10.220 -3.753 -30.023 1.00 79.31 325 ILE A O 1
ATOM 2584 N N . CYS A 1 326 ? 8.990 -2.803 -28.397 1.00 82.88 326 CYS A N 1
ATOM 2585 C CA . CYS A 1 326 ? 8.377 -1.789 -29.244 1.00 82.88 326 CYS A CA 1
ATOM 2586 C C . CYS A 1 326 ? 8.255 -0.445 -28.518 1.00 82.88 326 CYS A C 1
ATOM 2588 O O . CYS A 1 326 ? 8.132 -0.379 -27.291 1.00 82.88 326 CYS A O 1
ATOM 2590 N N . LEU A 1 327 ? 8.298 0.619 -29.313 1.00 89.38 327 LEU A N 1
ATOM 2591 C CA . LEU A 1 327 ? 8.001 1.990 -28.915 1.00 89.38 327 LEU A CA 1
ATOM 2592 C C . LEU A 1 327 ? 6.761 2.457 -29.686 1.00 89.38 327 LEU A C 1
ATOM 2594 O O . LEU A 1 327 ? 6.372 1.850 -30.688 1.00 89.38 327 LEU A O 1
ATOM 2598 N N . ASP A 1 328 ? 6.142 3.527 -29.208 1.00 89.69 328 ASP A N 1
ATOM 2599 C CA . ASP A 1 328 ? 5.040 4.181 -29.892 1.00 89.69 328 ASP A CA 1
ATOM 2600 C C . ASP A 1 328 ? 5.511 4.931 -31.154 1.00 89.69 328 ASP A C 1
ATOM 2602 O O . ASP A 1 328 ? 6.701 5.003 -31.472 1.00 89.69 328 ASP A O 1
ATOM 2606 N N . ALA A 1 329 ? 4.560 5.514 -31.886 1.00 88.31 329 ALA A N 1
ATOM 2607 C CA . ALA A 1 329 ? 4.842 6.265 -33.111 1.00 88.31 329 ALA A CA 1
ATOM 2608 C C . ALA A 1 329 ? 5.717 7.518 -32.891 1.00 88.31 329 ALA A C 1
ATOM 2610 O O . ALA A 1 329 ? 6.252 8.059 -33.856 1.00 88.31 329 ALA A O 1
ATOM 2611 N N . ASN A 1 330 ? 5.876 7.967 -31.643 1.00 88.94 330 ASN A N 1
ATOM 2612 C CA . ASN A 1 330 ? 6.706 9.106 -31.260 1.00 88.94 330 ASN A CA 1
ATOM 2613 C C . ASN A 1 330 ? 8.084 8.675 -30.729 1.00 88.94 330 ASN A C 1
ATOM 2615 O O . ASN A 1 330 ? 8.832 9.519 -30.236 1.00 88.94 330 ASN A O 1
ATOM 2619 N N . GLY A 1 331 ? 8.420 7.381 -30.789 1.00 91.25 331 GLY A N 1
ATOM 2620 C CA . GLY A 1 331 ? 9.678 6.853 -30.265 1.00 91.25 331 GLY A CA 1
ATOM 2621 C C . GLY A 1 331 ? 9.740 6.811 -28.736 1.00 91.25 331 GLY A C 1
ATOM 2622 O O . GLY A 1 331 ? 10.833 6.849 -28.176 1.00 91.25 331 GLY A O 1
ATOM 2623 N N . LYS A 1 332 ? 8.597 6.739 -28.042 1.00 94.25 332 LYS A N 1
ATOM 2624 C CA . LYS A 1 332 ? 8.510 6.629 -26.576 1.00 94.25 332 LYS A CA 1
ATOM 2625 C C . LYS A 1 332 ? 7.987 5.258 -26.150 1.00 94.25 332 LYS A C 1
ATOM 2627 O O . LYS A 1 332 ? 7.259 4.609 -26.901 1.00 94.25 332 LYS A O 1
ATOM 2632 N N . PRO A 1 333 ? 8.283 4.789 -24.928 1.00 95.12 333 PRO A N 1
ATOM 2633 C CA . PRO A 1 333 ? 7.569 3.646 -24.378 1.00 95.12 333 PRO A CA 1
ATOM 2634 C C . PRO A 1 333 ? 6.068 3.929 -24.281 1.00 95.12 333 PRO A C 1
ATOM 2636 O O . PRO A 1 333 ? 5.673 5.032 -23.918 1.00 95.12 333 PRO A O 1
ATOM 2639 N N . HIS A 1 334 ? 5.233 2.923 -24.544 1.00 93.75 334 HIS A N 1
ATOM 2640 C CA . HIS A 1 334 ? 3.780 3.102 -24.634 1.00 93.75 334 HIS A CA 1
ATOM 2641 C C . HIS A 1 334 ? 3.115 3.614 -23.351 1.00 93.75 334 HIS A C 1
ATOM 2643 O O . HIS A 1 334 ? 2.238 4.467 -23.429 1.00 93.75 334 HIS A O 1
ATOM 2649 N N . ASN A 1 335 ? 3.507 3.094 -22.185 1.00 94.38 335 ASN A N 1
ATOM 2650 C CA . ASN A 1 335 ? 2.956 3.505 -20.893 1.00 94.38 335 ASN A CA 1
ATOM 2651 C C . ASN A 1 335 ? 3.894 3.130 -19.727 1.00 94.38 335 ASN A C 1
ATOM 2653 O O . ASN A 1 335 ? 4.766 2.272 -19.897 1.00 94.38 335 ASN A O 1
ATOM 2657 N N . PRO A 1 336 ? 3.709 3.716 -18.530 1.00 95.94 336 PRO A N 1
ATOM 2658 C CA . PRO A 1 336 ? 4.526 3.433 -17.344 1.00 95.94 336 PRO A CA 1
ATOM 2659 C C . PRO A 1 336 ? 4.461 1.987 -16.825 1.00 95.94 336 PRO A C 1
ATOM 2661 O O . PRO A 1 336 ? 5.320 1.574 -16.048 1.00 95.94 336 PRO A O 1
ATOM 2664 N N . LEU A 1 337 ? 3.442 1.215 -17.218 1.00 93.44 337 LEU A N 1
ATOM 2665 C CA . LEU A 1 337 ? 3.142 -0.103 -16.647 1.00 93.44 337 LEU A CA 1
ATOM 2666 C C . LEU A 1 337 ? 3.794 -1.265 -17.415 1.00 93.44 337 LEU A C 1
ATOM 2668 O O . LEU A 1 337 ? 3.758 -2.408 -16.956 1.00 93.44 337 LEU A O 1
ATOM 2672 N N . ILE A 1 338 ? 4.465 -0.985 -18.535 1.00 92.06 338 ILE A N 1
ATOM 2673 C CA . ILE A 1 338 ? 5.361 -1.931 -19.215 1.00 92.06 338 ILE A CA 1
ATOM 2674 C C . ILE A 1 338 ? 6.818 -1.706 -18.792 1.00 92.06 338 ILE A C 1
ATOM 2676 O O . ILE A 1 338 ? 7.180 -0.623 -18.341 1.00 92.06 338 ILE A O 1
ATOM 2680 N N . ASN A 1 339 ? 7.688 -2.712 -18.957 1.00 93.38 339 ASN A N 1
ATOM 2681 C CA . ASN A 1 339 ? 9.097 -2.610 -18.537 1.00 93.38 339 ASN A CA 1
ATOM 2682 C C . ASN A 1 339 ? 9.815 -1.398 -19.151 1.00 93.38 339 ASN A C 1
ATOM 2684 O O . ASN A 1 339 ? 10.539 -0.710 -18.444 1.00 93.38 339 ASN A O 1
ATOM 2688 N N . ALA A 1 340 ? 9.567 -1.107 -20.432 1.00 94.56 340 ALA A N 1
ATOM 2689 C CA . ALA A 1 340 ? 10.166 0.031 -21.130 1.00 94.56 340 ALA A CA 1
ATOM 2690 C C . ALA A 1 340 ? 9.831 1.358 -20.432 1.00 94.56 340 ALA A C 1
ATOM 2692 O O . ALA A 1 340 ? 10.718 2.123 -20.064 1.00 94.56 340 ALA A O 1
ATOM 2693 N N . GLY A 1 341 ? 8.539 1.596 -20.186 1.00 96.00 341 GLY A N 1
ATOM 2694 C CA . GLY A 1 341 ? 8.082 2.811 -19.524 1.00 96.00 341 GLY A CA 1
ATOM 2695 C C . GLY A 1 341 ? 8.520 2.873 -18.070 1.00 96.00 341 GLY A C 1
ATOM 2696 O O . GLY A 1 341 ? 8.928 3.932 -17.617 1.00 96.00 341 GLY A O 1
ATOM 2697 N N . ALA A 1 342 ? 8.528 1.748 -17.358 1.00 96.44 342 ALA A N 1
ATOM 2698 C CA . ALA A 1 342 ? 8.984 1.699 -15.975 1.00 96.44 342 ALA A CA 1
ATOM 2699 C C . ALA A 1 342 ? 10.479 2.021 -15.818 1.00 96.44 342 ALA A C 1
ATOM 2701 O O . ALA A 1 342 ? 10.854 2.698 -14.861 1.00 96.44 342 ALA A O 1
ATOM 2702 N N . ILE A 1 343 ? 11.329 1.577 -16.750 1.00 97.31 343 ILE A N 1
ATOM 2703 C CA . ILE A 1 343 ? 12.754 1.940 -16.779 1.00 97.31 343 ILE A CA 1
ATOM 2704 C C . ILE A 1 343 ? 12.902 3.448 -17.019 1.00 97.31 343 ILE A C 1
ATOM 2706 O O . ILE A 1 343 ? 13.634 4.110 -16.288 1.00 97.31 343 ILE A O 1
ATOM 2710 N N . ILE A 1 344 ? 12.159 4.014 -17.978 1.00 97.62 344 ILE A N 1
ATOM 2711 C CA . ILE A 1 344 ? 12.180 5.462 -18.228 1.00 97.62 344 ILE A CA 1
ATOM 2712 C C . ILE A 1 344 ? 11.676 6.249 -17.015 1.00 97.62 344 ILE A C 1
ATOM 2714 O O . ILE A 1 344 ? 12.358 7.167 -16.572 1.00 97.62 344 ILE A O 1
ATOM 2718 N N . VAL A 1 345 ? 10.555 5.858 -16.408 1.00 98.00 345 VAL A N 1
ATOM 2719 C CA . VAL A 1 345 ? 10.047 6.468 -15.168 1.00 98.00 345 VAL A CA 1
ATOM 2720 C C . VAL A 1 345 ? 11.098 6.413 -14.062 1.00 98.00 345 VAL A C 1
ATOM 2722 O O . VAL A 1 345 ? 11.335 7.416 -13.398 1.00 98.00 345 VAL A O 1
ATOM 2725 N N . THR A 1 346 ? 11.785 5.280 -13.907 1.00 97.19 346 THR A N 1
ATOM 2726 C CA . THR A 1 346 ? 12.868 5.131 -12.925 1.00 97.19 346 THR A CA 1
ATOM 2727 C C . THR A 1 346 ? 14.019 6.103 -13.203 1.00 97.19 346 THR A C 1
ATOM 2729 O O . THR A 1 346 ? 14.541 6.719 -12.272 1.00 97.19 346 THR A O 1
ATOM 2732 N N . SER A 1 347 ? 14.350 6.328 -14.478 1.00 97.06 347 SER A N 1
ATOM 2733 C CA . SER A 1 347 ? 15.395 7.278 -14.883 1.00 97.06 347 SER A CA 1
ATOM 2734 C C . SER A 1 347 ? 15.076 8.748 -14.630 1.00 97.06 347 SER A C 1
ATOM 2736 O O . SER A 1 347 ? 15.981 9.577 -14.592 1.00 97.06 347 SER A O 1
ATOM 2738 N N . LEU A 1 348 ? 13.806 9.083 -14.398 1.00 97.38 348 LEU A N 1
ATOM 2739 C CA . LEU A 1 348 ? 13.386 10.436 -14.036 1.00 97.38 348 LEU A CA 1
ATOM 2740 C C . LEU A 1 348 ? 13.504 10.704 -12.528 1.00 97.38 348 LEU A C 1
ATOM 2742 O O . LEU A 1 348 ? 13.562 11.862 -12.120 1.00 97.38 348 LEU A O 1
ATOM 2746 N N . ILE A 1 349 ? 13.565 9.660 -11.693 1.00 96.19 349 ILE A N 1
ATOM 2747 C CA . ILE A 1 349 ? 13.606 9.784 -10.229 1.00 96.19 349 ILE A CA 1
ATOM 2748 C C . ILE A 1 349 ? 14.866 10.530 -9.812 1.00 96.19 349 ILE A C 1
ATOM 2750 O O . ILE A 1 349 ? 15.948 9.945 -9.845 1.00 96.19 349 ILE A O 1
ATOM 2754 N N . ARG A 1 350 ? 14.716 11.792 -9.386 1.00 94.19 350 ARG A N 1
ATOM 2755 C CA . ARG A 1 350 ? 15.780 12.618 -8.788 1.00 94.19 350 ARG A CA 1
ATOM 2756 C C . ARG A 1 350 ? 17.133 12.425 -9.485 1.00 94.19 350 ARG A C 1
ATOM 2758 O O . ARG A 1 350 ? 18.153 12.221 -8.839 1.00 94.19 350 ARG A O 1
ATOM 2765 N N . ASN A 1 351 ? 17.129 12.484 -10.816 1.00 93.50 351 ASN A N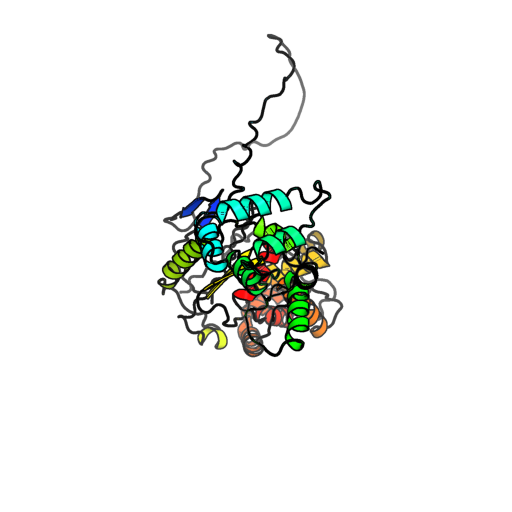 1
ATOM 2766 C CA . ASN A 1 351 ? 18.255 12.093 -11.679 1.00 93.50 351 ASN A CA 1
ATOM 2767 C C . ASN A 1 351 ? 19.536 12.943 -11.524 1.00 93.50 351 ASN A C 1
ATOM 2769 O O . ASN A 1 351 ? 20.562 12.626 -12.114 1.00 93.50 351 ASN A O 1
ATOM 2773 N N . HIS A 1 352 ? 19.482 14.010 -10.727 1.00 92.75 352 HIS A N 1
ATOM 2774 C CA . HIS A 1 352 ? 20.625 14.826 -10.320 1.00 92.75 352 HIS A CA 1
ATOM 2775 C C . HIS A 1 352 ? 21.348 14.282 -9.075 1.00 92.75 352 HIS A C 1
ATOM 2777 O O . HIS A 1 352 ? 22.399 14.806 -8.712 1.00 92.75 352 HIS A O 1
ATOM 2783 N N . LEU A 1 353 ? 20.781 13.279 -8.396 1.00 93.75 353 LEU A N 1
ATOM 2784 C CA . LEU A 1 353 ? 21.330 12.669 -7.187 1.00 93.75 353 LEU A CA 1
ATOM 2785 C C . LEU A 1 353 ? 22.073 11.364 -7.486 1.00 93.75 353 LEU A C 1
ATOM 2787 O O . LEU A 1 353 ? 21.939 10.771 -8.559 1.00 93.75 353 LEU A O 1
ATOM 2791 N N . THR A 1 354 ? 22.833 10.892 -6.497 1.00 94.06 354 THR A N 1
ATOM 2792 C CA . THR A 1 354 ? 23.495 9.588 -6.569 1.00 94.06 354 THR A CA 1
ATOM 2793 C C . THR A 1 354 ? 22.479 8.445 -6.530 1.00 94.06 354 THR A C 1
ATOM 2795 O O . THR A 1 354 ? 21.347 8.606 -6.074 1.00 94.06 354 THR A O 1
ATOM 2798 N N . MET A 1 355 ? 22.894 7.255 -6.965 1.00 93.88 355 MET A N 1
ATOM 2799 C CA . MET A 1 355 ? 22.059 6.050 -6.916 1.00 93.88 355 MET A CA 1
ATOM 2800 C C . MET A 1 355 ? 21.482 5.771 -5.521 1.00 93.88 355 MET A C 1
ATOM 2802 O O . MET A 1 355 ? 20.300 5.465 -5.385 1.00 93.88 355 MET A O 1
ATOM 2806 N N . ALA A 1 356 ? 22.321 5.887 -4.487 1.00 95.75 356 ALA A N 1
ATOM 2807 C CA . ALA A 1 356 ? 21.928 5.617 -3.110 1.00 95.75 356 ALA A CA 1
ATOM 2808 C C . ALA A 1 356 ? 20.856 6.607 -2.636 1.00 95.75 356 ALA A C 1
ATOM 2810 O O . ALA A 1 356 ? 19.823 6.188 -2.122 1.00 95.75 356 ALA A O 1
ATOM 2811 N N . ASP A 1 357 ? 21.046 7.900 -2.912 1.00 97.38 357 ASP A N 1
ATOM 2812 C CA . ASP A 1 357 ? 20.083 8.940 -2.539 1.00 97.38 357 ASP A CA 1
ATOM 2813 C C . ASP A 1 357 ? 18.752 8.792 -3.295 1.00 97.38 357 ASP A C 1
ATOM 2815 O O . ASP A 1 357 ? 17.678 9.018 -2.733 1.00 97.38 357 ASP A O 1
ATOM 2819 N N . ARG A 1 358 ? 18.800 8.380 -4.571 1.00 97.06 358 ARG A N 1
ATOM 2820 C CA . ARG A 1 358 ? 17.604 8.065 -5.371 1.00 97.06 358 ARG A CA 1
ATOM 2821 C C . ARG A 1 358 ? 16.841 6.884 -4.770 1.00 97.06 358 ARG A C 1
ATOM 2823 O O . ARG A 1 358 ? 15.619 6.958 -4.642 1.00 97.06 358 ARG A O 1
ATOM 2830 N N . PHE A 1 359 ? 17.540 5.817 -4.383 1.00 97.62 359 PHE A N 1
ATOM 2831 C CA . PHE A 1 359 ? 16.929 4.658 -3.731 1.00 97.62 359 PHE A CA 1
ATOM 2832 C C . PHE A 1 359 ? 16.311 5.028 -2.376 1.00 97.62 359 PHE A C 1
ATOM 2834 O O . PHE A 1 359 ? 15.152 4.692 -2.130 1.00 97.62 359 PHE A O 1
ATOM 2841 N N . ASP A 1 360 ? 17.030 5.775 -1.533 1.00 97.62 360 ASP A N 1
ATOM 2842 C CA . ASP A 1 360 ? 16.538 6.227 -0.227 1.00 97.62 360 ASP A CA 1
ATOM 2843 C C . ASP A 1 360 ? 15.305 7.125 -0.355 1.00 97.62 360 ASP A C 1
ATOM 2845 O O . ASP A 1 360 ? 14.345 6.973 0.407 1.00 97.62 360 ASP A O 1
ATOM 2849 N N . PHE A 1 361 ? 15.289 8.024 -1.344 1.00 97.81 361 PHE A N 1
ATOM 2850 C CA . PHE A 1 361 ? 14.111 8.827 -1.667 1.00 97.81 361 PHE A CA 1
ATOM 2851 C C . PHE A 1 361 ? 12.897 7.934 -1.948 1.00 97.81 361 PHE A C 1
ATOM 2853 O O . PHE A 1 361 ? 11.873 8.064 -1.277 1.00 97.81 361 PHE A O 1
ATOM 2860 N N . VAL A 1 362 ? 13.019 6.977 -2.874 1.00 97.38 362 VAL A N 1
ATOM 2861 C CA . VAL A 1 362 ? 11.899 6.096 -3.237 1.00 97.38 362 VAL A CA 1
ATOM 2862 C C . VAL A 1 362 ? 11.476 5.220 -2.063 1.00 97.38 362 VAL A C 1
ATOM 2864 O O . VAL A 1 362 ? 10.285 5.109 -1.788 1.00 97.38 362 VAL A O 1
ATOM 2867 N N . LEU A 1 363 ? 12.420 4.633 -1.326 1.00 96.62 363 LEU A N 1
ATOM 2868 C CA . LEU A 1 363 ? 12.113 3.807 -0.160 1.00 96.62 363 LEU A CA 1
ATOM 2869 C C . LEU A 1 363 ? 11.336 4.598 0.903 1.00 96.62 363 LEU A C 1
ATOM 2871 O O . LEU A 1 363 ? 10.394 4.076 1.504 1.00 96.62 363 LEU A O 1
ATOM 2875 N N . ASN A 1 364 ? 11.686 5.868 1.115 1.00 95.69 364 ASN A N 1
ATOM 2876 C CA . ASN A 1 364 ? 10.950 6.748 2.017 1.00 95.69 364 ASN A CA 1
ATOM 2877 C C . ASN A 1 364 ? 9.540 7.066 1.502 1.00 95.69 364 ASN A C 1
ATOM 2879 O O . ASN A 1 364 ? 8.602 7.066 2.301 1.00 95.69 364 ASN A O 1
ATOM 2883 N N . GLU A 1 365 ? 9.350 7.262 0.196 1.00 96.44 365 GLU A N 1
ATOM 2884 C CA . GLU A 1 365 ? 8.009 7.409 -0.385 1.00 96.44 365 GLU A CA 1
ATOM 2885 C C . GLU A 1 365 ? 7.169 6.130 -0.238 1.00 96.44 365 GLU A C 1
ATOM 2887 O O . GLU A 1 365 ? 6.006 6.201 0.158 1.00 96.44 365 GLU A O 1
ATOM 2892 N N . TYR A 1 366 ? 7.754 4.943 -0.427 1.00 96.69 366 TYR A N 1
ATOM 2893 C CA . TYR A 1 366 ? 7.068 3.672 -0.158 1.00 96.69 366 TYR A CA 1
ATOM 2894 C C . TYR A 1 366 ? 6.649 3.539 1.310 1.00 96.69 366 TYR A C 1
ATOM 2896 O O . TYR A 1 366 ? 5.524 3.127 1.588 1.00 96.69 366 TYR A O 1
ATOM 2904 N N . ARG A 1 367 ? 7.508 3.932 2.261 1.00 94.75 367 ARG A N 1
ATOM 2905 C CA . ARG A 1 367 ? 7.168 3.948 3.697 1.00 94.75 367 ARG A CA 1
ATOM 2906 C C . ARG A 1 367 ? 6.023 4.909 4.009 1.00 94.75 367 ARG A C 1
ATOM 2908 O O . ARG A 1 367 ? 5.171 4.580 4.833 1.00 94.75 367 ARG A O 1
ATOM 2915 N N . LYS A 1 368 ? 5.971 6.071 3.345 1.00 92.94 368 LYS A N 1
ATOM 2916 C CA . LYS A 1 368 ? 4.830 6.992 3.452 1.00 92.94 368 LYS A CA 1
ATOM 2917 C C . LYS A 1 368 ? 3.565 6.320 2.931 1.00 92.94 368 LYS A C 1
ATOM 2919 O O . LYS A 1 368 ? 2.611 6.219 3.691 1.00 92.94 368 LYS A O 1
ATOM 2924 N N . LEU A 1 369 ? 3.581 5.781 1.708 1.00 93.19 369 LEU A N 1
ATOM 2925 C CA . LEU A 1 369 ? 2.448 5.055 1.112 1.00 93.19 369 LEU A CA 1
ATOM 2926 C C . LEU A 1 369 ? 1.954 3.903 2.005 1.00 93.19 369 LEU A C 1
ATOM 2928 O O . LEU A 1 369 ? 0.753 3.659 2.078 1.00 93.19 369 LEU A O 1
ATOM 2932 N N . ALA A 1 370 ? 2.871 3.232 2.701 1.00 93.62 370 ALA A N 1
ATOM 2933 C CA . ALA A 1 370 ? 2.623 2.146 3.646 1.00 93.62 370 ALA A CA 1
ATOM 2934 C C . ALA A 1 370 ? 2.144 2.601 5.042 1.00 93.62 370 ALA A C 1
ATOM 2936 O O . ALA A 1 370 ? 1.955 1.766 5.924 1.00 93.62 370 ALA A O 1
ATOM 2937 N N . GLY A 1 371 ? 1.975 3.903 5.287 1.00 89.31 371 GLY A N 1
ATOM 2938 C CA . GLY A 1 371 ? 1.539 4.430 6.584 1.00 89.31 371 GLY A CA 1
ATOM 2939 C C . GLY A 1 371 ? 2.557 4.241 7.709 1.00 89.31 371 GLY A C 1
ATOM 2940 O O . GLY A 1 371 ? 2.175 4.149 8.873 1.00 89.31 371 GLY A O 1
ATOM 2941 N N . GLY A 1 372 ? 3.845 4.173 7.365 1.00 85.31 372 GLY A N 1
ATOM 2942 C CA . GLY A 1 372 ? 4.940 3.923 8.302 1.00 85.31 372 GLY A CA 1
ATOM 2943 C C . GLY A 1 372 ? 5.185 2.443 8.610 1.00 85.31 372 GLY A C 1
ATOM 2944 O O . GLY A 1 372 ? 6.071 2.140 9.407 1.00 85.31 372 GLY A O 1
ATOM 2945 N N . GLU A 1 373 ? 4.440 1.521 7.989 1.00 89.19 373 GLU A N 1
ATOM 2946 C CA . GLU A 1 373 ? 4.738 0.089 8.068 1.00 89.19 373 GLU A CA 1
ATOM 2947 C C . GLU A 1 373 ? 6.059 -0.258 7.358 1.00 89.19 373 GLU A C 1
ATOM 2949 O O . GLU A 1 373 ? 6.580 0.493 6.526 1.00 89.19 373 GLU A O 1
ATOM 2954 N N . HIS A 1 374 ? 6.631 -1.408 7.718 1.00 87.19 374 HIS A N 1
ATOM 2955 C CA . HIS A 1 374 ? 7.935 -1.819 7.214 1.00 87.19 374 HIS A CA 1
ATOM 2956 C C . HIS A 1 374 ? 7.877 -2.172 5.722 1.00 87.19 374 HIS A C 1
ATOM 2958 O O . HIS A 1 374 ? 7.164 -3.086 5.316 1.00 87.19 374 HIS A O 1
ATOM 2964 N N . VAL A 1 375 ? 8.700 -1.482 4.933 1.00 95.94 375 VAL A N 1
ATOM 2965 C CA . VAL A 1 375 ? 9.038 -1.844 3.554 1.00 95.94 375 VAL A CA 1
ATOM 2966 C C . VAL A 1 375 ? 10.507 -2.251 3.543 1.00 95.94 375 VAL A C 1
ATOM 2968 O O . VAL A 1 375 ? 11.374 -1.467 3.945 1.00 95.94 375 VAL A O 1
ATOM 2971 N N . GLY A 1 376 ? 10.753 -3.498 3.150 1.00 95.69 376 GLY A N 1
ATOM 2972 C CA . GLY A 1 376 ? 12.066 -4.136 3.149 1.00 95.69 376 GLY A CA 1
ATOM 2973 C C . GLY A 1 376 ? 12.738 -4.109 1.778 1.00 95.69 376 GLY A C 1
ATOM 2974 O O . GLY A 1 376 ? 12.264 -3.470 0.836 1.00 95.69 376 GLY A O 1
ATOM 2975 N N . PHE A 1 377 ? 13.843 -4.840 1.657 1.00 97.31 377 PHE A N 1
ATOM 2976 C CA . PHE A 1 377 ? 14.594 -4.982 0.413 1.00 97.31 377 PHE A CA 1
ATOM 2977 C C . PHE A 1 377 ? 15.251 -6.360 0.332 1.00 97.31 377 PHE A C 1
ATOM 2979 O O . PHE A 1 377 ? 16.035 -6.734 1.207 1.00 97.31 377 PHE A O 1
ATOM 2986 N N . ASN A 1 378 ? 14.995 -7.084 -0.759 1.00 97.00 378 ASN A N 1
ATOM 2987 C CA . ASN A 1 378 ? 15.585 -8.393 -0.993 1.00 97.00 378 ASN A CA 1
ATOM 2988 C C . ASN A 1 378 ? 16.818 -8.298 -1.895 1.00 97.00 378 ASN A C 1
ATOM 2990 O O . ASN A 1 378 ? 16.725 -8.359 -3.125 1.00 97.00 378 ASN A O 1
ATOM 2994 N N . ASN A 1 379 ? 17.998 -8.226 -1.282 1.00 97.75 379 ASN A N 1
ATOM 2995 C CA . ASN A 1 379 ? 19.246 -8.178 -2.039 1.00 97.75 379 ASN A CA 1
ATOM 2996 C C . ASN A 1 379 ? 19.478 -9.441 -2.897 1.00 97.75 379 ASN A C 1
ATOM 2998 O O . ASN A 1 379 ? 20.043 -9.353 -3.983 1.00 97.75 379 ASN A O 1
ATOM 3002 N N . ALA A 1 380 ? 19.037 -10.619 -2.445 1.00 96.81 380 ALA A N 1
ATOM 3003 C CA . ALA A 1 380 ? 19.233 -11.861 -3.195 1.00 96.81 380 ALA A CA 1
ATOM 3004 C C . ALA A 1 380 ? 18.396 -11.893 -4.486 1.00 96.81 380 ALA A C 1
ATOM 3006 O O . ALA A 1 380 ? 18.897 -12.315 -5.532 1.00 96.81 380 ALA A O 1
ATOM 3007 N N . THR A 1 381 ? 17.145 -11.425 -4.421 1.00 94.44 381 THR A N 1
ATOM 3008 C CA . THR A 1 381 ? 16.289 -11.236 -5.600 1.00 94.44 381 THR A CA 1
ATOM 3009 C C . THR A 1 381 ? 16.881 -10.178 -6.521 1.00 94.44 381 THR A C 1
ATOM 3011 O O . THR A 1 381 ? 17.024 -10.456 -7.704 1.00 94.44 381 THR A O 1
ATOM 3014 N N . PHE A 1 382 ? 17.321 -9.032 -5.988 1.00 97.25 382 PHE A N 1
ATOM 3015 C CA . PHE A 1 382 ? 17.962 -7.977 -6.781 1.00 97.25 382 PHE A CA 1
ATOM 3016 C C . PHE A 1 382 ? 19.144 -8.501 -7.601 1.00 97.25 382 PHE A C 1
ATOM 3018 O O . PHE A 1 382 ? 19.182 -8.300 -8.814 1.00 97.25 382 PHE A O 1
ATOM 3025 N N . LEU A 1 383 ? 20.082 -9.205 -6.960 1.00 96.94 383 LEU A N 1
ATOM 3026 C CA . LEU A 1 383 ? 21.245 -9.764 -7.651 1.00 96.94 383 LEU A CA 1
ATOM 3027 C C . LEU A 1 383 ? 20.828 -10.758 -8.743 1.00 96.94 383 LEU A C 1
ATOM 3029 O O . LEU A 1 383 ? 21.372 -10.724 -9.839 1.00 96.94 383 LEU A O 1
ATOM 3033 N N . SER A 1 384 ? 19.825 -11.596 -8.474 1.00 94.69 384 SER A N 1
ATOM 3034 C CA . SER A 1 384 ? 19.388 -12.625 -9.428 1.00 94.69 384 SER A CA 1
ATOM 3035 C C . SER A 1 384 ? 18.593 -12.050 -10.601 1.00 94.69 384 SER A C 1
ATOM 3037 O O . SER A 1 384 ? 18.771 -12.494 -11.733 1.00 94.69 384 SER A O 1
ATOM 3039 N N . GLU A 1 385 ? 17.744 -11.049 -10.355 1.00 92.50 385 GLU A N 1
ATOM 3040 C CA . GLU A 1 385 ? 17.067 -10.281 -11.406 1.00 92.50 385 GLU A CA 1
ATOM 3041 C C . GLU A 1 385 ? 18.109 -9.589 -12.287 1.00 92.50 385 GLU A C 1
ATOM 3043 O O . GLU A 1 385 ? 18.089 -9.754 -13.503 1.00 92.50 385 GLU A O 1
ATOM 3048 N N . ARG A 1 386 ? 19.082 -8.893 -11.683 1.00 94.00 386 ARG A N 1
ATOM 3049 C CA . ARG A 1 386 ? 20.147 -8.195 -12.415 1.00 94.00 386 ARG A CA 1
ATOM 3050 C C . ARG A 1 386 ? 20.954 -9.137 -13.310 1.00 94.00 386 ARG A C 1
ATOM 3052 O O . ARG A 1 386 ? 21.228 -8.788 -14.457 1.00 94.00 386 ARG A O 1
ATOM 3059 N N . ASP A 1 387 ? 21.311 -10.315 -12.804 1.00 93.06 387 ASP A N 1
ATOM 3060 C CA . ASP A 1 387 ? 22.150 -11.283 -13.518 1.00 93.06 387 ASP A CA 1
ATOM 3061 C C . ASP A 1 387 ? 21.391 -12.033 -14.637 1.00 93.06 387 ASP A C 1
ATOM 3063 O O . ASP A 1 387 ? 22.019 -12.650 -15.493 1.00 93.06 387 ASP A O 1
ATOM 3067 N N . THR A 1 388 ? 20.052 -11.965 -14.674 1.00 89.75 388 THR A N 1
ATOM 3068 C CA . THR A 1 388 ? 19.202 -12.632 -15.688 1.00 89.75 388 THR A CA 1
ATOM 3069 C C . THR A 1 388 ? 18.437 -11.652 -16.591 1.00 89.75 388 THR A C 1
ATOM 3071 O O . THR A 1 388 ? 17.543 -12.039 -17.348 1.00 89.75 388 THR A O 1
ATOM 3074 N N . ALA A 1 389 ? 18.785 -10.363 -16.554 1.00 90.44 389 ALA A N 1
ATOM 3075 C CA . ALA A 1 389 ? 18.005 -9.285 -17.158 1.00 90.44 389 ALA A CA 1
ATOM 3076 C C . ALA A 1 389 ? 18.319 -8.958 -18.635 1.00 90.44 389 ALA A C 1
ATOM 3078 O O . ALA A 1 389 ? 18.102 -7.817 -19.055 1.00 90.44 389 ALA A O 1
ATOM 3079 N N . ASP A 1 390 ? 18.775 -9.916 -19.449 1.00 90.88 390 ASP A N 1
ATOM 3080 C CA . ASP A 1 390 ? 19.188 -9.695 -20.854 1.00 90.88 390 ASP A CA 1
ATOM 3081 C C . ASP A 1 390 ? 18.176 -8.870 -21.662 1.00 90.88 390 ASP A C 1
ATOM 3083 O O . ASP A 1 390 ? 18.523 -7.934 -22.386 1.00 90.88 390 ASP A O 1
ATOM 3087 N N . ARG A 1 391 ? 16.885 -9.169 -21.485 1.00 90.44 391 ARG A N 1
ATOM 3088 C CA . ARG A 1 391 ? 15.802 -8.457 -22.166 1.00 90.44 391 ARG A CA 1
ATOM 3089 C C . ARG A 1 391 ? 15.714 -6.985 -21.762 1.00 90.44 391 ARG A C 1
ATOM 3091 O O . ARG A 1 391 ? 15.471 -6.139 -22.619 1.00 90.44 391 ARG A O 1
ATOM 3098 N N . ASN A 1 392 ? 15.880 -6.676 -20.477 1.00 93.75 392 ASN A N 1
ATOM 3099 C CA . ASN A 1 392 ? 15.836 -5.293 -20.002 1.00 93.75 392 ASN A CA 1
ATOM 3100 C C . ASN A 1 392 ? 17.074 -4.521 -20.481 1.00 93.75 392 ASN A C 1
ATOM 3102 O O . ASN A 1 392 ? 16.943 -3.360 -20.853 1.00 93.75 392 ASN A O 1
ATOM 3106 N N . TYR A 1 393 ? 18.240 -5.172 -20.578 1.00 94.75 393 TYR A N 1
ATOM 3107 C CA . TYR A 1 393 ? 19.416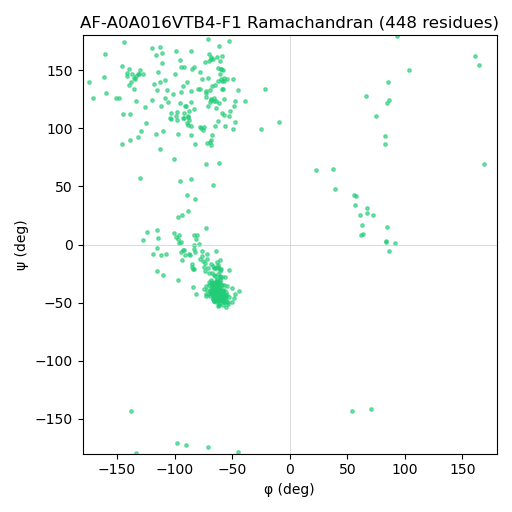 -4.581 -21.223 1.00 94.75 393 TYR A CA 1
ATOM 3108 C C . TYR A 1 393 ? 19.160 -4.262 -22.699 1.00 94.75 393 TYR A C 1
ATOM 3110 O O . TYR A 1 393 ? 19.346 -3.117 -23.109 1.00 94.75 393 TYR A O 1
ATOM 3118 N N . ALA A 1 394 ? 18.676 -5.229 -23.486 1.00 94.38 394 ALA A N 1
ATOM 3119 C CA . ALA A 1 394 ? 18.359 -5.020 -24.902 1.00 94.38 394 ALA A CA 1
ATOM 3120 C C . ALA A 1 394 ? 17.366 -3.863 -25.104 1.00 94.38 394 ALA A C 1
ATOM 3122 O O . ALA A 1 394 ? 17.570 -2.992 -25.951 1.00 94.38 394 ALA A O 1
ATOM 3123 N N . LEU A 1 395 ? 16.325 -3.817 -24.271 1.00 93.19 395 LEU A N 1
ATOM 3124 C CA . LEU A 1 395 ? 15.328 -2.754 -24.275 1.00 93.19 395 LEU A CA 1
ATOM 3125 C C . LEU A 1 395 ? 15.935 -1.384 -23.945 1.00 93.19 395 LEU A C 1
ATOM 3127 O O . LEU A 1 395 ? 15.641 -0.410 -24.631 1.00 93.19 395 LEU A O 1
ATOM 3131 N N . SER A 1 396 ? 16.813 -1.303 -22.945 1.00 94.88 396 SER A N 1
ATOM 3132 C CA . SER A 1 396 ? 17.500 -0.059 -22.582 1.00 94.88 396 SER A CA 1
ATOM 3133 C C . SER A 1 396 ? 18.434 0.444 -23.679 1.00 94.88 396 SER A C 1
ATOM 3135 O O . SER A 1 396 ? 18.466 1.645 -23.936 1.00 94.88 396 SER A O 1
ATOM 3137 N N . TYR A 1 397 ? 19.155 -0.436 -24.378 1.00 95.06 397 TYR A N 1
ATOM 3138 C CA . TYR A 1 397 ? 19.952 -0.022 -25.539 1.00 95.06 397 TYR A CA 1
ATOM 3139 C C . TYR A 1 397 ? 19.070 0.486 -26.684 1.00 95.06 397 TYR A C 1
ATOM 3141 O O . TYR A 1 397 ? 19.378 1.522 -27.270 1.00 95.06 397 TYR A O 1
ATOM 3149 N N . TYR A 1 398 ? 17.940 -0.176 -26.946 1.00 94.44 398 TYR A N 1
ATOM 3150 C CA . TYR A 1 398 ? 16.977 0.279 -27.949 1.00 94.44 398 TYR A CA 1
ATOM 3151 C C . TYR A 1 398 ? 16.375 1.651 -27.599 1.00 94.44 398 TYR A C 1
ATOM 3153 O O . TYR A 1 398 ? 16.318 2.542 -28.444 1.00 94.44 398 TYR A O 1
ATOM 3161 N N . MET A 1 399 ? 15.995 1.867 -26.337 1.00 96.00 399 MET A N 1
ATOM 3162 C CA . MET A 1 399 ? 15.509 3.164 -25.847 1.00 96.00 399 MET A CA 1
ATOM 3163 C C . MET A 1 399 ? 16.590 4.252 -25.883 1.00 96.00 399 MET A C 1
ATOM 3165 O O . MET A 1 399 ? 16.289 5.415 -26.143 1.00 96.00 399 MET A O 1
ATOM 3169 N N . LYS A 1 400 ? 17.860 3.895 -25.656 1.00 94.81 400 LYS A N 1
ATOM 3170 C CA . LYS A 1 400 ? 18.985 4.832 -25.766 1.00 94.81 400 LYS A CA 1
ATOM 3171 C C . LYS A 1 400 ? 19.186 5.318 -27.198 1.00 94.81 400 LYS A C 1
ATOM 3173 O O . LYS A 1 400 ? 19.337 6.520 -27.395 1.00 94.81 400 LYS A O 1
ATOM 3178 N N . GLU A 1 401 ? 19.150 4.412 -28.174 1.00 93.81 401 GLU A N 1
ATOM 3179 C CA . GLU A 1 401 ? 19.247 4.754 -29.602 1.00 93.81 401 GLU A CA 1
ATOM 3180 C C . GLU A 1 401 ? 18.131 5.723 -30.022 1.00 93.81 401 GLU A C 1
ATOM 3182 O O . GLU A 1 401 ? 18.371 6.713 -30.710 1.00 93.81 401 GLU A O 1
ATOM 3187 N N . ASN A 1 402 ? 16.919 5.500 -29.508 1.00 93.94 402 ASN A N 1
ATOM 3188 C CA . ASN A 1 402 ? 15.751 6.347 -29.760 1.00 93.94 402 ASN A CA 1
ATOM 3189 C C . ASN A 1 402 ? 15.671 7.593 -28.856 1.00 93.94 402 ASN A C 1
ATOM 3191 O O . ASN A 1 402 ? 14.677 8.313 -28.895 1.00 93.94 402 ASN A O 1
ATOM 3195 N N . LYS A 1 403 ? 16.714 7.883 -28.063 1.00 94.50 403 LYS A N 1
ATOM 3196 C CA . LYS A 1 403 ? 16.811 9.070 -27.193 1.00 94.50 403 LYS A CA 1
ATOM 3197 C C . LYS A 1 403 ? 15.659 9.197 -26.181 1.00 94.50 403 LYS A C 1
ATOM 3199 O O . LYS A 1 403 ? 15.258 10.307 -25.844 1.00 94.50 403 LYS A O 1
ATOM 3204 N N . CYS A 1 404 ? 15.144 8.076 -25.671 1.00 96.44 404 CYS A N 1
ATOM 3205 C CA . CYS A 1 404 ? 14.043 8.085 -24.701 1.00 96.44 404 CYS A CA 1
ATOM 3206 C C . CYS A 1 404 ? 14.473 8.531 -23.291 1.00 96.44 404 CYS A C 1
ATOM 3208 O O . CYS A 1 404 ? 13.627 8.928 -22.497 1.00 96.44 404 CYS A O 1
ATOM 3210 N N . PHE A 1 405 ? 15.757 8.407 -22.943 1.00 96.69 405 PHE A N 1
ATOM 3211 C CA . PHE A 1 405 ? 16.261 8.738 -21.605 1.00 96.69 405 PHE A CA 1
ATOM 3212 C C . PHE A 1 405 ? 16.423 10.253 -21.404 1.00 96.69 405 PHE A C 1
ATOM 3214 O O . PHE A 1 405 ? 16.768 10.959 -22.357 1.00 96.69 405 PHE A O 1
ATOM 3221 N N . PRO A 1 406 ? 16.239 10.766 -20.172 1.00 93.94 406 PRO A N 1
ATOM 3222 C CA . PRO A 1 406 ? 16.433 12.178 -19.877 1.00 93.94 406 PRO A CA 1
ATOM 3223 C C . PRO A 1 406 ? 17.887 12.625 -20.107 1.00 93.94 406 PRO A C 1
ATOM 3225 O O . PRO A 1 406 ? 18.825 11.829 -19.945 1.00 93.94 406 PRO A O 1
ATOM 3228 N N . PRO A 1 407 ? 18.107 13.910 -20.448 1.00 90.00 407 PRO A N 1
ATOM 3229 C CA . PRO A 1 407 ? 19.449 14.474 -20.540 1.00 90.00 407 PRO A CA 1
ATOM 3230 C C . PRO A 1 407 ? 20.239 14.259 -19.244 1.00 90.00 407 PRO A C 1
ATOM 3232 O O . PRO A 1 407 ? 19.687 14.355 -18.152 1.00 90.00 407 PRO A O 1
ATOM 3235 N N . GLY A 1 408 ? 21.539 13.982 -19.364 1.00 81.25 408 GLY A N 1
ATOM 3236 C CA . GLY A 1 408 ? 22.410 13.760 -18.204 1.00 81.25 408 GLY A CA 1
ATOM 3237 C C . GLY A 1 408 ? 22.390 12.339 -17.629 1.00 81.25 408 GLY A C 1
ATOM 3238 O O . GLY A 1 408 ? 23.095 12.089 -16.657 1.00 81.25 408 GLY A O 1
ATOM 3239 N N . THR A 1 409 ? 21.656 11.399 -18.240 1.00 87.00 409 THR A N 1
ATOM 3240 C CA . THR A 1 409 ? 21.731 9.969 -17.888 1.00 87.00 409 THR A CA 1
ATOM 3241 C C . THR A 1 409 ? 23.171 9.461 -18.043 1.00 87.00 409 THR A C 1
ATOM 3243 O O . THR A 1 409 ? 23.680 9.376 -19.164 1.00 87.00 409 THR A O 1
ATOM 3246 N N . GLN A 1 410 ? 23.830 9.129 -16.927 1.00 71.12 410 GLN A N 1
ATOM 3247 C CA . GLN A 1 410 ? 25.261 8.794 -16.906 1.00 71.12 410 GLN A CA 1
ATOM 3248 C C . GLN A 1 410 ? 25.549 7.420 -17.530 1.00 71.12 410 GLN A C 1
ATOM 3250 O O . GLN A 1 410 ? 26.465 7.283 -18.344 1.00 71.12 410 GLN A O 1
ATOM 3255 N N . GLY A 1 411 ? 24.729 6.406 -17.229 1.00 86.44 411 GLY A N 1
ATOM 3256 C CA . GLY A 1 411 ? 24.885 5.065 -17.788 1.00 86.44 411 GLY A CA 1
ATOM 3257 C C . GLY A 1 411 ? 23.629 4.204 -17.675 1.00 86.44 411 GLY A C 1
ATOM 3258 O O . GLY A 1 411 ? 22.921 4.235 -16.679 1.00 86.44 411 GLY A O 1
ATOM 3259 N N . LEU A 1 412 ? 23.375 3.366 -18.687 1.00 92.12 412 LEU A N 1
ATOM 3260 C CA . LEU A 1 412 ? 22.207 2.470 -18.694 1.00 92.12 412 LEU A CA 1
ATOM 3261 C C . LEU A 1 412 ? 22.235 1.440 -17.565 1.00 92.12 412 LEU A C 1
ATOM 3263 O O . LEU A 1 412 ? 21.184 1.023 -17.091 1.00 92.12 412 LEU A O 1
ATOM 3267 N N . ARG A 1 413 ? 23.436 1.019 -17.158 1.00 92.94 413 ARG A N 1
ATOM 3268 C CA . ARG A 1 413 ? 23.614 0.064 -16.065 1.00 92.94 413 ARG A CA 1
ATOM 3269 C C . ARG A 1 413 ? 23.074 0.620 -14.754 1.00 92.94 413 ARG A C 1
ATOM 3271 O O . ARG A 1 413 ? 22.394 -0.100 -14.044 1.00 92.94 413 ARG A O 1
ATOM 3278 N N . GLU A 1 414 ? 23.349 1.888 -14.470 1.00 91.94 414 GLU A N 1
ATOM 3279 C CA . GLU A 1 414 ? 22.854 2.553 -13.267 1.00 91.94 414 GLU A CA 1
ATOM 3280 C C . GLU A 1 414 ? 21.321 2.598 -13.269 1.00 91.94 414 GLU A C 1
ATOM 3282 O O . GLU A 1 414 ? 20.691 2.146 -12.317 1.00 91.94 414 GLU A O 1
ATOM 3287 N N . GLU A 1 415 ? 20.705 3.029 -14.371 1.00 94.81 415 GLU A N 1
ATOM 3288 C CA . GLU A 1 415 ? 19.239 3.095 -14.463 1.00 94.81 415 GLU A CA 1
ATOM 3289 C C . GLU A 1 415 ? 18.560 1.727 -14.338 1.00 94.81 4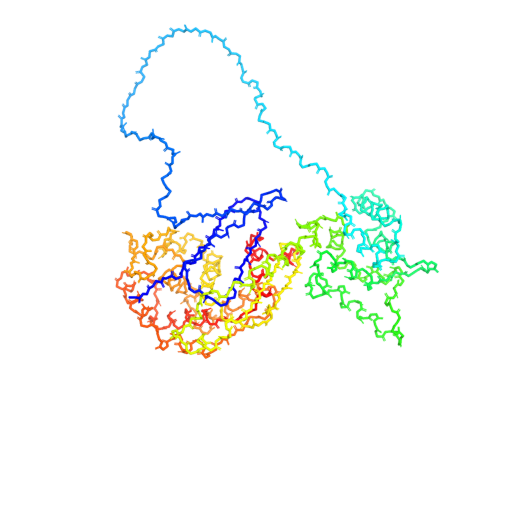15 GLU A C 1
ATOM 3291 O O . GLU A 1 415 ? 17.501 1.594 -13.719 1.00 94.81 415 GLU A O 1
ATOM 3296 N N . LEU A 1 416 ? 19.185 0.690 -14.896 1.00 96.56 416 LEU A N 1
ATOM 3297 C CA . LEU A 1 416 ? 18.720 -0.684 -14.752 1.00 96.56 416 LEU A CA 1
ATOM 3298 C C . LEU A 1 416 ? 18.908 -1.209 -13.327 1.00 96.56 416 LEU A C 1
ATOM 3300 O O . LEU A 1 416 ? 17.989 -1.832 -12.800 1.00 96.56 416 LEU A O 1
ATOM 3304 N N . ASP A 1 417 ? 20.046 -0.934 -12.689 1.00 96.75 417 ASP A N 1
ATOM 3305 C CA . ASP A 1 417 ? 20.301 -1.338 -11.307 1.00 96.75 417 ASP A CA 1
ATOM 3306 C C . ASP A 1 417 ? 19.262 -0.712 -10.363 1.00 96.75 417 ASP A C 1
ATOM 3308 O O . ASP A 1 417 ? 18.674 -1.446 -9.565 1.00 96.75 417 ASP A O 1
ATOM 3312 N N . LEU A 1 418 ? 18.929 0.580 -10.515 1.00 97.06 418 LEU A N 1
ATOM 3313 C CA . LEU A 1 418 ? 17.843 1.200 -9.742 1.00 97.06 418 LEU A CA 1
ATOM 3314 C C . LEU A 1 418 ? 16.505 0.508 -10.007 1.00 97.06 418 LEU A C 1
ATOM 3316 O O . LEU A 1 418 ? 15.778 0.167 -9.077 1.00 97.06 418 LEU A O 1
ATOM 3320 N N . TYR A 1 419 ? 16.177 0.255 -11.275 1.00 97.75 419 TYR A N 1
ATOM 3321 C CA . TYR A 1 419 ? 14.935 -0.422 -11.645 1.00 97.75 419 TYR A CA 1
ATOM 3322 C C . TYR A 1 419 ? 14.821 -1.811 -10.991 1.00 97.75 419 TYR A C 1
ATOM 3324 O O . TYR A 1 419 ? 13.769 -2.146 -10.435 1.00 97.75 419 TYR A O 1
ATOM 3332 N N . PHE A 1 420 ? 15.898 -2.604 -10.981 1.00 97.06 420 PHE A N 1
ATOM 3333 C CA . PHE A 1 420 ? 15.920 -3.912 -10.317 1.00 97.06 420 PHE A CA 1
ATOM 3334 C C . PHE A 1 420 ? 15.854 -3.794 -8.795 1.00 97.06 420 PHE A C 1
ATOM 3336 O O . PHE A 1 420 ? 15.175 -4.604 -8.156 1.00 97.06 420 PHE A O 1
ATOM 3343 N N . GLN A 1 421 ? 16.501 -2.783 -8.208 1.00 98.12 421 GLN A N 1
ATOM 3344 C CA . GLN A 1 421 ? 16.395 -2.510 -6.777 1.00 98.12 421 GLN A CA 1
ATOM 3345 C C . GLN A 1 421 ? 14.941 -2.234 -6.378 1.00 98.12 421 GLN A C 1
ATOM 3347 O O . GLN A 1 421 ? 14.433 -2.849 -5.440 1.00 98.12 421 GLN A O 1
ATOM 3352 N N . LEU A 1 422 ? 14.237 -1.386 -7.134 1.00 97.62 422 LEU A N 1
ATOM 3353 C CA . LEU A 1 422 ? 12.839 -1.040 -6.863 1.00 97.62 422 LEU A CA 1
ATOM 3354 C C . LEU A 1 422 ? 11.876 -2.218 -7.087 1.00 97.62 422 LEU A C 1
ATOM 3356 O O . LEU A 1 422 ? 10.896 -2.359 -6.358 1.00 97.62 422 LEU A O 1
ATOM 3360 N N . CYS A 1 423 ? 12.157 -3.109 -8.044 1.00 95.75 423 CYS A N 1
ATOM 3361 C CA . CYS A 1 423 ? 11.406 -4.365 -8.200 1.00 95.75 423 CYS A CA 1
ATOM 3362 C C . CYS A 1 423 ? 11.630 -5.343 -7.032 1.00 95.75 423 CYS A C 1
ATOM 3364 O O . CYS A 1 423 ? 10.771 -6.182 -6.753 1.00 95.75 423 CYS A O 1
ATOM 3366 N N . SER A 1 424 ? 12.762 -5.218 -6.339 1.00 97.31 424 SER A N 1
ATOM 3367 C CA . SER A 1 424 ? 13.179 -6.104 -5.247 1.00 97.31 424 SER A CA 1
ATOM 3368 C C . SER A 1 424 ? 12.846 -5.562 -3.855 1.00 97.31 424 SER A C 1
ATOM 3370 O O . SER A 1 424 ? 13.211 -6.188 -2.858 1.00 97.31 424 SER A O 1
ATOM 3372 N N . LEU A 1 425 ? 12.139 -4.430 -3.762 1.00 97.62 425 LEU A N 1
ATOM 3373 C CA . LEU A 1 425 ? 11.528 -3.983 -2.510 1.00 97.62 425 LEU A CA 1
ATOM 3374 C C . LEU A 1 425 ? 10.582 -5.062 -1.978 1.00 97.62 425 LEU A C 1
ATOM 3376 O O . LEU A 1 425 ? 9.872 -5.702 -2.753 1.00 97.62 425 LEU A O 1
ATOM 3380 N N . GLU A 1 426 ? 10.567 -5.260 -0.664 1.00 96.00 426 GLU A N 1
ATOM 3381 C CA . GLU A 1 426 ? 9.743 -6.270 0.000 1.00 96.00 426 GLU A CA 1
ATOM 3382 C C . GLU A 1 426 ? 8.598 -5.642 0.781 1.00 96.00 426 GLU A C 1
ATOM 3384 O O . GLU A 1 426 ? 8.749 -4.613 1.440 1.00 96.00 426 GLU A O 1
ATOM 3389 N N . THR A 1 427 ? 7.448 -6.300 0.734 1.00 95.75 427 THR A N 1
ATOM 3390 C CA . THR A 1 427 ? 6.251 -5.917 1.479 1.00 95.75 427 THR A CA 1
ATOM 3391 C C . THR A 1 427 ? 5.500 -7.164 1.939 1.00 95.75 427 THR A C 1
ATOM 3393 O O . THR A 1 427 ? 5.851 -8.284 1.575 1.00 95.75 427 THR A O 1
ATOM 3396 N N . THR A 1 428 ? 4.451 -6.973 2.732 1.00 96.75 428 THR A N 1
ATOM 3397 C CA . THR A 1 428 ? 3.479 -8.015 3.087 1.00 96.75 428 THR A CA 1
ATOM 3398 C C . THR A 1 428 ? 2.122 -7.685 2.466 1.00 96.75 428 THR A C 1
ATOM 3400 O O . THR A 1 428 ? 1.909 -6.566 1.992 1.00 96.75 428 THR A O 1
ATOM 3403 N N . CYS A 1 429 ? 1.158 -8.612 2.501 1.00 96.75 429 CYS A N 1
ATOM 3404 C CA . CYS A 1 429 ? -0.198 -8.297 2.037 1.00 96.75 429 CYS A CA 1
ATOM 3405 C C . CYS A 1 429 ? -0.800 -7.150 2.862 1.00 96.75 429 CYS A C 1
ATOM 3407 O O . CYS A 1 429 ? -1.467 -6.275 2.319 1.00 96.75 429 CYS A O 1
ATOM 3409 N N . GLU A 1 430 ? -0.570 -7.145 4.181 1.00 94.38 430 GLU A N 1
ATOM 3410 C CA . GLU A 1 430 ? -1.055 -6.092 5.086 1.00 94.38 430 GLU A CA 1
ATOM 3411 C C . GLU A 1 430 ? -0.553 -4.702 4.717 1.00 94.38 430 GLU A C 1
ATOM 3413 O O . GLU A 1 430 ? -1.357 -3.769 4.663 1.00 94.38 430 GLU A O 1
ATOM 3418 N N . THR A 1 431 ? 0.741 -4.587 4.442 1.00 95.38 431 THR A N 1
ATOM 3419 C CA . THR A 1 431 ? 1.399 -3.326 4.101 1.00 95.38 431 THR A CA 1
ATOM 3420 C C . THR A 1 431 ? 1.030 -2.870 2.694 1.00 95.38 431 THR A C 1
ATOM 3422 O O . THR A 1 431 ? 0.656 -1.716 2.485 1.00 95.38 431 THR A O 1
ATOM 3425 N N . ALA A 1 432 ? 1.028 -3.788 1.727 1.00 96.00 432 ALA A N 1
ATOM 3426 C CA . ALA A 1 432 ? 0.630 -3.489 0.359 1.00 96.00 432 ALA A CA 1
ATOM 3427 C C . ALA A 1 432 ? -0.851 -3.071 0.249 1.00 96.00 432 ALA A C 1
ATOM 3429 O O . ALA A 1 432 ? -1.182 -2.209 -0.565 1.00 96.00 432 ALA A O 1
ATOM 3430 N N . ALA A 1 433 ? -1.736 -3.595 1.107 1.00 96.44 433 ALA A N 1
ATOM 3431 C CA . ALA A 1 433 ? -3.123 -3.134 1.191 1.00 96.44 433 ALA A CA 1
ATOM 3432 C C . ALA A 1 433 ? -3.228 -1.674 1.666 1.00 96.44 433 ALA A C 1
ATOM 3434 O O . ALA A 1 433 ? -4.062 -0.931 1.153 1.00 96.44 433 ALA A O 1
ATOM 3435 N N . VAL A 1 434 ? -2.372 -1.232 2.598 1.00 95.12 434 VAL A N 1
ATOM 3436 C CA . VAL A 1 434 ? -2.305 0.184 3.013 1.00 95.12 434 VAL A CA 1
ATOM 3437 C C . VAL A 1 434 ? -1.821 1.056 1.855 1.00 95.12 434 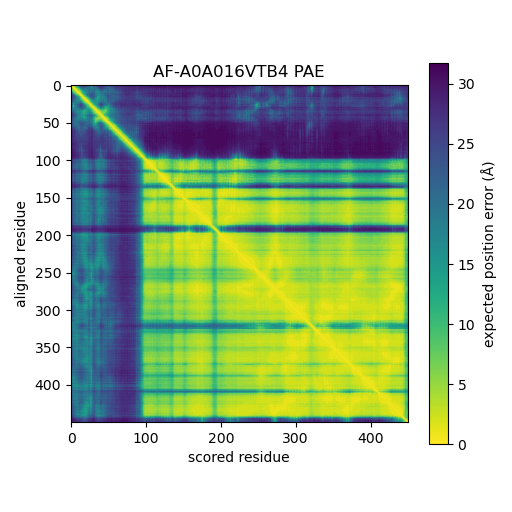VAL A C 1
ATOM 3439 O O . VAL A 1 434 ? -2.449 2.068 1.558 1.00 95.12 434 VAL A O 1
ATOM 3442 N N . MET A 1 435 ? -0.780 0.626 1.135 1.00 95.38 435 MET A N 1
ATOM 3443 C CA . MET A 1 435 ? -0.292 1.340 -0.052 1.00 95.38 435 MET A CA 1
ATOM 3444 C C . MET A 1 435 ? -1.379 1.485 -1.128 1.00 95.38 435 MET A C 1
ATOM 3446 O O . MET A 1 435 ? -1.537 2.558 -1.711 1.00 95.38 435 MET A O 1
ATOM 3450 N N . ALA A 1 436 ? -2.164 0.431 -1.366 1.00 94.75 436 ALA A N 1
ATOM 3451 C CA . ALA A 1 436 ? -3.298 0.473 -2.286 1.00 94.75 436 ALA A CA 1
ATOM 3452 C C . ALA A 1 436 ? -4.411 1.419 -1.798 1.00 94.75 436 ALA A C 1
ATOM 3454 O O . ALA A 1 436 ? -4.952 2.188 -2.593 1.00 94.75 436 ALA A O 1
ATOM 3455 N N . ALA A 1 437 ? -4.719 1.417 -0.497 1.00 93.44 437 ALA A N 1
ATOM 3456 C CA . ALA A 1 437 ? -5.695 2.329 0.101 1.00 93.44 437 ALA A CA 1
ATOM 3457 C C . ALA A 1 437 ? -5.272 3.801 -0.021 1.00 93.44 437 ALA A C 1
ATOM 3459 O O . ALA A 1 437 ? -6.121 4.665 -0.229 1.00 93.44 437 ALA A O 1
ATOM 3460 N N . THR A 1 438 ? -3.969 4.091 0.038 1.00 91.25 438 THR A N 1
ATOM 3461 C CA . THR A 1 438 ? -3.436 5.440 -0.194 1.00 91.25 438 THR A CA 1
ATOM 3462 C C . THR A 1 438 ? -3.762 5.939 -1.602 1.00 91.25 438 THR A C 1
ATOM 3464 O O . THR A 1 438 ? -4.226 7.066 -1.762 1.00 91.25 438 THR A O 1
ATOM 3467 N N . LEU A 1 439 ? -3.608 5.093 -2.627 1.00 92.56 439 LEU A N 1
ATOM 3468 C CA . LEU A 1 439 ? -4.022 5.438 -3.993 1.00 92.56 439 LEU A CA 1
ATOM 3469 C C . LEU A 1 439 ? -5.546 5.606 -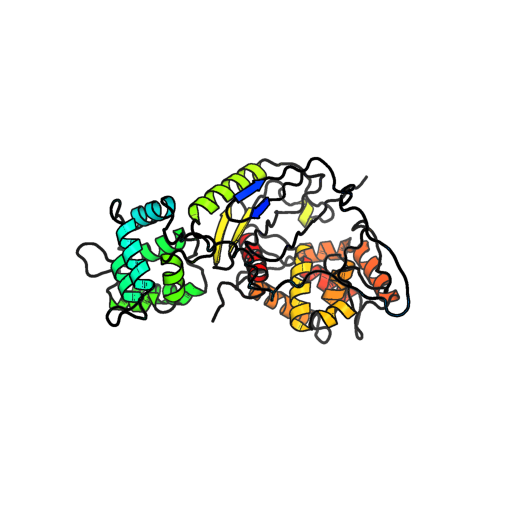4.095 1.00 92.56 439 LEU A C 1
ATOM 3471 O O . LEU A 1 439 ? -6.023 6.563 -4.700 1.00 92.56 439 LEU A O 1
ATOM 3475 N N . ALA A 1 440 ? -6.310 4.717 -3.455 1.00 90.81 440 ALA A N 1
ATOM 3476 C CA . ALA A 1 440 ? -7.774 4.766 -3.426 1.00 90.81 440 ALA A CA 1
ATOM 3477 C C . ALA A 1 440 ? -8.332 6.052 -2.802 1.00 90.81 440 ALA A C 1
ATOM 3479 O O . ALA A 1 440 ? -9.390 6.534 -3.196 1.00 90.81 440 ALA A O 1
ATOM 3480 N N . ASN A 1 441 ? -7.608 6.608 -1.833 1.00 91.00 441 ASN A N 1
ATOM 3481 C CA . ASN A 1 441 ? -7.962 7.825 -1.118 1.00 91.00 441 ASN A CA 1
ATOM 3482 C C . ASN A 1 441 ? -7.336 9.085 -1.753 1.00 91.00 441 ASN A C 1
ATOM 3484 O O . ASN A 1 441 ? -7.084 10.081 -1.075 1.00 91.00 441 ASN A O 1
ATOM 3488 N N . GLY A 1 442 ? -7.034 9.040 -3.054 1.00 88.44 442 GLY A N 1
ATOM 3489 C CA . GLY A 1 442 ? -6.525 10.193 -3.800 1.00 88.44 442 GLY A CA 1
ATOM 3490 C C . GLY A 1 442 ? -5.123 10.640 -3.381 1.00 88.44 442 GLY A C 1
ATOM 3491 O O . GLY A 1 442 ? -4.824 11.828 -3.424 1.00 88.44 442 GLY A O 1
ATOM 3492 N N . GLY A 1 443 ? -4.273 9.710 -2.936 1.00 83.31 443 GLY A N 1
ATOM 3493 C CA . GLY A 1 443 ? -2.899 9.989 -2.507 1.00 83.31 443 GLY A CA 1
ATOM 3494 C C . GLY A 1 443 ? -2.764 10.405 -1.040 1.00 83.31 443 GLY A C 1
ATOM 3495 O O . GLY A 1 443 ? -1.645 10.524 -0.546 1.00 83.31 443 GLY A O 1
ATOM 3496 N N . ALA A 1 444 ? -3.872 10.583 -0.317 1.00 75.81 444 ALA A N 1
ATOM 3497 C CA . ALA A 1 444 ? -3.848 10.798 1.125 1.00 75.81 444 ALA A CA 1
ATOM 3498 C C . ALA A 1 444 ? -3.903 9.457 1.862 1.00 75.81 444 ALA A C 1
ATOM 3500 O O . ALA A 1 444 ? -4.691 8.579 1.524 1.00 75.81 444 ALA A O 1
ATOM 3501 N N . LEU A 1 445 ? -3.151 9.297 2.946 1.00 65.44 445 LEU A N 1
ATOM 3502 C CA . LEU A 1 445 ? -3.430 8.190 3.857 1.00 65.44 445 LEU A CA 1
ATOM 3503 C C . LEU A 1 445 ? -4.706 8.488 4.637 1.00 65.44 445 LEU A C 1
ATOM 3505 O O . LEU A 1 445 ? -4.820 9.552 5.241 1.00 65.44 445 LEU A O 1
ATOM 3509 N N . GLY A 1 446 ? -5.622 7.520 4.708 1.00 50.75 446 GLY A N 1
ATOM 3510 C CA . GLY A 1 446 ? -6.800 7.579 5.587 1.00 50.75 446 GLY A CA 1
ATOM 3511 C C . GLY A 1 446 ? -6.468 7.875 7.055 1.00 50.75 446 GLY A C 1
ATOM 3512 O O . GLY A 1 446 ? -7.293 8.391 7.809 1.00 50.75 446 GLY A O 1
ATOM 3513 N N . HIS A 1 447 ? -5.222 7.600 7.454 1.00 49.97 447 HIS A N 1
ATOM 3514 C CA . HIS A 1 447 ? -4.674 7.868 8.781 1.00 49.97 447 HIS A CA 1
ATOM 3515 C C . HIS A 1 447 ? -4.064 9.278 8.955 1.00 49.97 447 HIS A C 1
ATOM 3517 O O . HIS A 1 447 ? -3.707 9.645 10.070 1.00 49.97 447 HIS A O 1
ATOM 3523 N N . ILE A 1 448 ? -3.926 10.065 7.878 1.00 42.41 448 ILE A N 1
ATOM 3524 C CA . ILE A 1 448 ? -3.281 11.391 7.850 1.00 42.41 448 ILE A CA 1
ATOM 3525 C C . ILE A 1 448 ? -4.207 12.400 7.148 1.00 42.41 448 ILE A C 1
ATOM 3527 O O . ILE A 1 448 ? -3.837 13.052 6.175 1.00 42.41 448 ILE A O 1
ATOM 3531 N N . ARG A 1 449 ? -5.435 12.561 7.644 1.00 35.91 449 ARG A N 1
ATOM 3532 C CA . ARG A 1 449 ? -6.037 13.899 7.633 1.00 35.91 449 ARG A CA 1
ATOM 3533 C C . ARG A 1 449 ? -5.608 14.548 8.942 1.00 35.91 449 ARG A C 1
ATOM 3535 O O . ARG A 1 449 ? -6.065 14.126 9.999 1.00 35.91 449 ARG A O 1
ATOM 3542 N N . ARG A 1 450 ? -4.620 15.443 8.859 1.00 32.16 450 ARG A N 1
ATOM 3543 C CA . ARG A 1 450 ? -4.309 16.368 9.954 1.00 32.16 450 ARG A CA 1
ATOM 3544 C C . ARG A 1 450 ? -5.425 17.385 10.097 1.00 32.16 450 ARG A C 1
ATOM 3546 O O . ARG A 1 450 ? -5.980 17.763 9.039 1.00 32.16 450 ARG A O 1
#

Sequence (450 aa):
MGEVGVSFQLLFGCYWVAVGLLLGPYRKGPCLQKVVLFENTQIKLLLLPTPLSRFELLLGPFLSFSHHTLLPLLPPLLRARHPSQMNMPFLGQSPPSEAHSQHNLNAIGEILNRKTSVAQIMSKTVEGLNHAYELRDSSPEDLIFDLFKMPNKDEASISKLIKVLKSFGLRESDPRLRHMMEKMKSFEDDDDDARNFLLSRDKFKECIHPSVQLISQALRNHLIIPSWGEFCGQIKTIFEECKLIKEGSVATYIPQLARQNPDIWGLSICTIDGQRVSFGDYKMPFCVQSVSKAFNYAIVSSDLGADFVHSYVGHEPSGRLFNEICLDANGKPHNPLINAGAIIVTSLIRNHLTMADRFDFVLNEYRKLAGGEHVGFNNATFLSERDTADRNYALSYYMKENKCFPPGTQGLREELDLYFQLCSLETTCETAAVMAATLANGGALGHIRR